Protein AF-A0A9R0VGX7-F1 (afdb_monomer_lite)

Structure (mmCIF, N/CA/C/O backbone):
data_AF-A0A9R0VGX7-F1
#
_entry.id   AF-A0A9R0VGX7-F1
#
loop_
_atom_site.group_PDB
_atom_site.id
_atom_site.type_symbol
_atom_site.label_atom_id
_atom_site.label_alt_id
_atom_site.label_comp_id
_atom_site.label_asym_id
_atom_site.label_entity_id
_atom_site.label_seq_id
_atom_site.pdbx_PDB_ins_code
_atom_site.Cartn_x
_atom_site.Cartn_y
_atom_site.Cartn_z
_atom_site.occupancy
_atom_site.B_iso_or_equiv
_atom_site.auth_seq_id
_atom_site.auth_comp_id
_atom_site.auth_asym_id
_atom_site.auth_atom_id
_atom_site.pdbx_PDB_model_num
ATOM 1 N N . MET A 1 1 ? -11.871 -7.679 -0.142 1.00 34.84 1 MET A N 1
ATOM 2 C CA . MET A 1 1 ? -10.779 -7.237 0.756 1.00 34.84 1 MET A CA 1
ATOM 3 C C . MET A 1 1 ? -10.382 -8.405 1.645 1.00 34.84 1 MET A C 1
ATOM 5 O O . MET A 1 1 ? -11.267 -9.068 2.160 1.00 34.84 1 MET A O 1
ATOM 9 N N . ALA A 1 2 ? -9.085 -8.670 1.810 1.00 33.00 2 ALA A N 1
ATOM 10 C CA . ALA A 1 2 ? -8.543 -9.899 2.413 1.00 33.00 2 ALA A CA 1
ATOM 11 C C . ALA A 1 2 ? -8.863 -10.133 3.911 1.00 33.00 2 ALA A C 1
ATOM 13 O O . ALA A 1 2 ? -8.568 -11.204 4.429 1.00 33.00 2 ALA A O 1
ATOM 14 N N . LEU A 1 3 ? -9.474 -9.164 4.602 1.00 37.41 3 LEU A N 1
ATOM 15 C CA . LEU A 1 3 ? -9.900 -9.286 6.004 1.00 37.41 3 LEU A CA 1
ATOM 16 C C . LEU A 1 3 ? -11.428 -9.263 6.184 1.00 37.41 3 LEU A C 1
ATOM 18 O O . LEU A 1 3 ? -11.887 -9.314 7.317 1.00 37.41 3 LEU A O 1
ATOM 22 N N . ASP A 1 4 ? -12.196 -9.129 5.094 1.00 50.34 4 ASP A N 1
ATOM 23 C CA . ASP A 1 4 ? -13.656 -8.895 5.112 1.00 50.34 4 ASP A CA 1
ATOM 24 C C . ASP A 1 4 ? -14.101 -7.756 6.057 1.00 50.34 4 ASP A C 1
ATOM 26 O O . ASP A 1 4 ? -15.231 -7.696 6.533 1.00 50.34 4 ASP A O 1
ATOM 30 N N . LEU A 1 5 ? -13.183 -6.824 6.339 1.00 51.84 5 LEU A N 1
ATOM 31 C CA . LEU A 1 5 ? -13.467 -5.622 7.109 1.00 51.84 5 LEU A CA 1
ATOM 32 C C . LEU A 1 5 ? -14.158 -4.597 6.201 1.00 51.84 5 LEU A C 1
ATOM 34 O O . LEU A 1 5 ? -13.732 -4.429 5.050 1.00 51.84 5 LEU A O 1
ATOM 38 N N . PRO A 1 6 ? -15.191 -3.892 6.692 1.00 59.00 6 PRO A N 1
ATOM 39 C CA . PRO A 1 6 ? -15.832 -2.827 5.935 1.00 59.00 6 PRO A CA 1
ATOM 40 C C . PRO A 1 6 ? -14.826 -1.717 5.606 1.00 59.00 6 PRO A C 1
ATOM 42 O O . PRO A 1 6 ? -13.879 -1.462 6.354 1.00 59.00 6 PRO A O 1
ATOM 45 N N . LEU A 1 7 ? -15.030 -1.037 4.473 1.00 67.12 7 LEU A N 1
ATOM 46 C CA . LEU A 1 7 ? -14.282 0.184 4.182 1.00 67.12 7 LEU A CA 1
ATOM 47 C C . LEU A 1 7 ? -14.598 1.220 5.263 1.00 67.12 7 LEU A C 1
ATOM 49 O O . LEU A 1 7 ? -15.762 1.486 5.550 1.00 67.12 7 LEU A O 1
ATOM 53 N N . VAL A 1 8 ? -13.552 1.803 5.839 1.00 81.94 8 VAL A N 1
ATOM 54 C CA . VAL A 1 8 ? -13.674 2.842 6.863 1.00 81.94 8 VAL A CA 1
ATOM 55 C C . VAL A 1 8 ? -13.735 4.228 6.230 1.00 81.94 8 VAL A C 1
ATOM 57 O O . VAL A 1 8 ? -12.999 4.530 5.283 1.00 81.94 8 VAL A O 1
ATOM 60 N N . ASN A 1 9 ? -14.603 5.080 6.770 1.00 87.62 9 ASN A N 1
ATOM 61 C CA . ASN A 1 9 ? -14.824 6.426 6.252 1.00 87.62 9 ASN A CA 1
ATOM 62 C C . ASN A 1 9 ? -13.695 7.391 6.652 1.00 87.62 9 ASN A C 1
ATOM 64 O O . ASN A 1 9 ? -13.134 7.263 7.746 1.00 87.62 9 ASN A O 1
ATOM 68 N N . PRO A 1 10 ? -13.348 8.373 5.799 1.00 87.75 10 PRO A N 1
ATOM 69 C CA . PRO A 1 10 ? -12.339 9.376 6.120 1.00 87.75 10 PRO A CA 1
ATOM 70 C C . PRO A 1 10 ? -12.823 10.322 7.227 1.00 87.75 10 PRO A C 1
ATOM 72 O O . PRO A 1 10 ? -13.925 10.854 7.158 1.00 87.75 10 PRO A O 1
ATOM 75 N N . TYR A 1 11 ? -11.972 10.602 8.216 1.00 91.12 11 TYR A N 1
ATOM 76 C CA . TYR A 1 11 ? -12.305 11.436 9.383 1.00 91.12 11 TYR A CA 1
ATOM 77 C C . TYR A 1 11 ? -12.800 12.854 9.035 1.00 91.12 11 TYR A C 1
ATOM 79 O O . TYR A 1 11 ? -13.578 13.465 9.773 1.00 91.12 11 TYR A O 1
ATOM 87 N N . LEU A 1 12 ? -12.331 13.412 7.917 1.00 88.56 12 LEU A N 1
ATOM 88 C CA . LEU A 1 12 ? -12.725 14.752 7.484 1.00 88.56 12 LEU A CA 1
ATOM 89 C C . LEU A 1 12 ? -14.125 14.803 6.856 1.00 88.56 12 LEU A C 1
ATOM 91 O O . LEU A 1 12 ? -14.663 15.901 6.709 1.00 88.56 12 LEU A O 1
ATOM 95 N N . ASP A 1 13 ? -14.737 13.660 6.541 1.00 88.94 13 ASP A N 1
ATOM 96 C CA . ASP A 1 13 ? -16.143 13.614 6.155 1.00 88.94 13 ASP A CA 1
ATOM 97 C C . ASP A 1 13 ? -17.028 13.778 7.397 1.00 88.94 13 ASP A C 1
ATOM 99 O O . ASP A 1 13 ? -17.243 12.854 8.177 1.00 88.94 13 ASP A O 1
ATOM 103 N N . LYS A 1 14 ? -17.552 14.991 7.583 1.00 85.25 14 LYS A N 1
ATOM 104 C CA . LYS A 1 14 ? -18.403 15.342 8.729 1.00 85.25 14 LYS A CA 1
ATOM 105 C C . LYS A 1 14 ? -19.789 14.700 8.690 1.00 85.25 14 LYS A C 1
ATOM 107 O O . LYS A 1 14 ? -20.505 14.789 9.682 1.00 85.25 14 LYS A O 1
ATOM 112 N N . SER A 1 15 ? -20.171 14.094 7.568 1.00 87.25 15 SER A N 1
ATOM 113 C CA . SER A 1 15 ? -21.461 13.424 7.389 1.00 87.25 15 SER A CA 1
ATOM 114 C C . SER A 1 15 ? -21.384 11.903 7.531 1.00 87.25 15 SER A C 1
ATOM 116 O O . SER A 1 15 ? -22.420 11.240 7.536 1.00 87.25 15 SER A O 1
ATOM 118 N N . ALA A 1 16 ? -20.174 11.352 7.651 1.00 87.50 16 ALA A N 1
ATOM 119 C CA . ALA A 1 16 ? -19.949 9.919 7.673 1.00 87.50 16 ALA A CA 1
ATOM 120 C C . ALA A 1 16 ? -20.311 9.262 9.012 1.00 87.50 16 ALA A C 1
ATOM 122 O O . ALA A 1 16 ? -20.174 9.847 10.087 1.00 87.50 16 ALA A O 1
ATOM 123 N N . ASP A 1 17 ? -20.702 7.990 8.930 1.00 85.12 17 ASP A N 1
ATOM 124 C CA . ASP A 1 17 ? -20.798 7.108 10.088 1.00 85.12 17 ASP A CA 1
ATOM 125 C C . ASP A 1 17 ? -19.425 6.488 10.400 1.00 85.12 17 ASP A C 1
ATOM 127 O O . ASP A 1 17 ? -18.776 5.910 9.524 1.00 85.12 17 ASP A O 1
ATOM 131 N N . PHE A 1 18 ? -18.994 6.597 11.657 1.00 88.25 18 PHE A N 1
ATOM 132 C CA . PHE A 1 18 ? -17.738 6.037 12.166 1.00 88.25 18 PHE A CA 1
ATOM 133 C C . PHE A 1 18 ? -17.948 4.811 13.068 1.00 88.25 18 PHE A C 1
ATOM 135 O O . PHE A 1 18 ? -16.998 4.337 13.690 1.00 88.25 18 PHE A O 1
ATOM 142 N N . SER A 1 19 ? -19.170 4.272 13.139 1.00 81.44 19 SER A N 1
ATOM 143 C CA . SER A 1 19 ? -19.504 3.096 13.953 1.00 81.44 19 SER A CA 1
ATOM 144 C C . SER A 1 19 ? -18.663 1.857 13.609 1.00 81.44 19 SER A C 1
ATOM 146 O O . SER A 1 19 ? -18.299 1.094 14.504 1.00 81.44 19 SER A O 1
ATOM 148 N N . GLY A 1 20 ? -18.309 1.684 12.330 1.00 80.56 20 GLY A N 1
ATOM 149 C CA . GLY A 1 20 ? -17.468 0.594 11.820 1.00 80.56 20 GLY A CA 1
ATOM 150 C C . GLY A 1 20 ? -15.965 0.896 11.774 1.00 80.56 20 GLY A C 1
ATOM 151 O O . GLY A 1 20 ? -15.200 0.067 11.286 1.00 80.56 20 GLY A O 1
ATOM 152 N N . GLY A 1 21 ? -15.538 2.069 12.252 1.00 86.94 21 GLY A N 1
ATOM 153 C CA . GLY A 1 21 ? -14.154 2.539 12.202 1.00 86.94 21 GLY A CA 1
ATOM 154 C C . GLY A 1 21 ? -13.978 3.833 11.404 1.00 86.94 21 GLY A C 1
ATOM 155 O O . GLY A 1 21 ? -14.886 4.317 10.729 1.00 86.94 21 GLY A O 1
ATOM 156 N N . VAL A 1 22 ? -12.779 4.406 11.495 1.00 89.69 22 VAL A N 1
ATOM 157 C CA . VAL A 1 22 ? -12.451 5.731 10.956 1.00 89.69 22 VAL A CA 1
ATOM 158 C C . VAL A 1 22 ? -11.043 5.740 10.362 1.00 89.69 22 VAL A C 1
ATOM 160 O O . VAL A 1 22 ? -10.119 5.130 10.899 1.00 89.69 22 VAL A O 1
ATOM 163 N N . ASN A 1 23 ? -10.882 6.432 9.236 1.00 87.75 23 ASN A N 1
ATOM 164 C CA . ASN A 1 23 ? -9.620 6.574 8.523 1.00 87.75 23 ASN A CA 1
ATOM 165 C C . ASN A 1 23 ? -9.067 7.999 8.664 1.00 87.75 23 ASN A C 1
ATOM 167 O O . ASN A 1 23 ? -9.644 8.952 8.142 1.00 87.75 23 ASN A O 1
ATOM 171 N N . PHE A 1 24 ? -7.923 8.134 9.333 1.00 90.19 24 PHE A N 1
ATOM 172 C CA . PHE A 1 24 ? -7.221 9.413 9.496 1.00 90.19 24 PHE A CA 1
ATOM 173 C C . PHE A 1 24 ? -6.136 9.650 8.437 1.00 90.19 24 PHE A C 1
ATOM 175 O O . PHE A 1 24 ? -5.545 10.727 8.410 1.00 90.19 24 PHE A O 1
ATOM 182 N N . ALA A 1 25 ? -5.868 8.666 7.571 1.00 82.44 25 ALA A N 1
ATOM 183 C CA . ALA A 1 25 ? -4.778 8.729 6.610 1.00 82.44 25 ALA A CA 1
ATOM 184 C C . ALA A 1 25 ? -5.010 9.812 5.550 1.00 82.44 25 ALA A C 1
ATOM 186 O O . ALA A 1 25 ? -6.090 9.925 4.966 1.00 82.44 25 ALA A O 1
ATOM 187 N N . VAL A 1 26 ? -3.949 10.557 5.245 1.00 81.25 26 VAL A N 1
ATOM 188 C CA . VAL A 1 26 ? -3.920 11.556 4.173 1.00 81.25 26 VAL A CA 1
ATOM 189 C C . VAL A 1 26 ? -2.881 11.131 3.139 1.00 81.25 26 VAL A C 1
ATOM 191 O O . VAL A 1 26 ? -1.726 10.858 3.471 1.00 81.25 26 VAL A O 1
ATOM 194 N N . ALA A 1 27 ? -3.278 11.079 1.867 1.00 75.88 27 ALA A N 1
ATOM 195 C CA . ALA A 1 27 ? -2.345 10.826 0.775 1.00 75.88 27 ALA A CA 1
ATOM 196 C C . ALA A 1 27 ? -1.246 11.904 0.743 1.00 75.88 27 ALA A C 1
ATOM 198 O O . ALA A 1 27 ? -1.523 13.094 0.877 1.00 75.88 27 ALA A O 1
ATOM 199 N N . GLY A 1 28 ? 0.010 11.485 0.576 1.00 73.19 28 GLY A N 1
ATOM 200 C CA . GLY A 1 28 ? 1.152 12.401 0.569 1.00 73.19 28 GLY A CA 1
ATOM 201 C C . GLY A 1 28 ? 1.585 12.913 1.950 1.00 73.19 28 GLY A C 1
ATOM 202 O O . GLY A 1 28 ? 2.460 13.778 2.008 1.00 73.19 28 GLY A O 1
ATOM 203 N N . ALA A 1 29 ? 1.006 12.417 3.048 1.00 83.94 29 ALA A N 1
ATOM 204 C CA . ALA A 1 29 ? 1.424 12.760 4.406 1.00 83.94 29 ALA A CA 1
ATOM 205 C C . ALA A 1 29 ? 2.856 12.315 4.723 1.00 83.94 29 ALA A C 1
ATOM 207 O O . ALA A 1 29 ? 3.285 11.248 4.285 1.00 83.94 29 ALA A O 1
ATOM 208 N N . THR A 1 30 ? 3.560 13.112 5.524 1.00 89.00 30 THR A N 1
ATOM 209 C CA . THR A 1 30 ? 4.910 12.826 6.036 1.00 89.00 30 THR A CA 1
ATOM 210 C C . THR A 1 30 ? 4.850 12.422 7.503 1.00 89.00 30 THR A C 1
ATOM 212 O O . THR A 1 30 ? 3.919 12.804 8.211 1.00 89.00 30 THR A O 1
ATOM 215 N N . ALA A 1 31 ? 5.827 11.654 7.976 1.00 90.81 31 ALA A N 1
ATOM 216 C CA . ALA A 1 31 ? 5.988 11.385 9.403 1.00 90.81 31 ALA A CA 1
ATOM 217 C C . ALA A 1 31 ? 6.586 12.599 10.129 1.00 90.81 31 ALA A C 1
ATOM 219 O O . ALA A 1 31 ? 6.108 12.983 11.194 1.00 90.81 31 ALA A O 1
ATOM 220 N N . LEU A 1 32 ? 7.596 13.218 9.520 1.00 90.81 32 LEU A N 1
ATOM 221 C CA . LEU A 1 32 ? 8.250 14.432 9.977 1.00 90.81 32 LEU A CA 1
ATOM 222 C C . LEU A 1 32 ? 7.368 15.652 9.721 1.00 90.81 32 LEU A C 1
ATOM 224 O O . LEU A 1 32 ? 6.627 15.737 8.733 1.00 90.81 32 LEU A O 1
ATOM 228 N N . ASP A 1 33 ? 7.499 16.639 10.602 1.00 89.69 33 ASP A N 1
ATOM 229 C CA . ASP A 1 33 ? 6.761 17.884 10.479 1.00 89.69 33 ASP A CA 1
ATOM 230 C C . ASP A 1 33 ? 7.190 18.682 9.248 1.00 89.69 33 ASP A C 1
ATOM 232 O O . ASP A 1 33 ? 8.373 18.831 8.918 1.00 89.69 33 ASP A O 1
ATOM 236 N N . ARG A 1 34 ? 6.195 19.315 8.626 1.00 88.19 34 ARG A N 1
ATOM 237 C CA . ARG A 1 34 ? 6.369 20.181 7.457 1.00 88.19 34 ARG A CA 1
ATOM 238 C C . ARG A 1 34 ? 7.449 21.247 7.671 1.00 88.19 34 ARG A C 1
ATOM 240 O O . ARG A 1 34 ? 8.219 21.536 6.758 1.00 88.19 34 ARG A O 1
ATOM 247 N N . THR A 1 35 ? 7.515 21.839 8.864 1.00 90.56 35 THR A N 1
ATOM 248 C CA . THR A 1 35 ? 8.509 22.872 9.201 1.00 90.56 35 THR A CA 1
ATOM 249 C C . THR A 1 35 ? 9.934 22.329 9.138 1.00 90.56 35 THR A C 1
ATOM 251 O O . THR A 1 35 ? 10.802 22.981 8.563 1.00 90.56 35 THR A O 1
ATOM 254 N N . TYR A 1 36 ? 10.164 21.125 9.668 1.00 91.88 36 TYR A N 1
ATOM 255 C CA . TYR A 1 36 ? 11.474 20.477 9.646 1.00 91.88 36 TYR A CA 1
ATOM 256 C C . TYR A 1 36 ? 11.920 20.174 8.209 1.00 91.88 36 TYR A C 1
ATOM 258 O O . TYR A 1 36 ? 13.048 20.485 7.824 1.00 91.88 36 TYR A O 1
ATOM 266 N N . LEU A 1 37 ? 11.022 19.635 7.380 1.00 90.25 37 LEU A N 1
ATOM 267 C CA . LEU A 1 37 ? 11.321 19.328 5.978 1.00 90.25 37 LEU A CA 1
ATOM 268 C C . LEU A 1 37 ? 11.625 20.597 5.161 1.00 90.25 37 LEU A C 1
ATOM 270 O O . LEU A 1 37 ? 12.605 20.631 4.416 1.00 90.25 37 LEU A O 1
ATOM 274 N N . LEU A 1 38 ? 10.872 21.684 5.368 1.00 91.50 38 LEU A N 1
ATOM 275 C CA . LEU A 1 38 ? 11.141 22.970 4.711 1.00 91.50 38 LEU A CA 1
ATOM 276 C C . LEU A 1 38 ? 12.476 23.592 5.136 1.00 91.50 38 LEU A C 1
ATOM 278 O O . LEU A 1 38 ? 13.190 24.123 4.287 1.00 91.50 38 LEU A O 1
ATOM 282 N N . GLN A 1 39 ? 12.837 23.511 6.421 1.00 94.25 39 GLN A N 1
ATOM 283 C CA . GLN A 1 39 ? 14.143 23.974 6.915 1.00 94.25 39 GLN A CA 1
ATOM 284 C C . GLN A 1 39 ? 15.308 23.215 6.269 1.00 94.25 39 GLN A C 1
ATOM 286 O O . GLN A 1 39 ? 16.375 23.783 6.058 1.00 94.25 39 GLN A O 1
ATOM 291 N N . ASN A 1 40 ? 15.080 21.957 5.893 1.00 92.38 40 ASN A N 1
ATOM 292 C CA . ASN A 1 40 ? 16.025 21.124 5.155 1.00 92.38 40 ASN A CA 1
ATOM 293 C C . ASN A 1 40 ? 15.917 21.280 3.625 1.00 92.38 40 ASN A C 1
ATOM 295 O O . ASN A 1 40 ? 16.521 20.513 2.873 1.00 92.38 40 ASN A O 1
ATOM 299 N N . ALA A 1 41 ? 15.172 22.283 3.145 1.00 93.31 41 ALA A N 1
ATOM 300 C CA . ALA A 1 41 ? 14.932 22.540 1.728 1.00 93.31 41 ALA A CA 1
ATOM 301 C C . ALA A 1 41 ? 14.379 21.309 0.983 1.00 93.31 41 ALA A C 1
ATOM 303 O O . ALA A 1 41 ? 14.833 20.975 -0.116 1.00 93.31 41 ALA A O 1
ATOM 304 N N . ILE A 1 42 ? 13.414 20.629 1.608 1.00 88.69 42 ILE A N 1
ATOM 305 C CA . ILE A 1 42 ? 12.572 19.601 0.994 1.00 88.69 42 ILE A CA 1
ATOM 306 C C . ILE A 1 42 ? 11.190 20.210 0.778 1.00 88.69 42 ILE A C 1
ATOM 308 O O . ILE A 1 42 ? 10.458 20.517 1.721 1.00 88.69 42 ILE A O 1
ATOM 312 N N . ILE A 1 43 ? 10.836 20.406 -0.488 1.00 86.00 43 ILE A N 1
ATOM 313 C CA . ILE A 1 43 ? 9.536 20.932 -0.903 1.00 86.00 43 ILE A CA 1
ATOM 314 C C . ILE A 1 43 ? 8.520 19.787 -0.953 1.00 86.00 43 ILE A C 1
ATOM 316 O O . ILE A 1 43 ? 8.817 18.709 -1.461 1.00 86.00 43 ILE A O 1
ATOM 320 N N . MET A 1 44 ? 7.315 20.029 -0.442 1.00 81.38 44 MET A N 1
ATOM 321 C CA . MET A 1 44 ? 6.189 19.088 -0.478 1.00 81.38 44 MET A CA 1
ATOM 322 C C . MET A 1 44 ? 4.968 19.787 -1.097 1.00 81.38 44 MET A C 1
ATOM 324 O O . MET A 1 44 ? 4.922 21.025 -1.093 1.00 81.38 44 MET A O 1
ATOM 328 N N . PRO A 1 45 ? 3.959 19.040 -1.583 1.00 74.19 45 PRO A N 1
ATOM 329 C CA . PRO A 1 45 ? 2.736 19.619 -2.123 1.00 74.19 45 PRO A CA 1
ATOM 330 C C . PRO A 1 45 ? 2.032 20.580 -1.145 1.00 74.19 45 PRO A C 1
ATOM 332 O O . PRO A 1 45 ? 2.053 20.361 0.076 1.00 74.19 45 PRO A O 1
ATOM 335 N N . PRO A 1 46 ? 1.368 21.634 -1.656 1.00 68.44 46 PRO A N 1
ATOM 336 C CA . PRO A 1 46 ? 0.497 22.479 -0.848 1.00 68.44 46 PRO A CA 1
ATOM 337 C C . PRO A 1 46 ? -0.563 21.636 -0.131 1.00 68.44 46 PRO A C 1
ATOM 339 O O . PRO A 1 46 ? -1.166 20.751 -0.730 1.00 68.44 46 PRO A O 1
ATOM 342 N N . GLY A 1 47 ? -0.789 21.903 1.156 1.00 69.19 47 GLY A N 1
ATOM 343 C CA . GLY A 1 47 ? -1.754 21.141 1.957 1.00 69.19 47 GLY A CA 1
ATOM 344 C C . GLY A 1 47 ? -1.248 19.793 2.485 1.00 69.19 47 GLY A C 1
ATOM 345 O O . GLY A 1 47 ? -2.042 19.050 3.062 1.00 69.19 47 GLY A O 1
ATOM 346 N N . ASN A 1 48 ? 0.050 19.478 2.345 1.00 80.88 48 ASN A N 1
ATOM 347 C CA . ASN A 1 48 ? 0.655 18.342 3.046 1.00 80.88 48 ASN A CA 1
ATOM 348 C C . ASN A 1 48 ? 0.294 18.383 4.542 1.00 80.88 48 ASN A C 1
ATOM 350 O O . ASN A 1 48 ? 0.490 19.395 5.219 1.00 80.88 48 ASN A O 1
ATOM 354 N N . THR A 1 49 ? -0.259 17.268 5.016 1.00 84.56 49 THR A N 1
ATOM 355 C CA . THR A 1 49 ? -0.744 17.099 6.383 1.00 84.56 49 THR A CA 1
ATOM 356 C C . THR A 1 49 ? 0.090 16.010 7.061 1.00 84.56 49 THR A C 1
ATOM 358 O O . THR A 1 49 ? -0.063 14.838 6.700 1.00 84.56 49 THR A O 1
ATOM 361 N N . PRO A 1 50 ? 0.994 16.362 7.992 1.00 89.44 50 PRO A N 1
ATOM 362 C CA . PRO A 1 50 ? 1.891 15.400 8.624 1.00 89.44 50 PRO A CA 1
ATOM 363 C C . PRO A 1 50 ? 1.145 14.437 9.556 1.00 89.44 50 PRO A C 1
ATOM 365 O O . PRO A 1 50 ? -0.004 14.667 9.947 1.00 89.44 50 PRO A O 1
ATOM 368 N N . LEU A 1 51 ? 1.821 13.355 9.939 1.00 89.38 51 LEU A N 1
ATOM 369 C CA . LEU A 1 51 ? 1.326 12.349 10.876 1.00 89.38 51 LEU A CA 1
ATOM 370 C C . LEU A 1 51 ? 0.902 12.980 12.208 1.00 89.38 51 LEU A C 1
ATOM 372 O O . LEU A 1 51 ? -0.125 12.591 12.756 1.00 89.38 51 LEU A O 1
ATOM 376 N N . SER A 1 52 ? 1.621 14.001 12.684 1.00 89.75 52 SER A N 1
ATOM 377 C CA . SER A 1 52 ? 1.266 14.766 13.888 1.00 89.75 52 SER A CA 1
ATOM 378 C C . SER A 1 52 ? -0.176 15.294 13.838 1.00 89.75 52 SER A C 1
ATOM 380 O O . SER A 1 52 ? -0.941 15.087 14.777 1.00 89.75 52 SER A O 1
ATOM 382 N N . SER A 1 53 ? -0.605 15.853 12.703 1.00 91.69 53 SER A N 1
ATOM 383 C CA . SER A 1 53 ? -1.984 16.327 12.515 1.00 91.69 53 SER A CA 1
ATOM 384 C C . SER A 1 53 ? -3.012 15.191 12.513 1.00 91.69 53 SER A C 1
ATOM 386 O O . SER A 1 53 ? -4.091 15.336 13.084 1.00 91.69 53 SER A O 1
ATOM 388 N N . GLN A 1 54 ? -2.683 14.041 11.915 1.00 90.06 54 GLN A N 1
ATOM 389 C CA . GLN A 1 54 ? -3.563 12.862 11.914 1.00 90.06 54 GLN A CA 1
ATOM 390 C C . GLN A 1 54 ? -3.737 12.289 13.326 1.00 90.06 54 GLN A C 1
ATOM 392 O O . GLN A 1 54 ? -4.823 11.842 13.692 1.00 90.06 54 GLN A O 1
ATOM 397 N N . LEU A 1 55 ? -2.685 12.345 14.143 1.00 90.62 55 LEU A N 1
ATOM 398 C CA . LEU A 1 55 ? -2.725 11.932 15.543 1.00 90.62 55 LEU A CA 1
ATOM 399 C C . LEU A 1 55 ? -3.521 12.909 16.403 1.00 90.62 55 LEU A C 1
ATOM 401 O O . LEU A 1 55 ? -4.230 12.477 17.309 1.00 90.62 55 LEU A O 1
ATOM 405 N N . ASP A 1 56 ? -3.453 14.206 16.119 1.00 91.94 56 ASP A N 1
ATOM 406 C CA . ASP A 1 56 ? -4.290 15.191 16.803 1.00 91.94 56 ASP A CA 1
ATOM 407 C C . ASP A 1 56 ? -5.772 15.009 16.458 1.00 91.94 56 ASP A C 1
ATOM 409 O O . ASP A 1 56 ? -6.633 15.076 17.341 1.00 91.94 56 ASP A O 1
ATOM 413 N N . TRP A 1 57 ? -6.086 14.683 15.201 1.00 93.25 57 TRP A N 1
ATOM 414 C CA . TRP A 1 57 ? -7.435 14.284 14.794 1.00 93.25 57 TRP A CA 1
ATOM 415 C C . TRP A 1 57 ? -7.907 13.017 15.492 1.00 93.25 57 TRP A C 1
ATOM 417 O O . TRP A 1 57 ? -9.036 12.976 15.975 1.00 93.25 57 TRP A O 1
ATOM 427 N N . PHE A 1 58 ? -7.039 12.013 15.597 1.00 90.19 58 PHE A N 1
ATOM 428 C CA . PHE A 1 58 ? -7.334 10.793 16.332 1.00 90.19 58 PHE A CA 1
ATOM 429 C C . PHE A 1 58 ? -7.630 11.080 17.809 1.00 90.19 58 PHE A C 1
ATOM 431 O O . PHE A 1 58 ? -8.678 10.680 18.308 1.00 90.19 58 PHE A O 1
ATOM 438 N N . LYS A 1 59 ? -6.777 11.850 18.498 1.00 88.81 59 LYS A N 1
ATOM 439 C CA . LYS A 1 59 ? -7.016 12.271 19.892 1.00 88.81 59 LYS A CA 1
ATOM 440 C C . LYS A 1 59 ? -8.329 13.041 20.043 1.00 88.81 59 LYS A C 1
ATOM 442 O O . LYS A 1 59 ? -9.079 12.784 20.981 1.00 88.81 59 LYS A O 1
ATOM 447 N N . SER A 1 60 ? -8.624 13.954 19.115 1.00 90.44 60 SER A N 1
ATOM 448 C CA . SER A 1 60 ? -9.890 14.702 19.110 1.00 90.44 60 SER A CA 1
ATOM 449 C C . SER A 1 60 ? -11.084 13.755 18.981 1.00 90.44 60 SER A C 1
ATOM 451 O O . SER A 1 60 ? -12.019 13.828 19.772 1.00 90.44 60 SER A O 1
ATOM 453 N N . HIS A 1 61 ? -11.009 12.796 18.056 1.00 89.12 61 HIS A N 1
ATOM 454 C CA . HIS A 1 61 ? -12.046 11.788 17.869 1.00 89.12 61 HIS A CA 1
ATOM 455 C C . HIS A 1 61 ? -12.258 10.927 19.119 1.00 89.12 61 HIS A C 1
ATOM 457 O O . HIS A 1 61 ? -13.399 10.634 19.473 1.00 89.12 61 HIS A O 1
ATOM 463 N N . LEU A 1 62 ? -11.186 10.534 19.814 1.00 86.94 62 LEU A N 1
ATOM 464 C CA . LEU A 1 62 ? -11.304 9.797 21.073 1.00 86.94 62 LEU A CA 1
ATOM 465 C C . LEU A 1 62 ? -12.011 10.628 22.150 1.00 86.94 62 LEU A C 1
ATOM 467 O O . LEU A 1 62 ? -12.949 10.141 22.782 1.00 86.94 62 LEU A O 1
ATOM 471 N N . ASN A 1 63 ? -11.630 11.894 22.318 1.00 86.75 63 ASN A N 1
ATOM 472 C CA . ASN A 1 63 ? -12.288 12.780 23.281 1.00 86.75 63 ASN A CA 1
ATOM 473 C C . ASN A 1 63 ? -13.799 12.892 23.024 1.00 86.75 63 ASN A C 1
ATOM 475 O O . ASN A 1 63 ? -14.585 12.817 23.970 1.00 86.75 63 ASN A O 1
ATOM 479 N N . ASP A 1 64 ? -14.202 12.995 21.757 1.00 85.06 64 ASP A N 1
ATOM 480 C CA . ASP A 1 64 ? -15.610 13.130 21.374 1.00 85.06 64 ASP A CA 1
ATOM 481 C C . ASP A 1 64 ? -16.398 11.820 21.521 1.00 85.06 64 ASP A C 1
ATOM 483 O O . ASP A 1 64 ? -17.571 11.832 21.897 1.00 85.06 64 ASP A O 1
ATOM 487 N N . THR A 1 65 ? -15.777 10.675 21.225 1.00 82.31 65 THR A N 1
ATOM 488 C CA . THR A 1 65 ? -16.501 9.400 21.080 1.00 82.31 65 THR A CA 1
ATOM 489 C C . THR A 1 65 ? -16.401 8.462 22.271 1.00 82.31 65 THR A C 1
ATOM 491 O O . THR A 1 65 ? -17.255 7.577 22.401 1.00 82.31 65 THR A O 1
ATOM 494 N N . CYS A 1 66 ? -15.374 8.573 23.115 1.00 77.00 66 CYS A N 1
ATOM 495 C CA . CYS A 1 66 ? -15.124 7.569 24.146 1.00 77.00 66 CYS A CA 1
ATOM 496 C C . CYS A 1 66 ? -15.083 8.082 25.585 1.00 77.00 66 CYS A C 1
ATOM 498 O O . CYS A 1 66 ? -15.396 7.281 26.460 1.00 77.00 66 CYS A O 1
ATOM 500 N N . GLN A 1 67 ? -14.811 9.366 25.853 1.00 70.94 67 GLN A N 1
ATOM 501 C CA . GLN A 1 67 ? -14.779 9.948 27.210 1.00 70.94 67 GLN A CA 1
ATOM 502 C C . GLN A 1 67 ? -14.180 8.993 28.279 1.00 70.94 67 GLN A C 1
ATOM 504 O O . GLN A 1 67 ? -12.970 8.799 28.304 1.00 70.94 67 GLN A O 1
ATOM 509 N N . GLN A 1 68 ? -14.996 8.375 29.151 1.00 70.50 68 GLN A N 1
ATOM 510 C CA . GLN A 1 68 ? -14.535 7.451 30.209 1.00 70.50 68 GLN A CA 1
ATOM 511 C C . GLN A 1 68 ? -14.323 5.989 29.748 1.00 70.50 68 GLN A C 1
ATOM 513 O O . GLN A 1 68 ? -13.602 5.244 30.404 1.00 70.50 68 GLN A O 1
ATOM 518 N N . ASP A 1 69 ? -14.889 5.578 28.609 1.00 78.38 69 ASP A N 1
ATOM 519 C CA . ASP A 1 69 ? -14.867 4.199 28.084 1.00 78.38 69 ASP A CA 1
ATOM 520 C C . ASP A 1 69 ? -13.755 3.947 27.042 1.00 78.38 69 ASP A C 1
ATOM 522 O O . ASP A 1 69 ? -13.727 2.901 26.383 1.00 78.38 69 ASP A O 1
ATOM 526 N N . CYS A 1 70 ? -12.819 4.888 26.867 1.00 77.81 70 CYS A N 1
ATOM 527 C CA . CYS A 1 70 ? -11.772 4.809 25.841 1.00 77.81 70 CYS A CA 1
ATOM 528 C C . CYS A 1 70 ? -10.948 3.526 25.919 1.00 77.81 70 CYS A C 1
ATOM 530 O O . CYS A 1 70 ? -10.805 2.848 24.908 1.00 77.81 70 CYS A O 1
ATOM 532 N N . ALA A 1 71 ? -10.479 3.134 27.105 1.00 77.19 71 ALA A N 1
ATOM 533 C CA . ALA A 1 71 ? -9.667 1.926 27.260 1.00 77.19 71 ALA A CA 1
ATOM 534 C C . ALA A 1 71 ? -10.390 0.664 26.752 1.00 77.19 71 ALA A C 1
ATOM 536 O O . ALA A 1 71 ? -9.796 -0.178 26.083 1.00 77.19 71 ALA A O 1
ATOM 537 N N . LYS A 1 72 ? -11.702 0.561 27.002 1.00 78.75 72 LYS A N 1
ATOM 538 C CA . LYS A 1 72 ? -12.521 -0.569 26.553 1.00 78.75 72 LYS A CA 1
ATOM 539 C C . LYS A 1 72 ? -12.740 -0.555 25.038 1.00 78.75 72 LYS A C 1
ATOM 541 O O . LYS A 1 72 ? -12.649 -1.605 24.409 1.00 78.75 72 LYS A O 1
ATOM 546 N N . LYS A 1 73 ? -13.016 0.617 24.451 1.00 76.69 73 LYS A N 1
ATOM 547 C CA . LYS A 1 73 ? -13.189 0.764 22.994 1.00 76.69 73 LYS A CA 1
ATOM 548 C C . LYS A 1 73 ? -11.885 0.507 22.236 1.00 76.69 73 LYS A C 1
ATOM 550 O O . LYS A 1 73 ? -11.892 -0.234 21.261 1.00 76.69 73 LYS A O 1
ATOM 555 N N . LEU A 1 74 ? -10.777 1.073 22.711 1.00 78.75 74 LEU A N 1
ATOM 556 C CA . LEU A 1 74 ? -9.447 0.883 22.131 1.00 78.75 74 LEU A CA 1
ATOM 557 C C . LEU A 1 74 ? -8.980 -0.573 22.261 1.00 78.75 74 LEU A C 1
ATOM 559 O O . LEU A 1 74 ? -8.387 -1.097 21.325 1.00 78.75 74 LEU A O 1
ATOM 563 N N . GLY A 1 75 ? -9.317 -1.250 23.366 1.00 75.06 75 GLY A N 1
ATOM 564 C CA . GLY A 1 75 ? -8.953 -2.648 23.612 1.00 75.06 75 GLY A CA 1
ATOM 565 C C . GLY A 1 75 ? -9.460 -3.640 22.556 1.00 75.06 75 GLY A C 1
ATOM 566 O O . GLY A 1 75 ? -8.796 -4.640 22.278 1.00 75.06 75 GLY A O 1
ATOM 567 N N . GLY A 1 76 ? -10.626 -3.362 21.961 1.00 78.50 76 GLY A N 1
ATOM 568 C CA . GLY A 1 76 ? -11.229 -4.173 20.898 1.00 78.50 76 GLY A CA 1
ATOM 569 C C . GLY A 1 76 ? -10.959 -3.671 19.476 1.00 78.50 76 GLY A C 1
ATOM 570 O O . GLY A 1 76 ? -11.416 -4.302 18.526 1.00 78.50 76 GLY A O 1
ATOM 571 N N . ALA A 1 77 ? -10.261 -2.545 19.319 1.00 83.06 77 ALA A N 1
ATOM 572 C CA . ALA A 1 77 ? -9.995 -1.935 18.022 1.00 83.06 77 ALA A CA 1
ATOM 573 C C . ALA A 1 77 ? -8.655 -2.405 17.440 1.00 83.06 77 ALA A C 1
ATOM 575 O O . ALA A 1 77 ? -7.693 -2.646 18.166 1.00 83.06 77 ALA A O 1
ATOM 576 N N . LEU A 1 78 ? -8.594 -2.486 16.110 1.00 83.81 78 LEU A N 1
ATOM 577 C CA . LEU A 1 78 ? -7.369 -2.741 15.358 1.00 83.81 78 LEU A CA 1
ATOM 578 C C . LEU A 1 78 ? -6.847 -1.432 14.763 1.00 83.81 78 LEU A C 1
ATOM 580 O O . LEU A 1 78 ? -7.572 -0.738 14.050 1.00 83.81 78 LEU A O 1
ATOM 584 N N . PHE A 1 79 ? -5.575 -1.131 15.000 1.00 84.44 79 PHE A N 1
ATOM 585 C CA . PHE A 1 79 ? -4.909 0.062 14.490 1.00 84.44 79 PHE A CA 1
ATOM 586 C C . PHE A 1 79 ? -3.972 -0.317 13.354 1.00 84.44 79 PHE A C 1
ATOM 588 O O . PHE A 1 79 ? -3.049 -1.098 13.549 1.00 84.44 79 PHE A O 1
ATOM 595 N N . LEU A 1 80 ? -4.179 0.255 12.170 1.00 84.75 80 LEU A N 1
ATOM 596 C CA . LEU A 1 80 ? -3.224 0.175 11.067 1.00 84.75 80 LEU A CA 1
ATOM 597 C C . LEU A 1 80 ? -2.507 1.520 10.957 1.00 84.75 80 LEU A C 1
ATOM 599 O O . LEU A 1 80 ? -3.121 2.511 10.566 1.00 84.75 80 LEU A O 1
ATOM 603 N N . VAL A 1 81 ? -1.221 1.555 11.310 1.00 85.06 81 VAL A N 1
ATOM 604 C CA . VAL A 1 81 ? -0.433 2.794 11.377 1.00 85.06 81 VAL A CA 1
ATOM 605 C C . VAL A 1 81 ? 0.717 2.715 10.383 1.00 85.06 81 VAL A C 1
ATOM 607 O O . VAL A 1 81 ? 1.761 2.136 10.669 1.00 85.06 81 VAL A O 1
ATOM 610 N N . GLY A 1 82 ? 0.513 3.282 9.194 1.00 77.31 82 GLY A N 1
ATOM 611 C CA . GLY A 1 82 ? 1.531 3.373 8.150 1.00 77.31 82 GLY A CA 1
ATOM 612 C C . GLY A 1 82 ? 0.971 3.288 6.727 1.00 77.31 82 GLY A C 1
ATOM 613 O O . GLY A 1 82 ? -0.234 3.157 6.518 1.00 77.31 82 GLY A O 1
ATOM 614 N N . GLU A 1 83 ? 1.816 3.352 5.701 1.00 74.88 83 GLU A N 1
ATOM 615 C CA . GLU A 1 83 ? 3.291 3.347 5.741 1.00 74.88 83 GLU A CA 1
ATOM 616 C C . GLU A 1 83 ? 3.867 4.653 6.314 1.00 74.88 83 GLU A C 1
ATOM 618 O O . GLU A 1 83 ? 3.566 5.746 5.834 1.00 74.88 83 GLU A O 1
ATOM 623 N N . ILE A 1 84 ? 4.671 4.546 7.374 1.00 79.50 84 ILE A N 1
ATOM 624 C CA . ILE A 1 84 ? 5.238 5.702 8.082 1.00 79.50 84 ILE A CA 1
ATOM 625 C C . ILE A 1 84 ? 6.521 6.129 7.368 1.00 79.50 84 ILE A C 1
ATOM 627 O O . ILE A 1 84 ? 7.382 5.304 7.090 1.00 79.50 84 ILE A O 1
ATOM 631 N N . GLY A 1 85 ? 6.687 7.418 7.079 1.00 84.12 85 GLY A N 1
ATOM 632 C CA . GLY A 1 85 ? 7.964 7.941 6.582 1.00 84.12 85 GLY A CA 1
ATOM 633 C C . GLY A 1 85 ? 8.177 7.867 5.071 1.00 84.12 85 GLY A C 1
ATOM 634 O O . GLY A 1 85 ? 9.112 8.481 4.572 1.00 84.12 85 GLY A O 1
ATOM 635 N N . GLY A 1 86 ? 7.332 7.136 4.333 1.00 86.31 86 GLY A N 1
ATOM 636 C CA . GLY A 1 86 ? 7.473 6.949 2.883 1.00 86.31 86 GLY A CA 1
ATOM 637 C C . GLY A 1 86 ? 7.641 8.264 2.121 1.00 86.31 86 GLY A C 1
ATOM 638 O O . GLY A 1 86 ? 8.576 8.445 1.344 1.00 86.31 86 GLY A O 1
ATOM 639 N N . ASN A 1 87 ? 6.756 9.227 2.376 1.00 83.19 87 ASN A N 1
ATOM 640 C CA . ASN A 1 87 ? 6.783 10.492 1.647 1.00 83.19 87 ASN A CA 1
ATOM 641 C C . ASN A 1 87 ? 7.934 11.414 2.067 1.00 83.19 87 ASN A C 1
ATOM 643 O O . ASN A 1 87 ? 8.376 12.221 1.254 1.00 83.19 87 ASN A O 1
ATOM 647 N N . ASP A 1 88 ? 8.452 11.274 3.286 1.00 87.38 88 ASP A N 1
ATOM 648 C CA . ASP A 1 88 ? 9.545 12.082 3.831 1.00 87.38 88 ASP A CA 1
ATOM 649 C C . ASP A 1 88 ? 10.786 11.997 2.940 1.00 87.38 88 ASP A C 1
ATOM 651 O O . ASP A 1 88 ? 11.341 13.020 2.531 1.00 87.38 88 ASP A O 1
ATOM 655 N N . TYR A 1 89 ? 11.168 10.776 2.555 1.00 87.94 89 TYR A N 1
ATOM 656 C CA . TYR A 1 89 ? 12.256 10.562 1.608 1.00 87.94 89 TYR A CA 1
ATOM 657 C C . TYR A 1 89 ? 11.814 10.576 0.147 1.00 87.94 89 TYR A C 1
ATOM 659 O O . TYR A 1 89 ? 12.613 11.002 -0.682 1.00 87.94 89 TYR A O 1
ATOM 667 N N . ASN A 1 90 ? 10.580 10.192 -0.210 1.00 86.38 90 ASN A N 1
ATOM 668 C CA . ASN A 1 90 ? 10.139 10.281 -1.611 1.00 86.38 90 ASN A CA 1
ATOM 669 C C . ASN A 1 90 ? 10.196 11.730 -2.119 1.00 86.38 90 ASN A C 1
ATOM 671 O O . ASN A 1 90 ? 10.722 11.982 -3.203 1.00 86.38 90 ASN A O 1
ATOM 675 N N . TYR A 1 91 ? 9.743 12.705 -1.320 1.00 86.38 91 TYR A N 1
ATOM 676 C CA . TYR A 1 91 ? 9.848 14.118 -1.690 1.00 86.38 91 TYR A CA 1
ATOM 677 C C . TYR A 1 91 ? 11.301 14.565 -1.857 1.00 86.38 91 TYR A C 1
ATOM 679 O O . TYR A 1 91 ? 11.611 15.283 -2.809 1.00 86.38 91 TYR A O 1
ATOM 687 N N . ALA A 1 92 ? 12.204 14.124 -0.979 1.00 88.88 92 ALA A N 1
ATOM 688 C CA . ALA A 1 92 ? 13.626 14.429 -1.096 1.00 88.88 92 ALA A CA 1
ATOM 689 C C . ALA A 1 92 ? 14.249 13.788 -2.353 1.00 88.88 92 ALA A C 1
ATOM 691 O O . ALA A 1 92 ? 14.977 14.452 -3.094 1.00 88.88 92 ALA A O 1
ATOM 692 N N . PHE A 1 93 ? 13.923 12.527 -2.644 1.00 87.88 93 PHE A N 1
ATOM 693 C CA . PHE A 1 93 ? 14.404 11.818 -3.828 1.00 87.88 93 PHE A CA 1
ATOM 694 C C . PHE A 1 93 ? 13.909 12.447 -5.128 1.00 87.88 93 PHE A C 1
ATOM 696 O O . PHE A 1 93 ? 14.710 12.650 -6.038 1.00 87.88 93 PHE A O 1
ATOM 703 N N . PHE A 1 94 ? 12.635 12.838 -5.221 1.00 84.38 94 PHE A N 1
ATOM 704 C CA . PHE A 1 94 ? 12.105 13.527 -6.408 1.00 84.38 94 PHE A CA 1
ATOM 705 C C . PHE A 1 94 ? 12.730 14.914 -6.622 1.00 84.38 94 PHE A C 1
ATOM 707 O O . PHE A 1 94 ? 12.731 15.435 -7.734 1.00 84.38 94 PHE A O 1
ATOM 714 N N . GLN A 1 95 ? 13.358 15.473 -5.586 1.00 87.12 95 GLN A N 1
ATOM 715 C CA . GLN A 1 95 ? 14.207 16.667 -5.655 1.00 87.12 95 GLN A CA 1
ATOM 716 C C . GLN A 1 95 ? 15.696 16.336 -5.859 1.00 87.12 95 GLN A C 1
ATOM 718 O O . GLN A 1 95 ? 16.561 17.181 -5.632 1.00 87.12 95 GLN A O 1
ATOM 723 N N . LYS A 1 96 ? 16.003 15.113 -6.311 1.00 88.56 96 LYS A N 1
ATOM 724 C CA . LYS A 1 96 ? 17.341 14.620 -6.679 1.00 88.56 96 LYS A CA 1
ATOM 725 C C . LYS A 1 96 ? 18.361 14.637 -5.535 1.00 88.56 96 LYS A C 1
ATOM 727 O O . LYS A 1 96 ? 19.563 14.758 -5.774 1.00 88.56 96 LYS A O 1
ATOM 732 N N . ARG A 1 97 ? 17.908 14.517 -4.283 1.00 91.81 97 ARG A N 1
ATOM 733 C CA . ARG A 1 97 ? 18.807 14.317 -3.135 1.00 91.81 97 ARG A CA 1
ATOM 734 C C . ARG A 1 97 ? 19.439 12.920 -3.197 1.00 91.81 97 ARG A C 1
ATOM 736 O O . ARG A 1 97 ? 18.792 11.972 -3.637 1.00 91.81 97 ARG A O 1
ATOM 743 N N . SER A 1 98 ? 20.696 12.794 -2.760 1.00 91.56 98 SER A N 1
ATOM 744 C CA . SER A 1 98 ? 21.407 11.508 -2.766 1.00 91.56 98 SER A CA 1
ATOM 745 C C . SER A 1 98 ? 20.892 10.562 -1.682 1.00 91.56 98 SER A C 1
ATOM 747 O O . SER A 1 98 ? 20.388 11.001 -0.648 1.00 91.56 98 SER A O 1
ATOM 749 N N . VAL A 1 99 ? 21.077 9.257 -1.890 1.00 89.75 99 VAL A N 1
ATOM 750 C CA . VAL A 1 99 ? 20.702 8.210 -0.927 1.00 89.75 99 VAL A CA 1
ATOM 751 C C . VAL A 1 99 ? 21.321 8.463 0.450 1.00 89.75 99 VAL A C 1
ATOM 753 O O . VAL A 1 99 ? 20.634 8.352 1.463 1.00 89.75 99 VAL A O 1
ATOM 756 N N . GLU A 1 100 ? 22.588 8.873 0.503 1.00 90.19 100 GLU A N 1
ATOM 757 C CA . GLU A 1 100 ? 23.307 9.158 1.748 1.00 90.19 100 GLU A CA 1
ATOM 758 C C . GLU A 1 100 ? 22.685 10.327 2.513 1.00 90.19 100 GLU A C 1
ATOM 760 O O . GLU A 1 100 ? 22.488 10.227 3.722 1.00 90.19 100 GLU A O 1
ATOM 765 N N . ALA A 1 101 ? 22.344 11.415 1.816 1.00 89.69 101 ALA A N 1
ATOM 766 C CA . ALA A 1 101 ? 21.729 12.584 2.437 1.00 89.69 101 ALA A CA 1
ATOM 767 C C . ALA A 1 101 ? 20.324 12.265 2.967 1.00 89.69 101 ALA A C 1
ATOM 769 O O . ALA A 1 101 ? 19.907 12.789 3.996 1.00 89.69 101 ALA A O 1
ATOM 770 N N . VAL A 1 102 ? 19.600 11.387 2.272 1.00 92.00 102 VAL A N 1
ATOM 771 C CA . VAL A 1 102 ? 18.197 11.097 2.566 1.00 92.00 102 VAL A CA 1
ATOM 772 C C . VAL A 1 102 ? 18.018 10.136 3.746 1.00 92.00 102 VAL A C 1
ATOM 774 O O . VAL A 1 102 ? 16.959 10.133 4.373 1.00 92.00 102 VAL A O 1
ATOM 777 N N . LYS A 1 103 ? 19.062 9.390 4.145 1.00 89.81 103 LYS A N 1
ATOM 778 C CA . LYS A 1 103 ? 19.019 8.522 5.341 1.00 89.81 103 LYS A CA 1
ATOM 779 C C . LYS A 1 103 ? 18.654 9.279 6.618 1.00 89.81 103 LYS A C 1
ATOM 781 O O . LYS A 1 103 ? 18.003 8.706 7.484 1.00 89.81 103 LYS A O 1
ATOM 786 N N . ALA A 1 104 ? 19.016 10.560 6.712 1.00 87.88 104 ALA A N 1
ATOM 787 C CA . ALA A 1 104 ? 18.694 11.411 7.857 1.00 87.88 104 ALA A CA 1
ATOM 788 C C . ALA A 1 104 ? 17.184 11.667 8.040 1.00 87.88 104 ALA A C 1
ATOM 790 O O . ALA A 1 104 ? 16.773 12.095 9.114 1.00 87.88 104 ALA A O 1
ATOM 791 N N . TYR A 1 105 ? 16.363 11.406 7.016 1.00 85.25 105 TYR A N 1
ATOM 792 C CA . TYR A 1 105 ? 14.914 11.635 7.043 1.00 85.25 105 TYR A CA 1
ATOM 793 C C . TYR A 1 105 ? 14.100 10.362 7.294 1.00 85.25 105 TYR A C 1
ATOM 795 O O . TYR A 1 105 ? 12.874 10.407 7.248 1.00 85.25 105 TYR A O 1
ATOM 803 N N . VAL A 1 106 ? 14.750 9.221 7.546 1.00 84.50 106 VAL A N 1
ATOM 804 C CA . VAL A 1 106 ? 14.055 8.000 7.971 1.00 84.50 106 VAL A CA 1
ATOM 805 C C . VAL A 1 106 ? 13.542 8.211 9.401 1.00 84.50 106 VAL A C 1
ATOM 807 O O . VAL A 1 106 ? 14.363 8.367 10.307 1.00 84.50 106 VAL A O 1
ATOM 810 N N . PRO A 1 107 ? 12.216 8.228 9.638 1.00 77.50 107 PRO A N 1
ATOM 811 C CA . PRO A 1 107 ? 11.690 8.391 10.986 1.00 77.50 107 PRO A CA 1
ATOM 812 C C . PRO A 1 107 ? 11.995 7.143 11.820 1.00 77.50 107 PRO A C 1
ATOM 814 O O . PRO A 1 107 ? 11.868 6.018 11.338 1.00 77.50 107 PRO A O 1
ATOM 817 N N . LEU A 1 108 ? 12.391 7.355 13.075 1.00 72.25 108 LEU A N 1
ATOM 818 C CA . LEU A 1 108 ? 12.779 6.287 14.004 1.00 72.25 108 LEU A CA 1
ATOM 819 C C . LEU A 1 108 ? 11.736 6.026 15.097 1.00 72.25 108 LEU A C 1
ATOM 821 O O . LEU A 1 108 ? 11.941 5.158 15.939 1.00 72.25 108 LEU A O 1
ATOM 825 N N . GLU A 1 109 ? 10.633 6.772 15.112 1.00 68.44 109 GLU A N 1
ATOM 826 C CA . GLU A 1 109 ? 9.654 6.712 16.194 1.00 68.44 109 GLU A CA 1
ATOM 827 C C . GLU A 1 109 ? 8.368 6.012 15.761 1.00 68.44 109 GLU A C 1
ATOM 829 O O . GLU A 1 109 ? 7.792 6.297 14.708 1.00 68.44 109 GLU A O 1
ATOM 834 N N . VAL A 1 110 ? 7.904 5.109 16.623 1.00 68.12 110 VAL A N 1
ATOM 835 C CA . VAL A 1 110 ? 6.586 4.483 16.536 1.00 68.12 110 VAL A CA 1
ATOM 836 C C . VAL A 1 110 ? 5.727 5.065 17.648 1.00 68.12 110 VAL A C 1
ATOM 838 O O . VAL A 1 110 ? 6.147 5.118 18.801 1.00 68.12 110 VAL A O 1
ATOM 841 N N . ILE A 1 111 ? 4.525 5.514 17.296 1.00 67.81 111 ILE A N 1
ATOM 842 C CA . ILE A 1 111 ? 3.655 6.246 18.213 1.00 67.81 111 ILE A CA 1
ATOM 843 C C . ILE A 1 111 ? 2.566 5.319 18.747 1.00 67.81 111 ILE A C 1
ATOM 845 O O . ILE A 1 111 ? 1.839 4.684 17.984 1.00 67.81 111 ILE A O 1
ATOM 849 N N . GLU A 1 112 ? 2.429 5.295 20.070 1.00 64.50 112 GLU A N 1
ATOM 850 C CA . GLU A 1 112 ? 1.413 4.538 20.789 1.00 64.50 112 GLU A CA 1
ATOM 851 C C . GLU A 1 112 ? 0.491 5.503 21.543 1.00 64.50 112 GLU A C 1
ATOM 853 O O . GLU A 1 112 ? 0.906 6.212 22.456 1.00 64.50 112 GLU A O 1
ATOM 858 N N . LEU A 1 113 ? -0.781 5.551 21.145 1.00 66.31 113 LEU A N 1
ATOM 859 C CA . LEU A 1 113 ? -1.809 6.391 21.773 1.00 66.31 113 LEU A CA 1
ATOM 860 C C . LEU A 1 113 ? -2.861 5.526 22.483 1.00 66.31 113 LEU A C 1
ATOM 862 O O . LEU A 1 113 ? -4.057 5.664 22.238 1.00 66.31 113 LEU A O 1
ATOM 866 N N . GLY A 1 114 ? -2.406 4.594 23.331 1.00 66.06 114 GLY A N 1
ATOM 867 C CA . GLY A 1 114 ? -3.277 3.672 24.077 1.00 66.06 114 GLY A CA 1
ATOM 868 C C . GLY A 1 114 ? -3.897 2.555 23.228 1.00 66.06 114 GLY A C 1
ATOM 869 O O . GLY A 1 114 ? -4.871 1.927 23.639 1.00 66.06 114 GLY A O 1
ATOM 870 N N . ALA A 1 115 ? -3.355 2.329 22.031 1.00 74.06 115 ALA A N 1
ATOM 871 C CA . ALA A 1 115 ? -3.751 1.255 21.136 1.00 74.06 115 ALA A CA 1
ATOM 872 C C . ALA A 1 115 ? -3.134 -0.076 21.589 1.00 74.06 115 ALA A C 1
ATOM 874 O O . ALA A 1 115 ? -1.922 -0.174 21.748 1.00 74.06 115 ALA A O 1
ATOM 875 N N . THR A 1 116 ? -3.955 -1.114 21.751 1.00 76.38 116 THR A N 1
ATOM 876 C CA . THR A 1 116 ? -3.493 -2.427 22.235 1.00 76.38 116 THR A CA 1
ATOM 877 C C . THR A 1 116 ? -3.241 -3.437 21.118 1.00 76.38 116 THR A C 1
ATOM 879 O O . THR A 1 116 ? -2.577 -4.442 21.351 1.00 76.38 116 THR A O 1
ATOM 882 N N . GLN A 1 117 ? -3.753 -3.199 19.906 1.00 83.00 117 GLN A N 1
ATOM 883 C CA . GLN A 1 117 ? -3.567 -4.067 18.738 1.00 83.00 117 GLN A CA 1
ATOM 884 C C . GLN A 1 117 ? -3.159 -3.222 17.529 1.00 83.00 117 GLN A C 1
ATOM 886 O O . GLN A 1 117 ? -3.992 -2.544 16.929 1.00 83.00 117 GLN A O 1
ATOM 891 N N . ILE A 1 118 ? -1.876 -3.239 17.175 1.00 82.50 118 ILE A N 1
ATOM 892 C CA . ILE A 1 118 ? -1.292 -2.347 16.170 1.00 82.50 118 ILE A CA 1
ATOM 893 C C . ILE A 1 118 ? -0.632 -3.169 15.063 1.00 82.50 118 ILE A C 1
ATOM 895 O O . ILE A 1 118 ? 0.198 -4.033 15.328 1.00 82.50 118 ILE A O 1
ATOM 899 N N . ILE A 1 119 ? -0.955 -2.866 13.810 1.00 83.56 119 ILE A N 1
ATOM 900 C CA . ILE A 1 119 ? -0.242 -3.331 12.622 1.00 83.56 119 ILE A CA 1
ATOM 901 C C . ILE A 1 119 ? 0.540 -2.154 12.053 1.00 83.56 119 ILE A C 1
ATOM 903 O O . ILE A 1 119 ? -0.029 -1.101 11.759 1.00 83.56 119 ILE A O 1
ATOM 907 N N . ILE A 1 120 ? 1.838 -2.358 11.859 1.00 83.12 120 ILE A N 1
ATOM 908 C CA . ILE A 1 120 ? 2.738 -1.372 11.268 1.00 83.12 120 ILE A CA 1
ATOM 909 C C . ILE A 1 120 ? 3.323 -1.980 9.995 1.00 83.12 120 ILE A C 1
ATOM 911 O O . ILE A 1 120 ? 4.141 -2.902 10.079 1.00 83.12 120 ILE A O 1
ATOM 915 N N . PRO A 1 121 ? 2.891 -1.523 8.810 1.00 81.94 121 PRO A N 1
ATOM 916 C CA . PRO A 1 121 ? 3.485 -1.958 7.564 1.00 81.94 121 PRO A CA 1
ATOM 917 C C . PRO A 1 121 ? 4.868 -1.340 7.377 1.00 81.94 121 PRO A C 1
ATOM 919 O O . PRO A 1 121 ? 5.062 -0.144 7.599 1.00 81.94 121 PRO A O 1
ATOM 922 N N . GLY A 1 122 ? 5.817 -2.170 6.946 1.00 82.31 122 GLY A N 1
ATOM 923 C CA . GLY A 1 122 ? 7.055 -1.690 6.347 1.00 82.31 122 GLY A CA 1
ATOM 924 C C . GLY A 1 122 ? 6.801 -1.026 4.999 1.00 82.31 122 GLY A C 1
ATOM 925 O O . GLY A 1 122 ? 5.711 -1.128 4.443 1.00 82.31 122 GLY A O 1
ATOM 926 N N . ASN A 1 123 ? 7.824 -0.375 4.462 1.00 83.56 123 ASN A N 1
ATOM 927 C CA . ASN A 1 123 ? 7.782 0.187 3.125 1.00 83.56 123 ASN A CA 1
ATOM 928 C C . ASN A 1 123 ? 8.033 -0.885 2.049 1.00 83.56 123 ASN A C 1
ATOM 930 O O . ASN A 1 123 ? 8.808 -1.825 2.254 1.00 83.56 123 ASN A O 1
ATOM 934 N N . PHE A 1 124 ? 7.411 -0.715 0.885 1.00 84.69 124 PHE A N 1
ATOM 935 C CA . PHE A 1 124 ? 7.638 -1.508 -0.329 1.00 84.69 124 PHE A CA 1
ATOM 936 C C . PHE A 1 124 ? 9.084 -1.398 -0.868 1.00 84.69 124 PHE A C 1
ATOM 938 O O . PHE A 1 124 ? 9.804 -0.453 -0.530 1.00 84.69 124 PHE A O 1
ATOM 945 N N . PRO A 1 125 ? 9.534 -2.317 -1.753 1.00 87.50 125 PRO A N 1
ATOM 946 C CA . PRO A 1 125 ? 10.799 -2.158 -2.468 1.00 87.50 125 PRO A CA 1
ATOM 947 C C . PRO A 1 125 ? 10.661 -1.024 -3.494 1.00 87.50 125 PRO A C 1
ATOM 949 O O . PRO A 1 125 ? 10.292 -1.239 -4.648 1.00 87.50 125 PRO A O 1
ATOM 952 N N . ILE A 1 126 ? 10.912 0.216 -3.063 1.00 88.31 126 ILE A N 1
ATOM 953 C CA . ILE A 1 126 ? 10.664 1.421 -3.873 1.00 88.31 126 ILE A CA 1
ATOM 954 C C . ILE A 1 126 ? 11.466 1.457 -5.178 1.00 88.31 126 ILE A C 1
ATOM 956 O O . ILE A 1 126 ? 11.017 2.071 -6.139 1.00 88.31 126 ILE A O 1
ATOM 960 N N . GLY A 1 127 ? 12.603 0.761 -5.256 1.00 91.75 127 GLY A N 1
ATOM 961 C CA . GLY A 1 127 ? 13.379 0.614 -6.487 1.00 91.75 127 GLY A CA 1
ATOM 962 C C . GLY A 1 127 ? 12.666 -0.202 -7.568 1.00 91.75 127 GLY A C 1
ATOM 963 O O . GLY A 1 127 ? 13.062 -0.139 -8.726 1.00 91.75 127 GLY A O 1
ATOM 964 N N . CYS A 1 128 ? 11.605 -0.933 -7.217 1.00 89.44 128 CYS A N 1
ATOM 965 C CA . CYS A 1 128 ? 10.706 -1.594 -8.163 1.00 89.44 128 CYS A CA 1
ATOM 966 C C . CYS A 1 128 ? 9.523 -0.708 -8.597 1.00 89.44 128 CYS A C 1
ATOM 968 O O . CYS A 1 128 ? 8.708 -1.126 -9.419 1.00 89.44 128 CYS A O 1
ATOM 970 N N . SER A 1 129 ? 9.374 0.499 -8.039 1.00 86.00 129 SER A N 1
ATOM 971 C CA . SER A 1 129 ? 8.289 1.403 -8.424 1.00 86.00 129 SER A CA 1
ATOM 972 C C . SER A 1 129 ? 8.519 1.952 -9.839 1.00 86.00 129 SER A C 1
ATOM 974 O O . SER A 1 129 ? 9.603 2.481 -10.102 1.00 86.00 129 SER A O 1
ATOM 976 N N . PRO A 1 130 ? 7.499 1.959 -10.722 1.00 84.56 130 PRO A N 1
ATOM 977 C CA . PRO A 1 130 ? 7.568 2.602 -12.034 1.00 84.56 130 PRO A CA 1
ATOM 978 C C . PRO A 1 130 ? 8.041 4.057 -11.978 1.00 84.56 130 PRO A C 1
ATOM 980 O O . PRO A 1 130 ? 8.770 4.497 -12.860 1.00 84.56 130 PRO A O 1
ATOM 983 N N . SER A 1 131 ? 7.676 4.795 -10.922 1.00 83.25 131 SER A N 1
ATOM 984 C CA . SER A 1 131 ? 8.116 6.183 -10.743 1.00 83.25 131 SER A CA 1
ATOM 985 C C . SER A 1 131 ? 9.614 6.301 -10.486 1.00 83.25 131 SER A C 1
ATOM 987 O O . SER A 1 131 ? 10.268 7.181 -11.036 1.00 83.25 131 SER A O 1
ATOM 989 N N . TYR A 1 132 ? 10.175 5.395 -9.689 1.00 87.44 132 TYR A N 1
ATOM 990 C CA . TYR A 1 132 ? 11.604 5.372 -9.401 1.00 87.44 132 TYR A CA 1
ATOM 991 C C . TYR A 1 132 ? 12.400 4.910 -10.614 1.00 87.44 132 TYR A C 1
ATOM 993 O O . TYR A 1 132 ? 13.396 5.533 -10.971 1.00 87.44 132 TYR A O 1
ATOM 1001 N N . LEU A 1 133 ? 11.920 3.865 -11.286 1.00 90.12 133 LEU A N 1
ATOM 1002 C CA . LEU A 1 133 ? 12.537 3.351 -12.499 1.00 90.12 133 LEU A CA 1
ATOM 1003 C C . LEU A 1 133 ? 12.546 4.404 -13.614 1.00 90.12 133 LEU A C 1
ATOM 1005 O O . LEU A 1 133 ? 13.584 4.622 -14.228 1.00 90.12 133 LEU A O 1
ATOM 1009 N N . ALA A 1 134 ? 11.446 5.128 -13.829 1.00 86.62 134 ALA A N 1
ATOM 1010 C CA . ALA A 1 134 ? 11.391 6.185 -14.837 1.00 86.62 134 ALA A CA 1
ATOM 1011 C C . ALA A 1 134 ? 12.309 7.382 -14.521 1.00 86.62 134 ALA A C 1
ATOM 1013 O O . ALA A 1 134 ? 12.873 7.978 -15.435 1.00 86.62 134 ALA A O 1
ATOM 1014 N N . LEU A 1 135 ? 12.460 7.751 -13.243 1.00 85.19 135 LEU A N 1
ATOM 1015 C CA . LEU A 1 135 ? 13.189 8.962 -12.844 1.00 85.19 135 LEU A CA 1
ATOM 1016 C C . LEU A 1 135 ? 14.681 8.748 -12.587 1.00 85.19 135 LEU A C 1
ATOM 1018 O O . LEU A 1 135 ? 15.465 9.684 -12.754 1.00 85.19 135 LEU A O 1
ATOM 1022 N N . PHE A 1 136 ? 15.067 7.555 -12.138 1.00 89.00 136 PHE A N 1
ATOM 1023 C CA . PHE A 1 136 ? 16.410 7.299 -11.616 1.00 89.00 136 PHE A CA 1
ATOM 1024 C C . PHE A 1 136 ? 17.179 6.219 -12.384 1.00 89.00 136 PHE A C 1
ATOM 1026 O O . PHE A 1 136 ? 18.364 6.024 -12.110 1.00 89.00 136 PHE A O 1
ATOM 1033 N N . SER A 1 137 ? 16.571 5.567 -13.382 1.00 89.25 137 SER A N 1
ATOM 1034 C CA . SER A 1 137 ? 17.317 4.695 -14.296 1.00 89.25 137 SER A CA 1
ATOM 1035 C C . SER A 1 137 ? 18.201 5.536 -15.217 1.00 89.25 137 SER A C 1
ATOM 1037 O O . SER A 1 137 ? 17.723 6.244 -16.103 1.00 89.25 137 SER A O 1
ATOM 1039 N N . ALA A 1 138 ? 19.516 5.465 -15.012 1.00 83.44 138 ALA A N 1
ATOM 1040 C CA . ALA A 1 138 ? 20.498 6.113 -15.875 1.00 83.44 138 ALA A CA 1
ATOM 1041 C C . ALA A 1 138 ? 20.999 5.148 -16.961 1.00 83.44 138 ALA A C 1
ATOM 1043 O O . ALA A 1 138 ? 21.282 3.978 -16.690 1.00 83.44 138 ALA A O 1
ATOM 1044 N N . ALA A 1 139 ? 21.169 5.645 -18.189 1.00 79.88 139 ALA A N 1
ATOM 1045 C CA . ALA A 1 139 ? 21.707 4.854 -19.293 1.00 79.88 139 ALA A CA 1
ATOM 1046 C C . ALA A 1 139 ? 23.103 4.293 -18.951 1.00 79.88 139 ALA A C 1
ATOM 1048 O O . ALA A 1 139 ? 23.997 5.035 -18.547 1.00 79.88 139 ALA A O 1
ATOM 1049 N N . GLY A 1 140 ? 23.286 2.979 -19.117 1.00 79.88 140 GLY A N 1
ATOM 1050 C CA . GLY A 1 140 ? 24.541 2.286 -18.794 1.00 79.88 140 GLY A CA 1
ATOM 1051 C C . GLY A 1 140 ? 24.768 2.018 -17.300 1.00 79.88 140 GLY A C 1
ATOM 1052 O O . GLY A 1 140 ? 25.825 1.503 -16.938 1.00 79.88 140 GLY A O 1
ATOM 1053 N N . SER A 1 141 ? 23.801 2.342 -16.435 1.00 86.50 141 SER A N 1
ATOM 1054 C CA . SER A 1 141 ? 23.854 1.998 -15.014 1.00 86.50 141 SER A CA 1
ATOM 1055 C C . SER A 1 141 ? 23.794 0.485 -14.801 1.00 86.50 141 SER A C 1
ATOM 1057 O O . SER A 1 141 ? 23.045 -0.227 -15.467 1.00 86.50 141 SER A O 1
ATOM 1059 N N . THR A 1 142 ? 24.557 -0.003 -13.825 1.00 91.56 142 THR A N 1
ATOM 1060 C CA . THR A 1 142 ? 24.504 -1.391 -13.341 1.00 91.56 142 THR A CA 1
ATOM 1061 C C . THR A 1 142 ? 23.721 -1.511 -12.033 1.00 91.56 142 THR A C 1
ATOM 1063 O O . THR A 1 142 ? 23.792 -2.541 -11.361 1.00 91.56 142 THR A O 1
ATOM 1066 N N . ASP A 1 143 ? 22.968 -0.475 -11.649 1.00 94.62 143 ASP A N 1
ATOM 1067 C CA . ASP A 1 143 ? 22.193 -0.418 -10.403 1.00 94.62 143 ASP A CA 1
ATOM 1068 C C . ASP A 1 143 ? 20.901 -1.249 -10.446 1.00 94.62 143 ASP A C 1
ATOM 1070 O O . ASP A 1 143 ? 20.013 -1.051 -9.634 1.00 94.62 143 ASP A O 1
ATOM 1074 N N . HIS A 1 144 ? 20.755 -2.186 -11.380 1.00 95.81 144 HIS A N 1
ATOM 1075 C CA . HIS A 1 144 ? 19.571 -3.039 -11.463 1.00 95.81 144 HIS A CA 1
ATOM 1076 C C . HIS A 1 144 ? 19.872 -4.422 -10.869 1.00 95.81 144 HIS A C 1
ATOM 1078 O O . HIS A 1 144 ? 21.014 -4.904 -10.920 1.00 95.81 144 HIS A O 1
ATOM 1084 N N . ASP A 1 145 ? 18.868 -5.036 -10.249 1.00 94.75 145 ASP A N 1
ATOM 1085 C CA . ASP A 1 145 ? 18.883 -6.448 -9.869 1.00 94.75 145 ASP A CA 1
ATOM 1086 C C . ASP A 1 145 ? 18.314 -7.339 -10.989 1.00 94.75 145 ASP A C 1
ATOM 1088 O O . ASP A 1 145 ? 17.965 -6.870 -12.072 1.00 94.75 145 ASP A O 1
ATOM 1092 N N . GLU A 1 146 ? 18.228 -8.644 -10.733 1.00 93.12 146 GLU A N 1
ATOM 1093 C CA . GLU A 1 146 ? 17.717 -9.636 -11.691 1.00 93.12 146 GLU A CA 1
ATOM 1094 C C . GLU A 1 146 ? 16.237 -9.433 -12.054 1.00 93.12 146 GLU A C 1
ATOM 1096 O O . GLU A 1 146 ? 15.795 -9.907 -13.098 1.00 93.12 146 GLU A O 1
ATOM 1101 N N . ARG A 1 147 ? 15.473 -8.711 -11.220 1.00 90.00 147 ARG A N 1
ATOM 1102 C CA . ARG A 1 147 ? 14.070 -8.358 -11.481 1.00 90.00 147 ARG A CA 1
ATOM 1103 C C . ARG A 1 147 ? 13.948 -7.064 -12.281 1.00 90.00 147 ARG A C 1
ATOM 1105 O O . ARG A 1 147 ? 12.848 -6.727 -12.698 1.00 90.00 147 ARG A O 1
ATOM 1112 N N . GLY A 1 148 ? 15.051 -6.341 -12.488 1.00 92.56 148 GLY A N 1
ATOM 1113 C CA . GLY A 1 148 ? 15.074 -5.023 -13.116 1.00 92.56 148 GLY A CA 1
ATOM 1114 C C . GLY A 1 148 ? 14.796 -3.869 -12.150 1.00 92.56 148 GLY A C 1
ATOM 1115 O O . GLY A 1 148 ? 14.603 -2.748 -12.610 1.00 92.56 148 GLY A O 1
ATOM 1116 N N . CYS A 1 149 ? 14.777 -4.113 -10.835 1.00 94.06 149 CYS A N 1
ATOM 1117 C CA . CYS A 1 149 ? 14.574 -3.071 -9.831 1.00 94.06 149 CYS A CA 1
ATOM 1118 C C . CYS A 1 149 ? 15.886 -2.363 -9.467 1.00 94.06 149 CYS A C 1
ATOM 1120 O O . CYS A 1 149 ? 16.954 -2.975 -9.482 1.00 94.06 149 CYS A O 1
ATOM 1122 N N . LEU A 1 150 ? 15.806 -1.096 -9.047 1.00 95.00 150 LEU A N 1
ATOM 1123 C CA . LEU A 1 150 ? 16.972 -0.325 -8.605 1.00 95.00 150 LEU A CA 1
ATOM 1124 C C . LEU A 1 150 ? 17.495 -0.808 -7.239 1.00 95.00 150 LEU A C 1
ATOM 1126 O O . LEU A 1 150 ? 16.820 -0.656 -6.214 1.00 95.00 150 LEU A O 1
ATOM 1130 N N . LYS A 1 151 ? 18.719 -1.348 -7.202 1.00 96.44 151 LYS A N 1
ATOM 1131 C CA . LYS A 1 151 ? 19.356 -1.914 -6.000 1.00 96.44 151 LYS A CA 1
ATOM 1132 C C . LYS A 1 151 ? 19.583 -0.863 -4.929 1.00 96.44 151 LYS A C 1
ATOM 1134 O O . LYS A 1 151 ? 19.271 -1.123 -3.770 1.00 96.44 151 LYS A O 1
ATOM 1139 N N . SER A 1 152 ? 20.103 0.309 -5.292 1.00 95.12 152 SER A N 1
ATOM 1140 C CA . SER A 1 152 ? 20.392 1.383 -4.334 1.00 95.12 152 SER A CA 1
ATOM 1141 C C . SER A 1 152 ? 19.142 1.832 -3.560 1.00 95.12 152 SER A C 1
ATOM 1143 O O . SER A 1 152 ? 19.174 1.963 -2.334 1.00 95.12 152 SER A O 1
ATOM 1145 N N . TYR A 1 153 ? 18.010 1.976 -4.251 1.00 93.94 153 TYR A N 1
ATOM 1146 C CA . TYR A 1 153 ? 16.735 2.385 -3.660 1.00 93.94 153 TYR A CA 1
ATOM 1147 C C . TYR A 1 153 ? 16.038 1.249 -2.899 1.00 93.94 153 TYR A C 1
ATOM 1149 O O . TYR A 1 153 ? 15.466 1.487 -1.834 1.00 93.94 153 TYR A O 1
ATOM 1157 N N . ASN A 1 154 ? 16.139 0.004 -3.374 1.00 95.50 154 ASN A N 1
ATOM 1158 C CA . ASN A 1 154 ? 15.674 -1.165 -2.621 1.00 95.50 154 ASN A CA 1
ATOM 1159 C C . ASN A 1 154 ? 16.472 -1.365 -1.324 1.00 95.50 154 ASN A C 1
ATOM 1161 O O . ASN A 1 154 ? 15.880 -1.614 -0.276 1.00 95.50 154 ASN A O 1
ATOM 1165 N N . ALA A 1 155 ? 17.792 -1.165 -1.356 1.00 96.50 155 ALA A N 1
ATOM 1166 C CA . ALA A 1 155 ? 18.636 -1.191 -0.163 1.00 96.50 155 ALA A CA 1
ATOM 1167 C C . ALA A 1 155 ? 18.262 -0.078 0.831 1.00 96.50 155 ALA A C 1
ATOM 1169 O O . ALA A 1 155 ? 18.277 -0.300 2.040 1.00 96.50 155 ALA A O 1
ATOM 1170 N N . PHE A 1 156 ? 17.875 1.105 0.341 1.00 96.31 156 PHE A N 1
ATOM 1171 C CA . PHE A 1 156 ? 17.369 2.179 1.194 1.00 96.31 156 PHE A CA 1
ATOM 1172 C C . PHE A 1 156 ? 16.035 1.815 1.870 1.00 96.31 156 PHE A C 1
ATOM 1174 O O . PHE A 1 156 ? 15.893 2.012 3.077 1.00 96.31 156 PHE A O 1
ATOM 1181 N N . ALA A 1 157 ? 15.069 1.254 1.134 1.00 93.50 157 ALA A N 1
ATOM 1182 C CA . ALA A 1 157 ? 13.814 0.783 1.730 1.00 93.50 157 ALA A CA 1
ATOM 1183 C C . ALA A 1 157 ? 14.040 -0.355 2.739 1.00 93.50 157 ALA A C 1
ATOM 1185 O O . ALA A 1 157 ? 13.421 -0.360 3.802 1.00 93.50 157 ALA A O 1
ATOM 1186 N N . ALA A 1 158 ? 14.965 -1.276 2.453 1.00 95.31 158 ALA A N 1
ATOM 1187 C CA . ALA A 1 158 ? 15.361 -2.319 3.396 1.00 95.31 158 ALA A CA 1
ATOM 1188 C C . ALA A 1 158 ? 15.961 -1.725 4.683 1.00 95.31 158 ALA A C 1
ATOM 1190 O O . ALA A 1 158 ? 15.568 -2.129 5.774 1.00 95.31 158 ALA A O 1
ATOM 1191 N N . TYR A 1 159 ? 16.828 -0.712 4.565 1.00 95.88 159 TYR A N 1
ATOM 1192 C CA . TYR A 1 159 ? 17.357 0.031 5.713 1.00 95.88 159 TYR A CA 1
ATOM 1193 C C . TYR A 1 159 ? 16.238 0.685 6.537 1.00 95.88 159 TYR A C 1
ATOM 1195 O O . TYR A 1 159 ? 16.190 0.512 7.749 1.00 95.88 159 TYR A O 1
ATOM 1203 N N . HIS A 1 160 ? 15.290 1.379 5.898 1.00 93.88 160 HIS A N 1
ATOM 1204 C CA . HIS A 1 160 ? 14.123 1.932 6.595 1.00 93.88 160 HIS A CA 1
ATOM 1205 C C . HIS A 1 160 ? 13.355 0.847 7.370 1.00 93.88 160 HIS A C 1
ATOM 1207 O O . HIS A 1 160 ? 13.011 1.039 8.535 1.00 93.88 160 HIS A O 1
ATOM 1213 N N . ASN A 1 161 ? 13.112 -0.305 6.743 1.00 91.38 161 ASN A N 1
ATOM 1214 C CA . ASN A 1 161 ? 12.386 -1.418 7.353 1.00 91.38 161 ASN A CA 1
ATOM 1215 C C . ASN A 1 161 ? 13.133 -2.060 8.527 1.00 91.38 161 ASN A C 1
ATOM 1217 O O . ASN A 1 161 ? 12.492 -2.521 9.471 1.00 91.38 161 ASN A O 1
ATOM 1221 N N . GLU A 1 162 ? 14.464 -2.090 8.489 1.00 94.75 162 GLU A N 1
ATOM 1222 C CA . GLU A 1 162 ? 15.299 -2.519 9.614 1.00 94.75 162 GLU A CA 1
ATOM 1223 C C . GLU A 1 162 ? 15.162 -1.550 10.796 1.00 94.75 162 GLU A C 1
ATOM 1225 O O . GLU A 1 162 ? 14.872 -1.979 11.915 1.00 94.75 162 GLU A O 1
ATOM 1230 N N . GLN A 1 163 ? 15.261 -0.241 10.538 1.00 93.25 163 GLN A N 1
ATOM 1231 C CA . GLN A 1 163 ? 15.084 0.791 11.565 1.00 93.25 163 GLN A CA 1
ATOM 1232 C C . GLN A 1 163 ? 13.680 0.746 12.185 1.00 93.25 163 GLN A C 1
ATOM 1234 O O . GLN A 1 163 ? 13.534 0.828 13.404 1.00 93.25 163 GLN A O 1
ATOM 1239 N N . LEU A 1 164 ? 12.647 0.557 11.362 1.00 91.25 164 LEU A N 1
ATOM 1240 C CA . LEU A 1 164 ? 11.265 0.446 11.821 1.00 91.25 164 LEU A CA 1
ATOM 1241 C C . LEU A 1 164 ? 11.051 -0.801 12.689 1.00 91.25 164 LEU A C 1
ATOM 1243 O O . LEU A 1 164 ? 10.413 -0.723 13.736 1.00 91.25 164 LEU A O 1
ATOM 1247 N N . GLN A 1 165 ? 11.611 -1.949 12.301 1.00 92.31 165 GLN A N 1
ATOM 1248 C CA . GLN A 1 165 ? 11.547 -3.165 13.115 1.00 92.31 165 GLN A CA 1
ATOM 1249 C C . GLN A 1 165 ? 12.295 -3.018 14.443 1.00 92.31 165 GLN A C 1
ATOM 1251 O O . GLN A 1 165 ? 11.807 -3.516 15.460 1.00 92.31 165 GLN A O 1
ATOM 1256 N N . ALA A 1 166 ? 13.433 -2.317 14.458 1.00 92.06 166 ALA A N 1
ATOM 1257 C CA . ALA A 1 166 ? 14.144 -1.994 15.692 1.00 92.06 166 ALA A CA 1
ATOM 1258 C C . ALA A 1 166 ? 13.271 -1.139 16.627 1.00 92.06 166 ALA A C 1
ATOM 1260 O O . ALA A 1 166 ? 13.081 -1.509 17.785 1.00 92.06 166 ALA A O 1
ATOM 1261 N N . ALA A 1 167 ? 12.641 -0.082 16.101 1.00 89.38 167 ALA A N 1
ATOM 1262 C CA . ALA A 1 167 ? 11.731 0.777 16.860 1.00 89.38 167 ALA A CA 1
ATOM 1263 C C . ALA A 1 167 ? 10.499 0.017 17.392 1.00 89.38 167 ALA A C 1
ATOM 1265 O O . ALA A 1 167 ? 10.112 0.183 18.547 1.00 89.38 167 ALA A O 1
ATOM 1266 N N . ILE A 1 168 ? 9.916 -0.886 16.593 1.00 88.25 168 ILE A N 1
ATOM 1267 C CA . ILE A 1 168 ? 8.847 -1.798 17.042 1.00 88.25 168 ILE A CA 1
ATOM 1268 C C . ILE A 1 168 ? 9.350 -2.722 18.159 1.00 88.25 168 ILE A C 1
ATOM 1270 O O . ILE A 1 168 ? 8.627 -2.996 19.119 1.00 88.25 168 ILE A O 1
ATOM 1274 N N . GLY A 1 169 ? 10.578 -3.228 18.033 1.00 89.75 169 GLY A N 1
ATOM 1275 C CA . GLY A 1 169 ? 11.225 -4.052 19.045 1.00 89.75 169 GLY A CA 1
ATOM 1276 C C . GLY A 1 169 ? 11.370 -3.320 20.376 1.00 89.75 169 GLY A C 1
ATOM 1277 O O . GLY A 1 169 ? 11.073 -3.900 21.417 1.00 89.75 169 GLY A O 1
ATOM 1278 N N . ASP A 1 170 ? 11.769 -2.051 20.347 1.00 88.75 170 ASP A N 1
ATOM 1279 C CA . ASP A 1 170 ? 11.872 -1.217 21.545 1.00 88.75 170 ASP A CA 1
ATOM 1280 C C . ASP A 1 170 ? 10.498 -0.886 22.136 1.00 88.75 170 ASP A C 1
ATOM 1282 O O . ASP A 1 170 ? 10.310 -1.023 23.345 1.00 88.75 170 ASP A O 1
ATOM 1286 N N . LEU A 1 171 ? 9.501 -0.591 21.298 1.00 85.19 171 LEU A N 1
ATOM 1287 C CA . LEU A 1 171 ? 8.128 -0.349 21.743 1.00 85.19 171 LEU A CA 1
ATOM 1288 C C . LEU A 1 171 ? 7.534 -1.555 22.495 1.00 85.19 171 LEU A C 1
ATOM 1290 O O . LEU A 1 171 ? 6.936 -1.397 23.559 1.00 85.19 171 LEU A O 1
ATOM 1294 N N . ARG A 1 172 ? 7.751 -2.774 21.981 1.00 87.06 172 ARG A N 1
ATOM 1295 C CA . ARG A 1 172 ? 7.301 -4.026 22.619 1.00 87.06 172 ARG A CA 1
ATOM 1296 C C . ARG A 1 172 ? 7.999 -4.310 23.954 1.00 87.06 172 ARG A C 1
ATOM 1298 O O . ARG A 1 172 ? 7.426 -4.990 24.797 1.00 87.06 172 ARG A O 1
ATOM 1305 N N . LYS A 1 173 ? 9.237 -3.836 24.157 1.00 87.75 173 LYS A N 1
ATOM 1306 C CA . LYS A 1 173 ? 9.954 -4.010 25.438 1.00 87.75 173 LYS A CA 1
ATOM 1307 C C . LYS A 1 173 ? 9.369 -3.131 26.538 1.00 87.75 173 LYS A C 1
ATOM 1309 O O . LYS A 1 173 ? 9.373 -3.537 27.695 1.00 87.75 173 LYS A O 1
ATOM 1314 N N . VAL A 1 174 ? 8.924 -1.928 26.180 1.00 85.06 174 VAL A N 1
ATOM 1315 C CA . VAL A 1 174 ? 8.383 -0.950 27.134 1.00 85.06 174 VAL A CA 1
ATOM 1316 C C . VAL A 1 174 ? 6.917 -1.247 27.461 1.00 85.06 174 VAL A C 1
ATOM 1318 O O . VAL A 1 174 ? 6.483 -0.977 28.577 1.00 85.06 174 VAL A O 1
ATOM 1321 N N . ASN A 1 175 ? 6.185 -1.884 26.542 1.00 79.69 175 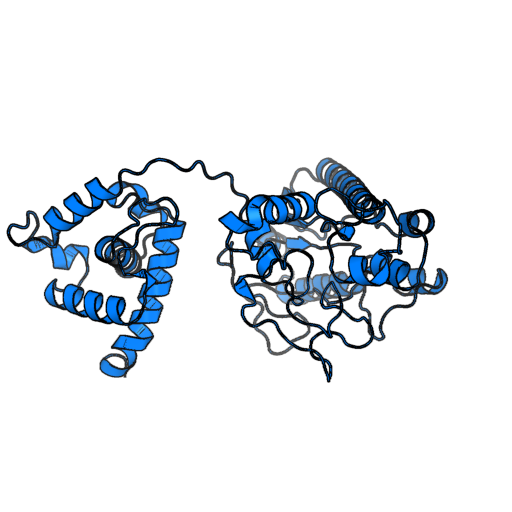ASN A N 1
ATOM 1322 C CA . ASN A 1 175 ? 4.760 -2.159 26.690 1.00 79.69 175 ASN A CA 1
ATOM 1323 C C . ASN A 1 175 ? 4.462 -3.652 26.494 1.00 79.69 175 ASN A C 1
ATOM 1325 O O . ASN A 1 175 ? 4.311 -4.134 25.372 1.00 79.69 175 ASN A O 1
ATOM 1329 N N . ALA A 1 176 ? 4.368 -4.396 27.598 1.00 75.62 176 ALA A N 1
ATOM 1330 C CA . ALA A 1 176 ? 4.079 -5.834 27.564 1.00 75.62 176 ALA A CA 1
ATOM 1331 C C . ALA A 1 176 ? 2.611 -6.155 27.216 1.00 75.62 176 ALA A C 1
ATOM 1333 O O . ALA A 1 176 ? 2.316 -7.259 26.759 1.00 75.62 176 ALA A O 1
ATOM 1334 N N . ASP A 1 177 ? 1.707 -5.190 27.410 1.00 78.19 177 ASP A N 1
ATOM 1335 C CA . ASP A 1 177 ? 0.257 -5.371 27.268 1.00 78.19 177 ASP A CA 1
ATOM 1336 C C . ASP A 1 177 ? -0.267 -5.074 25.850 1.00 78.19 177 ASP A C 1
ATOM 1338 O O . ASP A 1 177 ? -1.464 -5.214 25.587 1.00 78.19 177 ASP A O 1
ATOM 1342 N N . ILE A 1 178 ? 0.612 -4.681 24.919 1.00 79.31 178 ILE A N 1
ATOM 1343 C CA . ILE A 1 178 ? 0.243 -4.379 23.532 1.00 79.31 178 ILE A CA 1
ATOM 1344 C C . ILE A 1 178 ? 0.699 -5.470 22.561 1.00 79.31 178 ILE A C 1
ATOM 1346 O O . ILE A 1 178 ? 1.809 -6.000 22.622 1.00 79.31 178 ILE A O 1
ATOM 1350 N N . SER A 1 179 ? -0.157 -5.772 21.591 1.00 84.06 179 SER A N 1
ATOM 1351 C CA . SER A 1 179 ? 0.165 -6.596 20.435 1.00 84.06 179 SER A CA 1
ATOM 1352 C C . SER A 1 179 ? 0.511 -5.692 19.260 1.00 84.06 179 SER A C 1
ATOM 1354 O O . SER A 1 179 ? -0.366 -5.141 18.600 1.00 84.06 179 SER A O 1
ATOM 1356 N N . VAL A 1 180 ? 1.804 -5.528 18.992 1.00 83.31 180 VAL A N 1
ATOM 1357 C CA . VAL A 1 180 ? 2.288 -4.827 17.794 1.00 83.31 180 VAL A CA 1
ATOM 1358 C C . VAL A 1 180 ? 2.774 -5.861 16.795 1.00 83.31 180 VAL A C 1
ATOM 1360 O O . VAL A 1 180 ? 3.603 -6.698 17.150 1.00 83.31 180 VAL A O 1
ATOM 1363 N N . VAL A 1 181 ? 2.318 -5.805 15.547 1.00 83.88 181 VAL A N 1
ATOM 1364 C CA . VAL A 1 181 ? 2.696 -6.703 14.448 1.00 83.88 181 VAL A CA 1
ATOM 1365 C C . VAL A 1 181 ? 3.325 -5.887 13.322 1.00 83.88 181 VAL A C 1
ATOM 1367 O O . VAL A 1 181 ? 2.750 -4.910 12.851 1.00 83.88 181 VAL A O 1
ATOM 1370 N N . TYR A 1 182 ? 4.506 -6.307 12.874 1.00 82.19 182 TYR A N 1
ATOM 1371 C CA . TYR A 1 182 ? 5.135 -5.769 11.670 1.00 82.19 182 TYR A CA 1
ATOM 1372 C C . TYR A 1 182 ? 4.573 -6.492 10.443 1.00 82.19 182 TYR A C 1
ATOM 1374 O O . TYR A 1 182 ? 4.548 -7.725 10.427 1.00 82.19 182 TYR A O 1
ATOM 1382 N N . ALA A 1 183 ? 4.129 -5.749 9.429 1.00 80.88 183 ALA A N 1
ATOM 1383 C CA . ALA A 1 183 ? 3.706 -6.319 8.153 1.00 80.88 183 ALA A CA 1
ATOM 1384 C C . ALA A 1 183 ? 4.797 -6.109 7.092 1.00 80.88 183 ALA A C 1
ATOM 1386 O O . ALA A 1 183 ? 5.068 -4.980 6.681 1.00 80.88 183 ALA A O 1
ATOM 1387 N N . ASP A 1 184 ? 5.408 -7.210 6.643 1.00 79.81 184 ASP A N 1
ATOM 1388 C CA . ASP A 1 184 ? 6.499 -7.216 5.661 1.00 79.81 184 ASP A CA 1
ATOM 1389 C C . ASP A 1 184 ? 5.985 -6.990 4.231 1.00 79.81 184 ASP A C 1
ATOM 1391 O O . ASP A 1 184 ? 5.851 -7.904 3.414 1.00 79.81 184 ASP A O 1
ATOM 1395 N N . TYR A 1 185 ? 5.668 -5.732 3.934 1.00 79.81 185 TYR A N 1
ATOM 1396 C CA . TYR A 1 185 ? 5.259 -5.294 2.602 1.00 79.81 185 TYR A CA 1
ATOM 1397 C C . TYR A 1 185 ? 6.368 -5.486 1.570 1.00 79.81 185 TYR A C 1
ATOM 1399 O O . TYR A 1 185 ? 6.086 -5.779 0.405 1.00 79.81 185 TYR A O 1
ATOM 1407 N N . TYR A 1 186 ? 7.621 -5.363 2.008 1.00 83.88 186 TYR A N 1
ATOM 1408 C CA . TYR A 1 186 ? 8.784 -5.498 1.153 1.00 83.88 186 TYR A CA 1
ATOM 1409 C C . TYR A 1 186 ? 8.895 -6.916 0.589 1.00 83.88 186 TYR A C 1
ATOM 1411 O O . TYR A 1 186 ? 8.841 -7.116 -0.627 1.00 83.88 186 TYR A O 1
ATOM 1419 N N . GLY A 1 187 ? 8.990 -7.907 1.478 1.00 80.75 187 GLY A N 1
ATOM 1420 C CA . GLY A 1 187 ? 9.099 -9.314 1.112 1.00 80.75 187 GLY A CA 1
ATOM 1421 C C . GLY A 1 187 ? 7.868 -9.812 0.363 1.00 80.75 187 GLY A C 1
ATOM 1422 O O . GLY A 1 187 ? 8.000 -10.531 -0.628 1.00 80.75 187 GLY A O 1
ATOM 1423 N N . ALA A 1 188 ? 6.670 -9.377 0.763 1.00 76.56 188 ALA A N 1
ATOM 1424 C CA . ALA A 1 188 ? 5.441 -9.767 0.082 1.00 76.56 188 ALA A CA 1
ATOM 1425 C C . ALA A 1 188 ? 5.367 -9.253 -1.366 1.00 76.56 188 ALA A C 1
ATOM 1427 O O . ALA A 1 188 ? 4.915 -9.984 -2.249 1.00 76.56 188 ALA A O 1
ATOM 1428 N N . PHE A 1 189 ? 5.828 -8.027 -1.635 1.00 78.00 189 PHE A N 1
ATOM 1429 C CA . PHE A 1 189 ? 5.866 -7.504 -2.999 1.00 78.00 189 PHE A CA 1
ATOM 1430 C C . PHE A 1 189 ? 6.925 -8.207 -3.851 1.00 78.00 189 PHE A C 1
ATOM 1432 O O . PHE A 1 189 ? 6.638 -8.571 -4.988 1.00 78.00 189 PHE A O 1
ATOM 1439 N N . LEU A 1 190 ? 8.116 -8.479 -3.306 1.00 82.56 190 LEU A N 1
ATOM 1440 C CA . LEU A 1 190 ? 9.125 -9.263 -4.027 1.00 82.56 190 LEU A CA 1
ATOM 1441 C C . LEU A 1 190 ? 8.627 -10.675 -4.352 1.00 82.56 190 LEU A C 1
ATOM 1443 O O . LEU A 1 190 ? 8.796 -11.141 -5.475 1.00 82.56 190 LEU A O 1
ATOM 1447 N N . HIS A 1 191 ? 7.936 -11.323 -3.412 1.00 78.69 191 HIS A N 1
ATOM 1448 C CA . HIS A 1 191 ? 7.315 -12.619 -3.662 1.00 78.69 191 HIS A CA 1
ATOM 1449 C C . HIS A 1 191 ? 6.281 -12.554 -4.792 1.00 78.69 191 HIS A C 1
ATOM 1451 O O . HIS A 1 191 ? 6.222 -13.470 -5.612 1.00 78.69 191 HIS A O 1
ATOM 1457 N N . LEU A 1 192 ? 5.483 -11.482 -4.855 1.00 79.56 192 LEU A N 1
ATOM 1458 C CA . LEU A 1 192 ? 4.535 -11.262 -5.946 1.00 79.56 192 LEU A CA 1
ATOM 1459 C C . LEU A 1 192 ? 5.255 -11.177 -7.292 1.00 79.56 192 LEU A C 1
ATOM 1461 O O . LEU A 1 192 ? 4.820 -11.837 -8.232 1.00 79.56 192 LEU A O 1
ATOM 1465 N N . LEU A 1 193 ? 6.346 -10.410 -7.379 1.00 80.06 193 LEU A N 1
ATOM 1466 C CA . LEU A 1 193 ? 7.141 -10.309 -8.606 1.00 80.06 193 LEU A CA 1
ATOM 1467 C C . LEU A 1 193 ? 7.685 -11.680 -9.034 1.00 80.06 193 LEU A C 1
ATOM 1469 O O . LEU A 1 193 ? 7.571 -12.040 -10.201 1.00 80.06 193 LEU A O 1
ATOM 1473 N N . ASP A 1 194 ? 8.185 -12.470 -8.083 1.00 83.69 194 ASP A N 1
ATOM 1474 C CA . ASP A 1 194 ? 8.761 -13.798 -8.343 1.00 83.69 194 ASP A CA 1
ATOM 1475 C C . ASP A 1 194 ? 7.730 -14.849 -8.777 1.00 83.69 194 ASP A C 1
ATOM 1477 O O . ASP A 1 194 ? 8.079 -15.844 -9.410 1.00 83.69 194 ASP A O 1
ATOM 1481 N N . HIS A 1 195 ? 6.458 -14.656 -8.422 1.00 78.69 195 HIS A N 1
ATOM 1482 C CA . HIS A 1 195 ? 5.382 -15.626 -8.657 1.00 78.69 195 HIS A CA 1
ATOM 1483 C C . HIS A 1 195 ? 4.252 -15.051 -9.517 1.00 78.69 195 HIS A C 1
ATOM 1485 O O . HIS A 1 195 ? 3.141 -15.590 -9.539 1.00 78.69 195 HIS A O 1
ATOM 1491 N N . ALA A 1 196 ? 4.534 -13.968 -10.240 1.00 75.81 196 ALA A N 1
ATOM 1492 C CA . ALA A 1 196 ? 3.569 -13.175 -10.986 1.00 75.81 196 ALA A CA 1
ATOM 1493 C C . ALA A 1 196 ? 2.637 -14.013 -11.868 1.00 75.81 196 ALA A C 1
ATOM 1495 O O . ALA A 1 196 ? 1.415 -13.917 -11.731 1.00 75.81 196 ALA A O 1
ATOM 1496 N N . ALA A 1 197 ? 3.199 -14.885 -12.711 1.00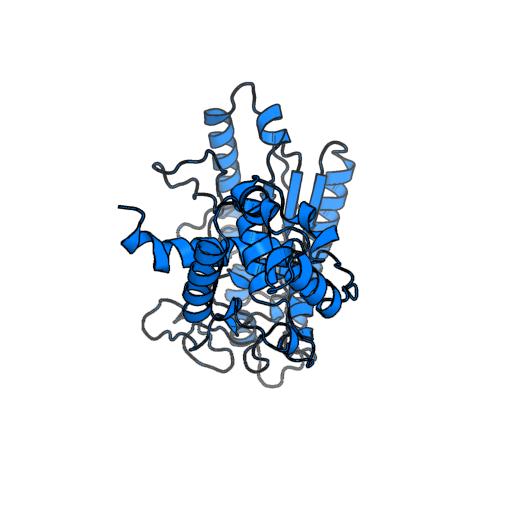 79.75 197 ALA A N 1
ATOM 1497 C CA . ALA A 1 197 ? 2.426 -15.714 -13.632 1.00 79.75 197 ALA A CA 1
ATOM 1498 C C . ALA A 1 197 ? 1.406 -16.611 -12.910 1.00 79.75 197 ALA A C 1
ATOM 1500 O O . ALA A 1 197 ? 0.250 -16.713 -13.322 1.00 79.75 197 ALA A O 1
ATOM 1501 N N . VAL A 1 198 ? 1.811 -17.237 -11.799 1.00 73.81 198 VAL A N 1
ATOM 1502 C CA . VAL A 1 198 ? 0.951 -18.141 -11.013 1.00 73.81 198 VAL A CA 1
ATOM 1503 C C . VAL A 1 198 ? -0.141 -17.366 -10.276 1.00 73.81 198 VAL A C 1
ATOM 1505 O O . VAL A 1 198 ? -1.247 -17.873 -10.089 1.00 73.81 198 VAL A O 1
ATOM 1508 N N . LEU A 1 199 ? 0.154 -16.126 -9.890 1.00 65.69 199 LEU A N 1
ATOM 1509 C CA . LEU A 1 199 ? -0.785 -15.209 -9.248 1.00 65.69 199 LEU A CA 1
ATOM 1510 C C . LEU A 1 199 ? -1.718 -14.505 -10.254 1.00 65.69 199 LEU A C 1
ATOM 1512 O O . LEU A 1 199 ? -2.623 -13.775 -9.851 1.00 65.69 199 LEU A O 1
ATOM 1516 N N . GLY A 1 200 ? -1.542 -14.751 -11.557 1.00 73.19 200 GLY A N 1
ATOM 1517 C CA . GLY A 1 200 ? -2.362 -14.177 -12.624 1.00 73.19 200 GLY A CA 1
ATOM 1518 C C . GLY A 1 200 ? -1.949 -12.765 -13.048 1.00 73.19 200 GLY A C 1
ATOM 1519 O O . GLY A 1 200 ? -2.707 -12.105 -13.764 1.00 73.19 200 GLY A O 1
ATOM 1520 N N . PHE A 1 201 ? -0.769 -12.299 -12.635 1.00 73.75 201 PHE A N 1
ATOM 1521 C CA . PHE A 1 201 ? -0.183 -11.052 -13.117 1.00 73.75 201 PHE A CA 1
ATOM 1522 C C . PHE A 1 201 ? 0.521 -11.262 -14.461 1.00 73.75 201 PHE A C 1
ATOM 1524 O O . PHE A 1 201 ? 1.048 -12.334 -14.757 1.00 73.75 201 PHE A O 1
ATOM 1531 N N . ASP A 1 202 ? 0.504 -10.230 -15.296 1.00 81.00 202 ASP A N 1
ATOM 1532 C CA . ASP A 1 202 ? 1.228 -10.204 -16.558 1.00 81.00 202 ASP A CA 1
ATOM 1533 C C . ASP A 1 202 ? 2.705 -9.867 -16.323 1.00 81.00 202 ASP A C 1
ATOM 1535 O O . ASP A 1 202 ? 3.038 -8.744 -15.936 1.00 81.00 202 ASP A O 1
ATOM 1539 N N . GLU A 1 203 ? 3.588 -10.833 -16.586 1.00 86.12 203 GLU A N 1
ATOM 1540 C CA . GLU A 1 203 ? 5.036 -10.712 -16.365 1.00 86.12 203 GLU A CA 1
ATOM 1541 C C . GLU A 1 203 ? 5.658 -9.546 -17.149 1.00 86.12 203 GLU A C 1
ATOM 1543 O O . GLU A 1 203 ? 6.565 -8.876 -16.658 1.00 86.12 203 GLU A O 1
ATOM 1548 N N . GLY A 1 204 ? 5.118 -9.225 -18.331 1.00 87.12 204 GLY A N 1
ATOM 1549 C CA . GLY A 1 204 ? 5.581 -8.101 -19.154 1.00 87.12 204 GLY A CA 1
ATOM 1550 C C . GLY A 1 204 ? 5.229 -6.709 -18.610 1.00 87.12 204 GLY A C 1
ATOM 1551 O O . GLY A 1 204 ? 5.694 -5.697 -19.153 1.00 87.12 204 GLY A O 1
ATOM 1552 N N . SER A 1 205 ? 4.417 -6.643 -17.552 1.00 84.12 205 SER A N 1
ATOM 1553 C CA . SER A 1 205 ? 3.884 -5.405 -16.972 1.00 84.12 205 SER A CA 1
ATOM 1554 C C . SER A 1 205 ? 4.279 -5.172 -15.510 1.00 84.12 205 SER A C 1
ATOM 1556 O O . SER A 1 205 ? 3.882 -4.166 -14.927 1.00 84.12 205 SER A O 1
ATOM 1558 N N . LEU A 1 206 ? 5.073 -6.063 -14.904 1.00 83.62 206 LEU A N 1
ATOM 1559 C CA . LEU A 1 206 ? 5.324 -6.055 -13.454 1.00 83.62 206 LEU A CA 1
ATOM 1560 C C . LEU A 1 206 ? 5.973 -4.776 -12.930 1.00 83.62 206 LEU A C 1
ATOM 1562 O O . LEU A 1 206 ? 5.711 -4.379 -11.798 1.00 83.62 206 LEU A O 1
ATOM 1566 N N . LEU A 1 207 ? 6.773 -4.120 -13.766 1.00 88.81 207 LEU A N 1
ATOM 1567 C CA . LEU A 1 207 ? 7.442 -2.858 -13.455 1.00 88.81 207 LEU A CA 1
ATOM 1568 C C . LEU A 1 207 ? 6.854 -1.674 -14.238 1.00 88.81 207 LEU A C 1
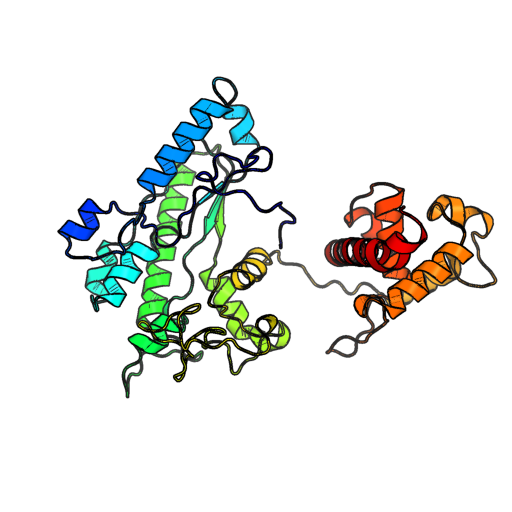ATOM 1570 O O . LEU A 1 207 ? 7.533 -0.672 -14.458 1.00 88.81 207 LEU A O 1
ATOM 1574 N N . LYS A 1 208 ? 5.602 -1.790 -14.697 1.00 87.06 208 LYS A N 1
ATOM 1575 C CA . LYS A 1 208 ? 4.896 -0.749 -15.452 1.00 87.06 208 LYS A CA 1
ATOM 1576 C C . LYS A 1 208 ? 3.631 -0.337 -14.720 1.00 87.06 208 LYS A C 1
ATOM 1578 O O . LYS A 1 208 ? 2.873 -1.177 -14.238 1.00 87.06 208 LYS A O 1
ATOM 1583 N N . ALA A 1 209 ? 3.375 0.964 -14.658 1.00 81.00 209 ALA A N 1
ATOM 1584 C CA . ALA A 1 209 ? 2.116 1.446 -14.115 1.00 81.00 209 ALA A CA 1
ATOM 1585 C C . ALA A 1 209 ? 0.969 1.102 -15.079 1.00 81.00 209 ALA A C 1
ATOM 1587 O O . ALA A 1 209 ? 1.070 1.333 -16.282 1.00 81.00 209 ALA A O 1
ATOM 1588 N N . CYS A 1 210 ? -0.160 0.603 -14.569 1.00 77.56 210 CYS A N 1
ATOM 1589 C CA . CYS A 1 210 ? -1.349 0.435 -15.417 1.00 77.56 210 CYS A CA 1
ATOM 1590 C C . CYS A 1 210 ? -1.885 1.784 -15.932 1.00 77.56 210 CYS A C 1
ATOM 1592 O O . CYS A 1 210 ? -2.433 1.850 -17.025 1.00 77.56 210 CYS A O 1
ATOM 1594 N N . CYS A 1 211 ? -1.743 2.863 -15.158 1.00 76.88 211 CYS A N 1
ATOM 1595 C CA . CYS A 1 211 ? -2.227 4.188 -15.533 1.00 76.88 211 CYS A CA 1
ATOM 1596 C C . CYS A 1 211 ? -1.082 5.198 -15.547 1.00 76.88 211 CYS A C 1
ATOM 1598 O O . CYS A 1 211 ? -0.407 5.356 -14.529 1.00 76.88 211 CYS A O 1
ATOM 1600 N N . GLY A 1 212 ? -0.905 5.891 -16.669 1.00 79.56 212 GLY A N 1
ATOM 1601 C CA . GLY A 1 212 ? 0.165 6.866 -16.863 1.00 79.56 212 GLY A CA 1
ATOM 1602 C C . GLY A 1 212 ? 0.263 7.348 -18.308 1.00 79.56 212 GLY A C 1
ATOM 1603 O O . GLY A 1 212 ? -0.667 7.157 -19.094 1.00 79.56 212 GLY A O 1
ATOM 1604 N N . ALA A 1 213 ? 1.368 8.007 -18.650 1.00 78.44 213 ALA A N 1
ATOM 1605 C CA . ALA A 1 213 ? 1.506 8.772 -19.892 1.00 78.44 213 ALA A CA 1
ATOM 1606 C C . ALA A 1 213 ? 2.605 8.252 -20.843 1.00 78.44 213 ALA A C 1
ATOM 1608 O O . ALA A 1 213 ? 3.167 9.014 -21.625 1.00 78.44 213 ALA A O 1
ATOM 1609 N N . GLY A 1 214 ? 2.891 6.944 -20.824 1.00 81.31 214 GLY A N 1
ATOM 1610 C CA . GLY A 1 214 ? 3.855 6.311 -21.731 1.00 81.31 214 GLY A CA 1
ATOM 1611 C C . GLY A 1 214 ? 5.280 6.195 -21.174 1.00 81.31 214 GLY A C 1
ATOM 1612 O O . GLY A 1 214 ? 5.509 6.282 -19.970 1.00 81.31 214 GLY A O 1
ATOM 1613 N N . GLY A 1 215 ? 6.244 5.909 -22.054 1.00 85.75 215 GLY A N 1
ATOM 1614 C CA . GLY A 1 215 ? 7.606 5.513 -21.666 1.00 85.75 215 GLY A CA 1
ATOM 1615 C C . GLY A 1 215 ? 7.716 4.036 -21.261 1.00 85.75 215 GLY A C 1
ATOM 1616 O O . GLY A 1 215 ? 6.723 3.308 -21.229 1.00 85.75 215 GLY A O 1
ATOM 1617 N N . GLU A 1 216 ? 8.934 3.577 -20.955 1.00 89.06 21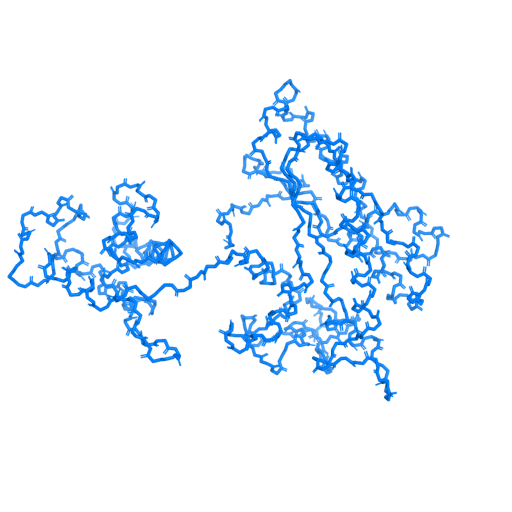6 GLU A N 1
ATOM 1618 C CA . GLU A 1 216 ? 9.224 2.161 -20.657 1.00 89.06 216 GLU A CA 1
ATOM 1619 C C . GLU A 1 216 ? 8.403 1.619 -19.475 1.00 89.06 216 GLU A C 1
ATOM 1621 O O . GLU A 1 216 ? 7.872 0.508 -19.539 1.00 89.06 216 GLU A O 1
ATOM 1626 N N . HIS A 1 217 ? 8.221 2.445 -18.442 1.00 86.62 217 HIS A N 1
ATOM 1627 C CA . HIS A 1 217 ? 7.493 2.108 -17.215 1.00 86.62 217 HIS A CA 1
ATOM 1628 C C . HIS A 1 217 ? 6.053 2.653 -17.177 1.00 86.62 217 HIS A C 1
ATOM 1630 O O . HIS A 1 217 ? 5.380 2.546 -16.150 1.00 86.62 217 HIS A O 1
ATOM 1636 N N . ASN A 1 218 ? 5.563 3.211 -18.292 1.00 84.50 218 ASN A N 1
ATOM 1637 C CA . ASN A 1 218 ? 4.266 3.889 -18.399 1.00 84.50 218 ASN A CA 1
ATOM 1638 C C . ASN A 1 218 ? 4.047 4.963 -17.311 1.00 84.50 218 ASN A C 1
ATOM 1640 O O . ASN A 1 218 ? 2.999 5.005 -16.669 1.00 84.50 218 ASN A O 1
ATOM 1644 N N . PHE A 1 219 ? 5.054 5.799 -17.055 1.00 81.56 219 PHE A N 1
ATOM 1645 C CA . PHE A 1 219 ? 5.036 6.796 -15.986 1.00 81.56 219 PHE A CA 1
ATOM 1646 C C . PHE A 1 219 ? 5.703 8.101 -16.423 1.00 81.56 219 PHE A C 1
ATOM 1648 O O . PHE A 1 219 ? 6.780 8.082 -17.015 1.00 81.56 219 PHE A O 1
ATOM 1655 N N . ASP A 1 220 ? 5.079 9.220 -16.052 1.00 75.69 220 ASP A N 1
ATOM 1656 C CA . ASP A 1 220 ? 5.585 10.579 -16.231 1.00 75.69 220 ASP A CA 1
ATOM 1657 C C . ASP A 1 220 ? 5.175 11.423 -15.005 1.00 75.69 220 ASP A C 1
ATOM 1659 O O . ASP A 1 220 ? 4.019 11.366 -14.574 1.00 75.69 220 ASP A O 1
ATOM 1663 N N . MET A 1 221 ? 6.115 12.177 -14.422 1.00 72.56 221 MET A N 1
ATOM 1664 C CA . MET A 1 221 ? 5.843 13.041 -13.261 1.00 72.56 221 MET A CA 1
ATOM 1665 C C . MET A 1 221 ? 4.958 14.236 -13.609 1.00 72.56 221 MET A C 1
ATOM 1667 O O . MET A 1 221 ? 4.194 14.684 -12.756 1.00 72.56 221 MET A O 1
ATOM 1671 N N . ASP A 1 222 ? 5.045 14.739 -14.839 1.00 73.19 222 ASP A N 1
ATOM 1672 C CA . ASP A 1 222 ? 4.287 15.907 -15.283 1.00 73.19 222 ASP A CA 1
ATOM 1673 C C . ASP A 1 222 ? 2.890 15.512 -15.796 1.00 73.19 222 ASP A C 1
ATOM 1675 O O . ASP A 1 222 ? 1.987 16.346 -15.881 1.00 73.19 222 ASP A O 1
ATOM 1679 N N . MET A 1 223 ? 2.678 14.221 -16.087 1.00 70.06 223 MET A N 1
ATOM 1680 C CA . MET A 1 223 ? 1.419 13.656 -16.590 1.00 70.06 223 MET A CA 1
ATOM 1681 C C . MET A 1 223 ? 1.003 12.409 -15.796 1.00 70.06 223 MET A C 1
ATOM 1683 O O . MET A 1 223 ? 0.952 11.284 -16.300 1.00 70.06 223 MET A O 1
ATOM 1687 N N . MET A 1 224 ? 0.680 12.623 -14.520 1.00 67.19 224 MET A N 1
ATOM 1688 C CA . MET A 1 224 ? 0.240 11.560 -13.614 1.00 67.19 224 MET A CA 1
ATOM 1689 C C . MET A 1 224 ? -1.135 10.982 -13.995 1.00 67.19 224 MET A C 1
ATOM 1691 O O . MET A 1 224 ? -1.935 11.597 -14.704 1.00 67.19 224 MET A O 1
ATOM 1695 N N . CYS A 1 225 ? -1.444 9.793 -13.467 1.00 64.25 225 CYS A N 1
ATOM 1696 C CA . CYS A 1 225 ? -2.748 9.154 -13.641 1.00 64.25 225 CYS A CA 1
ATOM 1697 C C . CYS A 1 225 ? -3.911 10.090 -13.256 1.00 64.25 225 CYS A C 1
ATOM 1699 O O . CYS A 1 225 ? -3.895 10.704 -12.191 1.00 64.25 225 CYS A O 1
ATOM 1701 N N . GLY A 1 226 ? -4.932 10.174 -14.115 1.00 66.38 226 GLY A N 1
ATOM 1702 C CA . GLY A 1 226 ? -6.058 11.106 -13.964 1.00 66.38 226 GLY A CA 1
ATOM 1703 C C . GLY A 1 226 ? -5.823 12.489 -14.588 1.00 66.38 226 GLY A C 1
ATOM 1704 O O . GLY A 1 226 ?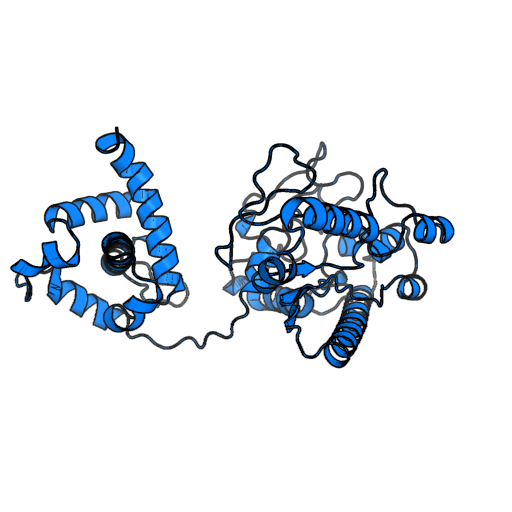 -6.770 13.263 -14.701 1.00 66.38 226 GLY A O 1
ATOM 1705 N N . GLY A 1 227 ? -4.598 12.789 -15.032 1.00 61.75 227 GLY A N 1
ATOM 1706 C CA . GLY A 1 227 ? -4.273 13.975 -15.822 1.00 61.75 227 GLY A CA 1
ATOM 1707 C C . GLY A 1 227 ? -4.696 13.860 -17.292 1.00 61.75 227 GLY A C 1
ATOM 1708 O O . GLY A 1 227 ? -4.895 12.767 -17.826 1.00 61.75 227 GLY A O 1
ATOM 1709 N N . ILE A 1 228 ? -4.818 15.007 -17.969 1.00 69.56 228 ILE A N 1
ATOM 1710 C CA . ILE A 1 228 ? -5.092 15.063 -19.414 1.00 69.56 228 ILE A CA 1
ATOM 1711 C C . ILE A 1 228 ? -3.919 14.416 -20.161 1.00 69.56 228 ILE A C 1
ATOM 1713 O O . ILE A 1 228 ? -2.775 14.810 -19.967 1.00 69.56 228 ILE A O 1
ATOM 1717 N N . GLY A 1 229 ? -4.210 13.436 -21.020 1.00 72.69 229 GLY A N 1
ATOM 1718 C CA . GLY A 1 229 ? -3.195 12.696 -21.781 1.00 72.69 229 GLY A CA 1
ATOM 1719 C C . GLY A 1 229 ? -2.715 11.402 -21.116 1.00 72.69 229 GLY A C 1
ATOM 1720 O O . GLY A 1 229 ? -2.077 10.592 -21.785 1.00 72.69 229 GLY A O 1
ATOM 1721 N N . ALA A 1 230 ? -3.073 11.147 -19.852 1.00 76.69 230 ALA A N 1
ATOM 1722 C CA . ALA A 1 230 ? -2.839 9.850 -19.229 1.00 76.69 230 ALA A CA 1
ATOM 1723 C C . ALA A 1 230 ? -3.798 8.788 -19.795 1.00 76.69 230 ALA A C 1
ATOM 1725 O O . ALA A 1 230 ? -4.979 9.042 -20.042 1.00 76.69 230 ALA A O 1
ATOM 1726 N N . SER A 1 231 ? -3.288 7.574 -19.967 1.00 77.75 231 SER A N 1
ATOM 1727 C CA . SER A 1 231 ? -4.028 6.402 -20.429 1.00 77.75 231 SER A CA 1
ATOM 1728 C C . SER A 1 231 ? -4.070 5.327 -19.346 1.00 77.75 231 SER A C 1
ATOM 1730 O O . SER A 1 231 ? -3.276 5.341 -18.405 1.00 77.75 231 SER A O 1
ATOM 1732 N N . THR A 1 232 ? -5.016 4.399 -19.472 1.00 81.00 232 THR A N 1
ATOM 1733 C CA . THR A 1 232 ? -5.146 3.238 -18.586 1.00 81.00 232 THR A CA 1
ATOM 1734 C C . THR A 1 232 ? -4.970 1.955 -19.383 1.00 81.00 232 THR A C 1
ATOM 1736 O O . THR A 1 232 ? -5.347 1.873 -20.552 1.00 81.00 232 THR A O 1
ATOM 1739 N N . CYS A 1 233 ? -4.372 0.952 -18.751 1.00 76.19 233 CYS A N 1
ATOM 1740 C CA . CYS A 1 233 ? -4.201 -0.367 -19.324 1.00 76.19 233 CYS A CA 1
ATOM 1741 C C . CYS A 1 233 ? -5.560 -1.067 -19.495 1.00 76.19 233 CYS A C 1
ATOM 1743 O O . CYS A 1 233 ? -6.505 -0.813 -18.748 1.00 76.19 233 CYS A O 1
ATOM 1745 N N . ALA A 1 234 ? -5.651 -1.983 -20.463 1.00 82.06 234 ALA A N 1
ATOM 1746 C CA . ALA A 1 234 ? -6.902 -2.678 -20.775 1.00 82.06 234 ALA A CA 1
ATOM 1747 C C . ALA A 1 234 ? -7.377 -3.621 -19.654 1.00 82.06 234 ALA A C 1
ATOM 1749 O O . ALA A 1 234 ? -8.578 -3.807 -19.477 1.00 82.06 234 ALA A O 1
ATOM 1750 N N . ASP A 1 235 ? -6.443 -4.205 -18.896 1.00 76.31 235 ASP A N 1
ATOM 1751 C CA . ASP A 1 235 ? -6.741 -5.121 -17.794 1.00 76.31 235 ASP A CA 1
ATOM 1752 C C . ASP A 1 235 ? -5.961 -4.726 -16.523 1.00 76.31 235 ASP A C 1
ATOM 1754 O O . ASP A 1 235 ? -4.839 -5.202 -16.288 1.00 76.31 235 ASP A O 1
ATOM 1758 N N . PRO A 1 236 ? -6.547 -3.854 -15.678 1.00 67.75 236 PRO A N 1
ATOM 1759 C CA . PRO A 1 236 ? -5.944 -3.445 -14.412 1.00 67.75 236 PRO A CA 1
ATOM 1760 C C . PRO A 1 236 ? -5.754 -4.595 -13.423 1.00 67.75 236 PRO A C 1
ATOM 1762 O O . PRO A 1 236 ? -4.912 -4.496 -12.534 1.00 67.75 236 PRO A O 1
ATOM 1765 N N . ALA A 1 237 ? -6.515 -5.687 -13.552 1.00 66.00 237 ALA A N 1
ATOM 1766 C CA . ALA A 1 237 ? -6.379 -6.836 -12.670 1.00 66.00 237 ALA A CA 1
ATOM 1767 C C . ALA A 1 237 ? -5.056 -7.578 -12.923 1.00 66.00 237 ALA A C 1
ATOM 1769 O O . ALA A 1 237 ? -4.452 -8.089 -11.982 1.00 66.00 237 ALA A O 1
ATOM 1770 N N . ARG A 1 238 ? -4.556 -7.597 -14.156 1.00 70.94 238 ARG A N 1
ATOM 1771 C CA . ARG A 1 238 ? -3.302 -8.291 -14.480 1.00 70.94 238 ARG A CA 1
ATOM 1772 C C . ARG A 1 238 ? -2.039 -7.474 -14.204 1.00 70.94 238 ARG A C 1
ATOM 1774 O O . ARG A 1 238 ? -0.948 -8.008 -14.358 1.00 70.94 238 ARG A O 1
ATOM 1781 N N . HIS A 1 239 ? -2.161 -6.228 -13.751 1.00 64.88 239 HIS A N 1
ATOM 1782 C CA . HIS A 1 239 ? -1.013 -5.394 -13.392 1.00 64.88 239 HIS A CA 1
ATOM 1783 C C . HIS A 1 239 ? -0.707 -5.484 -11.894 1.00 64.88 239 HIS A C 1
ATOM 1785 O O . HIS A 1 239 ? -1.580 -5.264 -11.052 1.00 64.88 239 HIS A O 1
ATOM 1791 N N . ALA A 1 240 ? 0.554 -5.766 -11.562 1.00 57.28 240 ALA A N 1
ATOM 1792 C CA . ALA A 1 240 ? 1.043 -5.758 -10.182 1.00 57.28 240 ALA A CA 1
ATOM 1793 C C . ALA A 1 240 ? 1.065 -4.336 -9.594 1.00 57.28 240 ALA A C 1
ATOM 1795 O O . ALA A 1 240 ? 0.750 -4.128 -8.419 1.00 57.28 240 ALA A O 1
ATOM 1796 N N . VAL A 1 241 ? 1.387 -3.347 -10.436 1.00 54.91 241 VAL A N 1
ATOM 1797 C CA . VAL A 1 241 ? 1.460 -1.935 -10.063 1.00 54.91 241 VAL A CA 1
ATOM 1798 C C . VAL A 1 241 ? 0.278 -1.174 -10.652 1.00 54.91 241 VAL A C 1
ATOM 1800 O O . VAL A 1 241 ? 0.279 -0.687 -11.785 1.00 54.91 241 VAL A O 1
ATOM 1803 N N . ILE A 1 242 ? -0.770 -1.053 -9.848 1.00 44.31 242 ILE A N 1
ATOM 1804 C CA . ILE A 1 242 ? -1.880 -0.152 -10.137 1.00 44.31 242 ILE A CA 1
ATOM 1805 C C . ILE A 1 242 ? -1.478 1.206 -9.562 1.00 44.31 242 ILE A C 1
ATOM 1807 O O . ILE A 1 242 ? -1.196 1.299 -8.369 1.00 44.31 242 ILE A O 1
ATOM 1811 N N . ALA A 1 243 ? -1.503 2.271 -10.371 1.00 33.78 243 ALA A N 1
ATOM 1812 C CA . ALA A 1 243 ? -1.264 3.654 -9.922 1.00 33.78 243 ALA A CA 1
ATOM 1813 C C . ALA A 1 243 ? -2.242 4.129 -8.814 1.00 33.78 243 ALA A C 1
ATOM 1815 O O . ALA A 1 243 ? -2.155 5.253 -8.342 1.00 33.78 243 ALA A O 1
ATOM 1816 N N . ASN A 1 244 ? -3.158 3.255 -8.383 1.00 29.12 244 ASN A N 1
ATOM 1817 C CA . ASN A 1 244 ? -3.970 3.353 -7.185 1.00 29.12 244 ASN A CA 1
ATOM 1818 C C . ASN A 1 244 ? -3.838 2.046 -6.381 1.00 29.12 244 ASN A C 1
ATOM 1820 O O . ASN A 1 244 ? -4.235 0.974 -6.838 1.00 29.12 244 ASN A O 1
ATOM 1824 N N . VAL A 1 245 ? -3.280 2.154 -5.174 1.00 32.34 245 VAL A N 1
ATOM 1825 C CA . VAL A 1 245 ? -2.887 1.079 -4.243 1.00 32.34 245 VAL A CA 1
ATOM 1826 C C . VAL A 1 245 ? -4.092 0.270 -3.720 1.00 32.34 245 VAL A C 1
ATOM 1828 O O . VAL A 1 245 ? -4.431 0.339 -2.539 1.00 32.34 245 VAL A O 1
ATOM 1831 N N . LYS A 1 246 ? -4.778 -0.496 -4.578 1.00 32.03 246 LYS A N 1
ATOM 1832 C CA . LYS A 1 246 ? -5.850 -1.419 -4.153 1.00 32.03 246 LYS A CA 1
ATOM 1833 C C . LYS A 1 246 ? -5.407 -2.883 -4.091 1.00 32.03 246 LYS A C 1
ATOM 1835 O O . LYS A 1 246 ? -5.707 -3.534 -3.100 1.00 32.03 246 LYS A O 1
ATOM 1840 N N . ARG A 1 247 ? -4.637 -3.398 -5.061 1.00 31.86 247 ARG A N 1
ATOM 1841 C CA . ARG A 1 247 ? -4.345 -4.849 -5.145 1.00 31.86 247 ARG A CA 1
ATOM 1842 C C . ARG A 1 247 ? -3.060 -5.327 -4.468 1.00 31.86 247 ARG A C 1
ATOM 1844 O O . ARG A 1 247 ? -3.044 -6.441 -3.955 1.00 31.86 247 ARG A O 1
ATOM 1851 N N . ALA A 1 248 ? -2.021 -4.490 -4.381 1.00 31.00 248 ALA A N 1
ATOM 1852 C CA . ALA A 1 248 ? -0.792 -4.855 -3.663 1.00 31.00 248 ALA A CA 1
ATOM 1853 C C . ALA A 1 248 ? -1.087 -5.175 -2.183 1.00 31.00 248 ALA A C 1
ATOM 1855 O O . ALA A 1 248 ? -0.639 -6.194 -1.664 1.00 31.00 248 ALA A O 1
ATOM 1856 N N . LYS A 1 249 ? -1.966 -4.387 -1.541 1.00 30.81 249 LYS A N 1
ATOM 1857 C CA . LYS A 1 249 ? -2.447 -4.644 -0.173 1.00 30.81 249 LYS A CA 1
ATOM 1858 C C . LYS A 1 249 ? -3.201 -5.978 -0.057 1.00 30.81 249 LYS A C 1
ATOM 1860 O O . LYS A 1 249 ? -3.006 -6.698 0.913 1.00 30.81 249 LYS A O 1
ATOM 1865 N N . GLU A 1 250 ? -4.007 -6.357 -1.050 1.00 31.48 250 GLU A N 1
ATOM 1866 C CA . GLU A 1 250 ? -4.768 -7.619 -1.030 1.00 31.48 250 GLU A CA 1
ATOM 1867 C C . GLU A 1 250 ? -3.881 -8.873 -1.055 1.00 31.48 250 GLU A C 1
ATOM 1869 O O . GLU A 1 250 ? -4.290 -9.894 -0.512 1.00 31.48 250 GLU A O 1
ATOM 1874 N N . HIS A 1 251 ? -2.682 -8.806 -1.647 1.00 31.95 251 HIS A N 1
ATOM 1875 C CA . HIS A 1 251 ? -1.718 -9.916 -1.652 1.00 31.95 251 HIS A CA 1
ATOM 1876 C C . HIS A 1 251 ? -0.793 -9.915 -0.430 1.00 31.95 251 HIS A C 1
ATOM 1878 O O . HIS A 1 251 ? -0.512 -10.981 0.114 1.00 31.95 251 HIS A O 1
ATOM 1884 N N . VAL A 1 252 ? -0.374 -8.742 0.054 1.00 31.28 252 VAL A N 1
ATOM 1885 C CA . VAL A 1 252 ? 0.492 -8.642 1.239 1.00 31.28 252 VAL A CA 1
ATOM 1886 C C . VAL A 1 252 ? -0.214 -9.106 2.518 1.00 31.28 252 VAL A C 1
ATOM 1888 O O . VAL A 1 252 ? 0.388 -9.782 3.349 1.00 31.28 252 VAL A O 1
ATOM 1891 N N . PHE A 1 253 ? -1.518 -8.852 2.642 1.00 28.55 253 PHE A N 1
ATOM 1892 C CA . PHE A 1 253 ? -2.326 -9.379 3.748 1.00 28.55 253 PHE A CA 1
ATOM 1893 C C . PHE A 1 253 ? -2.773 -10.842 3.556 1.00 28.55 253 PHE A C 1
ATOM 1895 O O . PHE A 1 253 ? -3.444 -11.38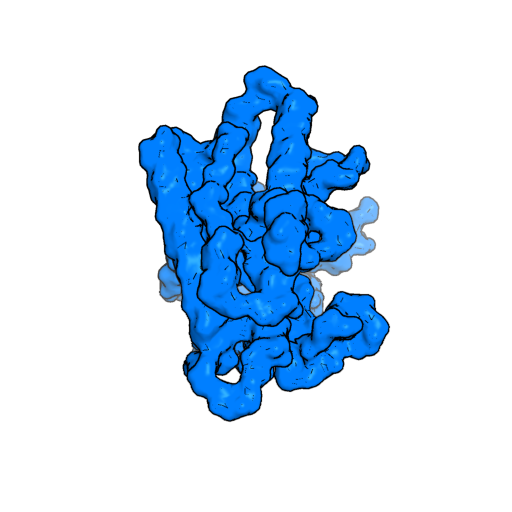7 4.429 1.00 28.55 253 PHE A O 1
ATOM 1902 N N . ASN A 1 254 ? -2.385 -11.498 2.451 1.00 31.52 254 ASN A N 1
ATOM 1903 C CA . ASN A 1 254 ? -2.729 -12.893 2.144 1.00 31.52 254 ASN A CA 1
ATOM 1904 C C . ASN A 1 254 ? -1.646 -13.907 2.571 1.00 31.52 254 ASN A C 1
ATOM 1906 O O . ASN A 1 254 ? -1.796 -15.108 2.345 1.00 31.52 254 ASN A O 1
ATOM 1910 N N . PHE A 1 255 ? -0.576 -13.464 3.242 1.00 26.78 255 PHE A N 1
ATOM 1911 C CA . PHE A 1 255 ? 0.379 -14.357 3.904 1.00 26.78 255 PHE A CA 1
ATOM 1912 C C . PHE A 1 255 ? -0.161 -14.852 5.252 1.00 26.78 255 PHE A C 1
ATOM 1914 O O . PHE A 1 255 ? 0.344 -14.542 6.327 1.00 26.78 255 PHE A O 1
ATOM 1921 N N . LYS A 1 256 ? -1.170 -15.721 5.191 1.00 28.69 256 LYS A N 1
ATOM 1922 C CA . LYS A 1 256 ? -1.215 -16.857 6.111 1.00 28.69 256 LYS A CA 1
ATOM 1923 C C . LYS A 1 256 ? -0.651 -18.037 5.349 1.00 28.69 256 LYS A C 1
ATOM 1925 O O . LYS A 1 256 ? -1.193 -18.423 4.318 1.00 28.69 256 LYS A O 1
ATOM 1930 N N . GLY A 1 257 ? 0.436 -18.617 5.853 1.00 28.80 257 GLY A N 1
ATOM 1931 C CA . GLY A 1 257 ? 0.906 -19.911 5.377 1.00 28.80 257 GLY A CA 1
ATOM 1932 C C . GLY A 1 257 ? -0.238 -20.924 5.440 1.00 28.80 257 GLY A C 1
ATOM 1933 O O . GLY A 1 257 ? -0.543 -21.462 6.502 1.00 28.80 257 GLY A O 1
ATOM 1934 N N . HIS A 1 258 ? -0.883 -21.185 4.305 1.00 31.11 258 HIS A N 1
ATOM 1935 C CA . HIS A 1 258 ? -1.860 -22.249 4.167 1.00 31.11 258 HIS A CA 1
ATOM 1936 C C . HIS A 1 258 ? -1.217 -23.399 3.408 1.00 31.11 258 HIS A C 1
ATOM 1938 O O . HIS A 1 258 ? -0.985 -23.351 2.202 1.00 31.11 258 HIS A O 1
ATOM 1944 N N . ARG A 1 259 ? -0.949 -24.477 4.143 1.00 30.64 259 ARG A N 1
ATOM 1945 C CA . ARG A 1 259 ? -0.575 -25.766 3.573 1.00 30.64 259 ARG A CA 1
ATOM 1946 C C . ARG A 1 259 ? -1.711 -26.234 2.654 1.00 30.64 259 ARG A C 1
ATOM 1948 O O . ARG A 1 259 ? -2.814 -26.502 3.133 1.00 30.64 259 ARG A O 1
ATOM 1955 N N . VAL A 1 260 ? -1.462 -26.342 1.347 1.00 36.91 260 VAL A N 1
ATOM 1956 C CA . VAL A 1 260 ? -2.427 -26.903 0.386 1.00 36.91 260 VAL A CA 1
ATOM 1957 C C . VAL A 1 260 ? -2.582 -28.397 0.676 1.00 36.91 260 VAL A C 1
ATOM 1959 O O . VAL A 1 260 ? -1.769 -29.221 0.269 1.00 36.91 260 VAL A O 1
ATOM 1962 N N . LEU A 1 261 ? -3.617 -28.751 1.437 1.00 37.81 261 LEU A N 1
ATOM 1963 C CA . LEU A 1 261 ? -3.988 -30.141 1.699 1.00 37.81 261 LEU A CA 1
ATOM 1964 C C . LEU A 1 261 ? -4.723 -30.716 0.479 1.00 37.81 261 LEU A C 1
ATOM 1966 O O . LEU A 1 261 ? -5.581 -30.053 -0.101 1.00 37.81 261 LEU A O 1
ATOM 1970 N N . ASN A 1 262 ? -4.418 -31.956 0.095 1.00 42.62 262 ASN A N 1
ATOM 1971 C CA . ASN A 1 262 ? -5.181 -32.680 -0.922 1.00 42.62 262 ASN A CA 1
ATOM 1972 C C . ASN A 1 262 ? -6.547 -33.086 -0.335 1.00 42.62 262 ASN A C 1
ATOM 1974 O O . ASN A 1 262 ? -6.610 -33.944 0.541 1.00 42.62 262 ASN A O 1
ATOM 1978 N N . ARG A 1 263 ? -7.632 -32.436 -0.777 1.00 52.09 263 ARG A N 1
ATOM 1979 C CA . ARG A 1 263 ? -8.964 -32.533 -0.147 1.00 52.09 263 ARG A CA 1
ATOM 1980 C C . ARG A 1 263 ? -9.941 -33.526 -0.798 1.00 52.09 263 ARG A C 1
ATOM 1982 O O . ARG A 1 263 ? -11.117 -33.468 -0.491 1.00 52.09 263 ARG A O 1
ATOM 1989 N N . ASN A 1 264 ? -9.484 -34.423 -1.678 1.00 59.41 264 ASN A N 1
ATOM 1990 C CA . ASN A 1 264 ? -10.302 -35.470 -2.327 1.00 59.41 264 ASN A CA 1
ATOM 1991 C C . ASN A 1 264 ? -11.666 -34.995 -2.897 1.00 59.41 264 ASN A C 1
ATOM 1993 O O . ASN A 1 264 ? -12.701 -35.629 -2.719 1.00 59.41 264 ASN A O 1
ATOM 1997 N N . ARG A 1 265 ? -11.647 -33.864 -3.614 1.00 66.69 265 ARG A N 1
ATOM 1998 C CA . ARG A 1 265 ? -12.826 -33.087 -4.062 1.00 66.69 265 ARG A CA 1
ATOM 1999 C C . ARG A 1 265 ? -13.863 -33.876 -4.876 1.00 66.69 265 ARG A C 1
ATOM 2001 O O . ARG A 1 265 ? -15.033 -33.508 -4.891 1.00 66.69 265 ARG A O 1
ATOM 2008 N N . VAL A 1 266 ? -13.420 -34.921 -5.577 1.00 58.59 266 VAL A N 1
ATOM 2009 C CA . VAL A 1 266 ? -14.265 -35.773 -6.430 1.00 58.59 266 VAL A CA 1
ATOM 2010 C C . VAL A 1 266 ? -15.117 -36.721 -5.589 1.00 58.59 266 VAL A C 1
ATOM 2012 O O . VAL A 1 266 ? -16.283 -36.917 -5.906 1.00 58.59 266 VAL A O 1
ATOM 2015 N N . HIS A 1 267 ? -14.566 -37.268 -4.502 1.00 64.56 267 HIS A N 1
ATOM 2016 C CA . HIS A 1 267 ? -15.297 -38.169 -3.614 1.00 64.56 267 HIS A CA 1
ATOM 2017 C C . HIS A 1 267 ? -16.483 -37.454 -2.955 1.00 64.56 267 HIS A C 1
ATOM 2019 O O . HIS A 1 267 ? -17.608 -37.923 -3.055 1.00 64.56 267 HIS A O 1
ATOM 2025 N N . ASP A 1 268 ? -16.257 -36.263 -2.400 1.00 66.75 268 ASP A N 1
ATOM 2026 C CA . ASP A 1 268 ? -17.309 -35.521 -1.691 1.00 66.75 268 ASP A CA 1
ATOM 2027 C C . ASP A 1 268 ? -18.345 -34.908 -2.644 1.00 66.75 268 ASP A C 1
ATOM 2029 O O . ASP A 1 268 ? -19.478 -34.636 -2.252 1.00 66.75 268 ASP A O 1
ATOM 2033 N N . HIS A 1 269 ? -17.983 -34.699 -3.915 1.00 71.25 269 HIS A N 1
ATOM 2034 C CA . HIS A 1 269 ? -18.972 -34.385 -4.941 1.00 71.25 269 HIS A CA 1
ATOM 2035 C C . HIS A 1 269 ? -19.942 -35.554 -5.121 1.00 71.25 269 HIS A C 1
ATOM 2037 O O . HIS A 1 269 ? -21.145 -35.322 -5.109 1.00 71.25 269 HIS A O 1
ATOM 2043 N N . LEU A 1 270 ? -19.432 -36.782 -5.256 1.00 65.25 270 LEU A N 1
ATOM 2044 C CA . LEU A 1 270 ? -20.263 -37.975 -5.420 1.00 65.25 270 LEU A CA 1
ATOM 2045 C C . LEU A 1 270 ? -21.158 -38.192 -4.194 1.00 65.25 270 LEU A C 1
ATOM 2047 O O . LEU A 1 270 ? -22.363 -38.328 -4.360 1.00 65.25 270 LEU A O 1
ATOM 2051 N N . THR A 1 271 ? -20.608 -38.073 -2.980 1.00 72.38 271 THR A N 1
ATOM 2052 C CA . THR A 1 271 ? -21.383 -38.165 -1.730 1.00 72.38 271 THR A CA 1
ATOM 2053 C C . THR A 1 271 ? -22.505 -37.126 -1.663 1.00 72.38 271 THR A C 1
ATOM 2055 O O . THR A 1 271 ? -23.649 -37.469 -1.387 1.00 72.38 271 THR A O 1
ATOM 2058 N N . LEU A 1 272 ? -22.217 -35.853 -1.976 1.00 76.12 272 LEU A N 1
ATOM 2059 C CA . LEU A 1 272 ? -23.240 -34.801 -2.000 1.00 76.12 272 LEU A CA 1
ATOM 2060 C C . LEU A 1 272 ? -24.357 -35.111 -3.008 1.00 76.12 272 LEU A C 1
ATOM 2062 O O . LEU A 1 272 ? -25.528 -34.831 -2.741 1.00 76.12 272 LEU A O 1
ATOM 2066 N N . MET A 1 273 ? -23.990 -35.638 -4.179 1.00 74.19 273 MET A N 1
ATOM 2067 C CA . MET A 1 273 ? -24.961 -35.989 -5.208 1.00 74.19 273 MET A CA 1
ATOM 2068 C C . MET A 1 273 ? -25.841 -37.156 -4.760 1.00 74.19 273 MET A C 1
ATOM 2070 O O . MET A 1 273 ? -27.058 -37.052 -4.905 1.00 74.19 273 MET A O 1
ATOM 2074 N N . ASP A 1 274 ? -25.262 -38.203 -4.174 1.00 71.31 274 ASP A N 1
ATOM 2075 C CA . ASP A 1 274 ? -25.992 -39.381 -3.688 1.00 71.31 274 ASP A CA 1
ATOM 2076 C C . ASP A 1 274 ? -26.927 -39.055 -2.512 1.00 71.31 274 ASP A C 1
ATOM 2078 O O . ASP A 1 274 ? -28.045 -39.569 -2.440 1.00 71.31 274 ASP A O 1
ATOM 2082 N N . ASP A 1 275 ? -26.519 -38.143 -1.627 1.00 72.75 275 ASP A N 1
ATOM 2083 C CA . ASP A 1 275 ? -27.323 -37.773 -0.463 1.00 72.75 275 ASP A CA 1
ATOM 2084 C C . ASP A 1 275 ? -28.567 -36.942 -0.835 1.00 72.75 275 ASP A C 1
ATOM 2086 O O . ASP A 1 275 ? -29.608 -37.080 -0.189 1.00 72.75 275 ASP A O 1
ATOM 2090 N N . TYR A 1 276 ? -28.494 -36.081 -1.864 1.00 69.38 276 TYR A N 1
ATOM 2091 C CA . TYR A 1 276 ? -29.538 -35.067 -2.109 1.00 69.38 276 TYR A CA 1
ATOM 2092 C C . TYR A 1 276 ? -29.998 -34.876 -3.560 1.00 69.38 276 TYR A C 1
ATOM 2094 O O . TYR A 1 276 ? -31.099 -34.358 -3.779 1.00 69.38 276 TYR A O 1
ATOM 2102 N N . PHE A 1 277 ? -29.193 -35.237 -4.562 1.00 73.81 277 PHE A N 1
ATOM 2103 C CA . PHE A 1 277 ? -29.414 -34.789 -5.943 1.00 73.81 277 PHE A CA 1
ATOM 2104 C C . PHE A 1 277 ? -29.653 -35.908 -6.969 1.00 73.81 277 PHE A C 1
ATOM 2106 O O . PHE A 1 277 ? -30.252 -35.618 -8.009 1.00 73.81 277 PHE A O 1
ATOM 2113 N N . THR A 1 278 ? -29.311 -37.167 -6.688 1.00 69.88 278 THR A N 1
ATOM 2114 C CA . THR A 1 278 ? -29.634 -38.324 -7.548 1.00 69.88 278 THR A CA 1
ATOM 2115 C C . THR A 1 278 ? -31.110 -38.753 -7.430 1.00 69.88 278 THR A C 1
ATOM 2117 O O . THR A 1 278 ? -31.902 -38.130 -6.717 1.00 69.88 278 THR A O 1
ATOM 2120 N N . LEU A 1 279 ? -31.526 -39.745 -8.231 1.00 52.50 279 LEU A N 1
ATOM 2121 C CA . LEU A 1 279 ? -32.908 -40.257 -8.276 1.00 52.50 279 LEU A CA 1
ATOM 2122 C C . LEU A 1 279 ? -33.224 -41.243 -7.137 1.00 52.50 279 LEU A C 1
ATOM 2124 O O . LEU A 1 279 ? -34.387 -41.356 -6.762 1.00 52.50 279 LEU A O 1
ATOM 2128 N N . ASP A 1 280 ? -32.205 -41.910 -6.588 1.00 54.03 280 ASP A N 1
ATOM 2129 C CA . ASP A 1 280 ? -32.306 -42.954 -5.555 1.00 54.03 280 ASP A CA 1
ATOM 2130 C C . ASP A 1 280 ? -31.715 -42.424 -4.231 1.00 54.03 280 ASP A C 1
ATOM 2132 O O . ASP A 1 280 ? -30.702 -42.888 -3.715 1.00 54.03 280 ASP A O 1
ATOM 2136 N N . VAL A 1 281 ? -32.286 -41.312 -3.763 1.00 58.00 281 VAL A N 1
ATOM 2137 C CA . VAL A 1 281 ? -31.732 -40.464 -2.696 1.00 58.00 281 VAL A CA 1
ATOM 2138 C C . VAL A 1 281 ? -31.919 -41.081 -1.306 1.00 58.00 281 VAL A C 1
ATOM 2140 O O . VAL A 1 281 ? -33.041 -41.377 -0.900 1.00 58.00 281 VAL A O 1
ATOM 2143 N N . LEU A 1 282 ? -30.840 -41.181 -0.520 1.00 53.50 282 LEU A N 1
ATOM 2144 C CA . LEU A 1 282 ? -30.875 -41.690 0.865 1.00 53.50 282 LEU A CA 1
ATOM 2145 C C . LEU A 1 282 ? -31.700 -40.804 1.824 1.00 53.50 282 LEU A C 1
ATOM 2147 O O . LEU A 1 282 ? -32.188 -41.284 2.846 1.00 53.50 282 LEU A O 1
ATOM 2151 N N . PHE A 1 283 ? -31.876 -39.517 1.495 1.00 54.97 283 PHE A N 1
ATOM 2152 C CA . PHE A 1 283 ? -32.495 -38.497 2.353 1.00 54.97 283 PHE A CA 1
ATOM 2153 C C . PHE A 1 283 ? -33.663 -37.749 1.682 1.00 54.97 283 PHE A C 1
ATOM 2155 O O . PHE A 1 283 ? -33.779 -36.526 1.816 1.00 54.97 283 PHE A O 1
ATOM 2162 N N . VAL A 1 284 ? -34.549 -38.462 0.973 1.00 51.62 284 VAL A N 1
ATOM 2163 C CA . VAL A 1 284 ? -35.688 -37.873 0.225 1.00 51.62 284 VAL A CA 1
ATOM 2164 C C . VAL A 1 284 ? -36.503 -36.874 1.061 1.00 51.62 284 VAL A C 1
ATOM 2166 O O . VAL A 1 284 ? -36.818 -35.781 0.587 1.00 51.62 284 VAL A O 1
ATOM 2169 N N . ASP A 1 285 ? -36.758 -37.198 2.331 1.00 55.25 285 ASP A N 1
ATOM 2170 C CA . ASP A 1 285 ? -37.587 -36.385 3.233 1.00 55.25 285 ASP A CA 1
ATOM 2171 C C . ASP A 1 285 ? -36.821 -35.261 3.959 1.00 55.25 285 ASP A C 1
ATOM 2173 O O . ASP A 1 285 ? -37.424 -34.370 4.563 1.00 55.25 285 ASP A O 1
ATOM 2177 N N . ASN A 1 286 ? -35.487 -35.232 3.857 1.00 64.81 286 ASN A N 1
ATOM 2178 C CA . ASN A 1 286 ? -34.635 -34.297 4.601 1.00 64.81 286 ASN A CA 1
ATOM 2179 C C . ASN A 1 286 ? -34.034 -33.181 3.735 1.00 64.81 286 ASN A C 1
ATOM 2181 O O . ASN A 1 286 ? -33.322 -32.322 4.265 1.00 64.81 286 ASN A O 1
ATOM 2185 N N . PHE A 1 287 ? -34.349 -33.113 2.434 1.00 69.06 287 PHE A N 1
ATOM 2186 C CA . PHE A 1 287 ? -33.870 -32.020 1.577 1.00 69.06 287 PHE A CA 1
ATOM 2187 C C . PHE A 1 287 ? -34.386 -30.662 2.072 1.00 69.06 287 PHE A C 1
ATOM 2189 O O . PHE A 1 287 ? -33.607 -29.734 2.282 1.00 69.06 287 PHE A O 1
ATOM 2196 N N . TYR A 1 288 ? -35.691 -30.548 2.341 1.00 69.50 288 TYR A N 1
ATOM 2197 C CA . TYR A 1 288 ? -36.273 -29.298 2.836 1.00 69.50 288 TYR A CA 1
ATOM 2198 C C . TYR A 1 288 ? -35.714 -28.919 4.212 1.00 69.50 288 TYR A C 1
ATOM 2200 O O . TYR A 1 288 ? -35.398 -27.758 4.460 1.00 69.50 288 TYR A O 1
ATOM 2208 N N . GLN A 1 289 ? -35.524 -29.902 5.096 1.00 68.00 289 GLN A N 1
ATOM 2209 C CA . GLN A 1 289 ? -34.913 -29.664 6.403 1.00 68.00 289 GLN A CA 1
ATOM 2210 C C . GLN A 1 289 ? -33.466 -29.197 6.303 1.00 68.00 289 GLN A C 1
ATOM 2212 O O . GLN A 1 289 ? -33.045 -28.482 7.198 1.00 68.00 289 GLN A O 1
ATOM 2217 N N . SER A 1 290 ? -32.754 -29.581 5.237 1.00 66.25 290 SER A N 1
ATOM 2218 C CA . SER A 1 290 ? -31.335 -29.295 5.017 1.00 66.25 290 SER A CA 1
ATOM 2219 C C . SER A 1 290 ? -31.072 -28.025 4.206 1.00 66.25 290 SER A C 1
ATOM 2221 O O . SER A 1 290 ? -30.064 -27.367 4.440 1.00 66.25 290 SER A O 1
ATOM 2223 N N . PHE A 1 291 ? -31.959 -27.646 3.287 1.00 70.06 291 PHE A N 1
ATOM 2224 C CA . PHE A 1 291 ? -31.774 -26.500 2.382 1.00 70.06 291 PHE A CA 1
ATOM 2225 C C . PHE A 1 291 ? -32.834 -25.407 2.555 1.00 70.06 291 PHE A C 1
ATOM 2227 O O . PHE A 1 291 ? -32.751 -24.370 1.903 1.00 70.06 291 PHE A O 1
ATOM 2234 N N . ARG A 1 292 ? -33.837 -25.633 3.418 1.00 74.69 292 ARG A N 1
ATOM 2235 C CA . ARG A 1 292 ? -34.991 -24.742 3.652 1.00 74.69 292 ARG A CA 1
ATOM 2236 C C . ARG A 1 292 ? -35.779 -24.395 2.381 1.00 74.69 292 ARG A C 1
ATOM 2238 O O . ARG A 1 292 ? -36.498 -23.404 2.336 1.00 74.69 292 ARG A O 1
ATOM 2245 N N . MET A 1 293 ? -35.665 -25.232 1.351 1.00 76.94 293 MET A N 1
ATOM 2246 C CA . MET A 1 293 ? -36.382 -25.117 0.082 1.00 76.94 293 MET A CA 1
ATOM 2247 C C . MET A 1 293 ? -36.584 -26.493 -0.550 1.00 76.94 293 MET A C 1
ATOM 2249 O O . MET A 1 293 ? -35.906 -27.454 -0.192 1.00 76.94 293 MET A O 1
ATOM 2253 N N . HIS A 1 294 ? -37.510 -26.599 -1.501 1.00 79.75 294 HIS A N 1
ATOM 2254 C CA . HIS A 1 294 ? -37.704 -27.834 -2.261 1.00 79.75 294 HIS A CA 1
ATOM 2255 C C . HIS A 1 294 ? -36.598 -28.032 -3.307 1.00 79.75 294 HIS A C 1
ATOM 2257 O O . HIS A 1 294 ? -36.111 -27.065 -3.894 1.00 79.75 294 HIS A O 1
ATOM 2263 N N . LYS A 1 295 ? -36.249 -29.294 -3.591 1.00 79.38 295 LYS A N 1
ATOM 2264 C CA . LYS A 1 295 ? -35.198 -29.664 -4.556 1.00 79.38 295 LYS A CA 1
ATOM 2265 C C . LYS A 1 295 ? -35.409 -29.038 -5.936 1.00 79.38 295 LYS A C 1
ATOM 2267 O O . LYS A 1 295 ? -34.487 -28.474 -6.501 1.00 79.38 295 LYS A O 1
ATOM 2272 N N . ASN A 1 296 ? -36.639 -29.033 -6.441 1.00 77.00 296 ASN A N 1
ATOM 2273 C CA . ASN A 1 296 ? -36.965 -28.402 -7.723 1.00 77.00 296 ASN A CA 1
ATOM 2274 C C . ASN A 1 296 ? -36.740 -26.875 -7.735 1.00 77.00 296 ASN A C 1
ATOM 2276 O O . ASN A 1 296 ? -36.457 -26.307 -8.787 1.00 77.00 296 ASN A O 1
ATOM 2280 N N . VAL A 1 297 ? -36.877 -26.198 -6.590 1.00 77.31 297 VAL A N 1
ATOM 2281 C CA . VAL A 1 297 ? -36.553 -24.772 -6.445 1.00 77.31 297 VAL A CA 1
ATOM 2282 C C . VAL A 1 297 ? -35.041 -24.594 -6.445 1.00 77.31 297 VAL A C 1
ATOM 2284 O O . VAL A 1 297 ? -34.551 -23.736 -7.173 1.00 77.31 297 VAL A O 1
ATOM 2287 N N . PHE A 1 298 ? -34.317 -25.440 -5.706 1.00 82.94 298 PHE A N 1
ATOM 2288 C CA . PHE A 1 298 ? -32.856 -25.456 -5.710 1.00 82.94 298 PHE A CA 1
ATOM 2289 C C . PHE A 1 298 ? -32.300 -25.688 -7.117 1.00 82.94 298 PHE A C 1
ATOM 2291 O O . PHE A 1 298 ? -31.426 -24.951 -7.552 1.00 82.94 298 PHE A O 1
ATOM 2298 N N . ASP A 1 299 ? -32.811 -26.678 -7.849 1.00 78.19 299 ASP A N 1
ATOM 2299 C CA . ASP A 1 299 ? -32.303 -27.009 -9.179 1.00 78.19 299 ASP A CA 1
ATOM 2300 C C . ASP A 1 299 ? -32.531 -25.851 -10.154 1.00 78.19 299 ASP A C 1
ATOM 2302 O O . ASP A 1 299 ? -31.614 -25.484 -10.883 1.00 78.19 299 ASP A O 1
ATOM 2306 N N . ARG A 1 300 ? -33.706 -25.209 -10.140 1.00 79.31 300 ARG A N 1
ATOM 2307 C CA . ARG A 1 300 ? -33.944 -24.014 -10.971 1.00 79.31 300 ARG A CA 1
ATOM 2308 C C . ARG A 1 300 ? -33.007 -22.864 -10.605 1.00 79.31 300 ARG A C 1
ATOM 2310 O O . ARG A 1 300 ? -32.383 -22.289 -11.486 1.00 79.31 300 ARG A O 1
ATOM 2317 N N . LEU A 1 301 ? -32.877 -22.584 -9.310 1.00 78.94 301 LEU A N 1
ATOM 2318 C CA . LEU A 1 301 ? -31.975 -21.574 -8.757 1.00 78.94 301 LEU A CA 1
ATOM 2319 C C . LEU A 1 301 ? -30.524 -21.817 -9.186 1.00 78.94 301 LEU A C 1
ATOM 2321 O O . LEU A 1 301 ? -29.839 -20.898 -9.621 1.00 78.94 301 LEU A O 1
ATOM 2325 N N . TYR A 1 302 ? -30.071 -23.065 -9.107 1.00 85.62 302 TYR A N 1
ATOM 2326 C CA . TYR A 1 302 ? -28.739 -23.473 -9.521 1.00 85.62 302 TYR A CA 1
ATOM 2327 C C . TYR A 1 302 ? -28.495 -23.239 -11.016 1.00 85.62 302 TYR A C 1
ATOM 2329 O O . TYR A 1 302 ? -27.475 -22.650 -11.366 1.00 85.62 302 TYR A O 1
ATOM 2337 N N . HIS A 1 303 ? -29.415 -23.658 -11.891 1.00 82.88 303 HIS A N 1
ATOM 2338 C CA . HIS A 1 303 ? -29.258 -23.474 -13.338 1.00 82.88 303 HIS A CA 1
ATOM 2339 C C . HIS A 1 303 ? -29.276 -21.991 -13.729 1.00 82.88 303 HIS A C 1
ATOM 2341 O O . HIS A 1 303 ? -28.435 -21.557 -14.517 1.00 82.88 303 HIS A O 1
ATOM 2347 N N . ASP A 1 304 ? -30.173 -21.206 -13.128 1.00 78.88 304 ASP A N 1
ATOM 2348 C CA . ASP A 1 304 ? -30.253 -19.760 -13.338 1.00 78.88 304 ASP A CA 1
ATOM 2349 C C . ASP A 1 304 ? -28.933 -19.078 -12.923 1.00 78.88 304 ASP A C 1
ATOM 2351 O O . ASP A 1 304 ? -28.349 -18.326 -13.704 1.00 78.88 304 ASP A O 1
ATOM 2355 N N . ILE A 1 305 ? -28.387 -19.413 -11.748 1.00 78.69 305 ILE A N 1
ATOM 2356 C CA . ILE A 1 305 ? -27.101 -18.881 -11.265 1.00 78.69 305 ILE A CA 1
ATOM 2357 C C . ILE A 1 305 ? -25.930 -19.345 -12.131 1.00 78.69 305 ILE A C 1
ATOM 2359 O O . ILE A 1 305 ? -25.062 -18.543 -12.460 1.00 78.69 305 ILE A O 1
ATOM 2363 N N . GLN A 1 306 ? -25.885 -20.622 -12.514 1.00 83.56 306 GLN A N 1
ATOM 2364 C CA . GLN A 1 306 ? -24.807 -21.159 -13.343 1.00 83.56 306 GLN A CA 1
ATOM 2365 C C . GLN A 1 306 ? -24.769 -20.503 -14.728 1.00 83.56 306 GLN A C 1
ATOM 2367 O O . GLN A 1 306 ? -23.688 -20.339 -15.285 1.00 83.56 306 GLN A O 1
ATOM 2372 N N . SER A 1 307 ? -25.929 -20.123 -15.270 1.00 80.44 307 SER A N 1
ATOM 2373 C CA . SER A 1 307 ? -26.016 -19.401 -16.543 1.00 80.44 307 SER A CA 1
ATOM 2374 C C . SER A 1 307 ? -25.557 -17.941 -16.452 1.00 80.44 307 SER A C 1
ATOM 2376 O O . SER A 1 307 ? -25.159 -17.366 -17.461 1.00 80.44 307 SER A O 1
ATOM 2378 N N . PHE A 1 308 ? -25.607 -17.353 -15.253 1.00 80.88 308 PHE A N 1
ATOM 2379 C CA . PHE A 1 308 ? -25.255 -15.957 -14.999 1.00 80.88 308 PHE A CA 1
ATOM 2380 C C . PHE A 1 308 ? -23.800 -15.783 -14.547 1.00 80.88 308 PHE A C 1
ATOM 2382 O O . PHE A 1 308 ? -23.121 -14.860 -14.988 1.00 80.88 308 PHE A O 1
ATOM 2389 N N . GLU A 1 309 ? -23.314 -16.664 -13.670 1.00 78.38 309 GLU A N 1
ATOM 2390 C CA . GLU A 1 309 ? -22.011 -16.546 -13.020 1.00 78.38 309 GLU A CA 1
ATOM 2391 C C . GLU A 1 309 ? -21.140 -17.780 -13.293 1.00 78.38 309 GLU A C 1
ATOM 2393 O O . GLU A 1 309 ? -21.299 -18.867 -12.721 1.00 78.38 309 GLU A O 1
ATOM 2398 N N . ASP A 1 310 ? -20.122 -17.549 -14.118 1.00 84.25 310 ASP A N 1
ATOM 2399 C CA . ASP A 1 310 ? -19.119 -18.514 -14.567 1.00 84.25 310 ASP A CA 1
ATOM 2400 C C . ASP A 1 310 ? -18.415 -19.276 -13.434 1.00 84.25 310 ASP A C 1
ATOM 2402 O O . ASP A 1 310 ? -17.913 -20.387 -13.639 1.00 84.25 310 ASP A O 1
ATOM 2406 N N . TYR A 1 311 ? -18.359 -18.692 -12.234 1.00 81.56 311 TYR A N 1
ATOM 2407 C CA . TYR A 1 311 ? -17.790 -19.320 -11.045 1.00 81.56 311 TYR A CA 1
ATOM 2408 C C . TYR A 1 311 ? -18.494 -20.632 -10.657 1.00 81.56 311 TYR A C 1
ATOM 2410 O O . TYR A 1 311 ? -17.849 -21.523 -10.095 1.00 81.56 311 TYR A O 1
ATOM 2418 N N . PHE A 1 312 ? -19.785 -20.799 -10.965 1.00 79.81 312 PHE A N 1
ATOM 2419 C CA . PHE A 1 312 ? -20.554 -22.012 -10.644 1.00 79.81 312 PHE A CA 1
ATOM 2420 C C . PHE A 1 312 ? -20.463 -23.104 -11.722 1.00 79.81 312 PHE A C 1
ATOM 2422 O O . PHE A 1 312 ? -20.979 -24.214 -11.543 1.00 79.81 312 PHE A O 1
ATOM 2429 N N . ILE A 1 313 ? -19.759 -22.840 -12.822 1.00 79.25 313 ILE A N 1
ATOM 2430 C CA . ILE A 1 313 ? -19.435 -23.845 -13.834 1.00 79.25 313 ILE A CA 1
ATOM 2431 C C . ILE A 1 313 ? -18.250 -24.681 -13.337 1.00 79.25 313 ILE A C 1
ATOM 2433 O O . ILE A 1 313 ? -17.252 -24.156 -12.832 1.00 79.25 313 ILE A O 1
ATOM 2437 N N . LEU A 1 314 ? -18.349 -26.008 -13.460 1.00 73.38 314 LEU A N 1
ATOM 2438 C CA . LEU A 1 314 ? -17.240 -26.891 -13.117 1.00 73.38 314 LEU A CA 1
ATOM 2439 C C . LEU A 1 314 ? -16.120 -26.718 -14.150 1.00 73.38 314 LEU A C 1
ATOM 2441 O O . LEU A 1 314 ? -16.278 -27.070 -15.316 1.00 73.38 314 LEU A O 1
ATOM 2445 N N . LYS A 1 315 ? -14.979 -26.193 -13.706 1.00 69.81 315 LYS A N 1
ATOM 2446 C CA . LYS A 1 315 ? -13.797 -25.956 -14.541 1.00 69.81 315 LYS A CA 1
ATOM 2447 C C . LYS A 1 315 ? -12.600 -26.731 -13.984 1.00 69.81 315 LYS A C 1
ATOM 2449 O O . LYS A 1 315 ? -12.520 -27.006 -12.782 1.00 69.81 315 LYS A O 1
ATOM 2454 N N . LYS A 1 316 ? -11.674 -27.099 -14.870 1.00 57.91 316 LYS A N 1
ATOM 2455 C CA . LYS A 1 316 ? -10.339 -27.555 -14.469 1.00 57.91 316 LYS A CA 1
ATOM 2456 C C . LYS A 1 316 ? -9.477 -26.326 -14.202 1.00 57.91 316 LYS A C 1
ATOM 2458 O O . LYS A 1 316 ? -9.567 -25.352 -14.945 1.00 57.91 316 LYS A O 1
ATOM 2463 N N . ASP A 1 317 ? -8.684 -26.362 -13.139 1.00 53.47 317 ASP A N 1
ATOM 2464 C CA . ASP A 1 317 ? -7.681 -25.329 -12.902 1.00 53.47 317 ASP A CA 1
ATOM 2465 C C . ASP A 1 317 ? -6.542 -25.426 -13.932 1.00 53.47 317 ASP A C 1
ATOM 2467 O O . ASP A 1 317 ? -6.440 -26.399 -14.684 1.00 53.47 317 ASP A O 1
ATOM 2471 N N . GLY A 1 318 ? -5.678 -24.408 -13.980 1.00 42.00 318 GLY A N 1
ATOM 2472 C CA . GLY A 1 318 ? -4.540 -24.361 -14.908 1.00 42.00 318 GLY A CA 1
ATOM 2473 C C . GLY A 1 318 ? -3.531 -25.507 -14.738 1.00 42.00 318 GLY A C 1
ATOM 2474 O O . GLY A 1 318 ? -2.684 -25.699 -15.601 1.00 42.00 318 GLY A O 1
ATOM 2475 N N . MET A 1 319 ? -3.640 -26.302 -13.665 1.00 43.38 319 MET A N 1
ATOM 2476 C CA . MET A 1 319 ? -2.851 -27.516 -13.418 1.00 43.38 319 MET A CA 1
ATOM 2477 C C . MET A 1 319 ? -3.617 -28.802 -13.786 1.00 43.38 319 MET A C 1
ATOM 2479 O O . MET A 1 319 ? -3.182 -29.905 -13.453 1.00 43.38 319 MET A O 1
ATOM 2483 N N . GLY A 1 320 ? -4.777 -28.683 -14.440 1.00 44.81 320 GLY A N 1
ATOM 2484 C CA . GLY A 1 320 ? -5.612 -29.798 -14.883 1.00 44.81 320 GLY A CA 1
ATOM 2485 C C . GLY A 1 320 ? -6.444 -30.459 -13.781 1.00 44.81 320 GLY A C 1
ATOM 2486 O O . GLY A 1 320 ? -7.102 -31.469 -14.050 1.00 44.81 320 GLY A O 1
ATOM 2487 N N . ARG A 1 321 ? -6.455 -29.922 -12.553 1.00 57.03 321 ARG A N 1
ATOM 2488 C CA . ARG A 1 321 ? -7.213 -30.493 -11.431 1.00 57.03 321 ARG A CA 1
ATOM 2489 C C . ARG A 1 321 ? -8.651 -29.995 -11.470 1.00 57.03 321 ARG A C 1
ATOM 2491 O O . ARG A 1 321 ? -8.928 -28.834 -11.754 1.00 57.03 321 ARG A O 1
ATOM 2498 N N . ILE A 1 322 ? -9.588 -30.884 -11.162 1.00 63.88 322 ILE A N 1
ATOM 2499 C CA . ILE A 1 322 ? -11.017 -30.563 -11.154 1.00 63.88 322 ILE A CA 1
ATOM 2500 C C . ILE A 1 322 ? -11.321 -29.676 -9.929 1.00 63.88 322 ILE A C 1
ATOM 2502 O O . ILE A 1 322 ? -10.951 -30.005 -8.794 1.00 63.88 322 ILE A O 1
ATOM 2506 N N . GLY A 1 323 ? -11.933 -28.512 -10.169 1.00 68.94 323 GLY A N 1
ATOM 2507 C CA . GLY A 1 323 ? -12.401 -27.606 -9.118 1.00 68.94 323 GLY A CA 1
ATOM 2508 C C . GLY A 1 323 ? -13.634 -28.142 -8.382 1.00 68.94 323 GLY A C 1
ATOM 2509 O O . GLY A 1 323 ? -14.154 -29.202 -8.712 1.00 68.94 323 GLY A O 1
ATOM 2510 N N . PHE A 1 324 ? -14.129 -27.409 -7.383 1.00 77.19 324 PHE A N 1
ATOM 2511 C CA . PHE A 1 324 ? -15.424 -27.733 -6.772 1.00 77.19 324 PHE A CA 1
ATOM 2512 C C . PHE A 1 324 ? -16.560 -27.474 -7.765 1.00 77.19 324 PHE A C 1
ATOM 2514 O O . PHE A 1 324 ? -16.557 -26.450 -8.465 1.00 77.19 324 PHE A O 1
ATOM 2521 N N . CYS A 1 325 ? -17.523 -28.392 -7.821 1.00 77.62 325 CYS A N 1
ATOM 2522 C CA . CYS A 1 325 ? -18.655 -28.272 -8.726 1.00 77.62 325 CYS A CA 1
ATOM 2523 C C . CYS A 1 325 ? -19.648 -27.205 -8.249 1.00 77.62 325 CYS A C 1
ATOM 2525 O O . CYS A 1 325 ? -19.638 -26.772 -7.093 1.00 77.62 325 CYS A O 1
ATOM 2527 N N . GLY A 1 326 ? -20.521 -26.776 -9.160 1.00 80.62 326 GLY A N 1
ATOM 2528 C CA . GLY A 1 326 ? -21.544 -25.780 -8.862 1.00 80.62 326 GLY A CA 1
ATOM 2529 C C . GLY A 1 326 ? -22.483 -26.205 -7.729 1.00 80.62 326 GLY A C 1
ATOM 2530 O O . GLY A 1 326 ? -22.713 -25.418 -6.818 1.00 80.62 326 GLY A O 1
ATOM 2531 N N . TYR A 1 327 ? -22.911 -27.472 -7.704 1.00 79.12 327 TYR A N 1
ATOM 2532 C CA . TYR A 1 327 ? -23.731 -28.027 -6.620 1.00 79.12 327 TYR A CA 1
ATOM 2533 C C . TYR A 1 327 ? -23.055 -27.927 -5.244 1.00 79.12 327 TYR A C 1
ATOM 2535 O O . TYR A 1 327 ? -23.709 -27.541 -4.275 1.00 79.12 327 TYR A O 1
ATOM 2543 N N . GLN A 1 328 ? -21.747 -28.197 -5.146 1.00 82.81 328 GLN A N 1
ATOM 2544 C CA . GLN A 1 328 ? -20.985 -28.043 -3.897 1.00 82.81 328 GLN A CA 1
ATOM 2545 C C . GLN A 1 328 ? -20.957 -26.577 -3.444 1.00 82.81 328 GLN A C 1
ATOM 2547 O O . GLN A 1 328 ? -21.248 -26.279 -2.287 1.00 82.81 328 GLN A O 1
ATOM 2552 N N . LYS A 1 329 ? -20.683 -25.653 -4.371 1.00 86.44 329 LYS A N 1
ATOM 2553 C CA . LYS A 1 329 ? -20.618 -24.208 -4.099 1.00 86.44 329 LYS A CA 1
ATOM 2554 C C . LYS A 1 329 ? -21.969 -23.630 -3.672 1.00 86.44 329 LYS A C 1
ATOM 2556 O O . LYS A 1 329 ? -22.040 -22.940 -2.659 1.00 86.44 329 LYS A O 1
ATOM 2561 N N . CYS A 1 330 ? -23.044 -23.949 -4.392 1.00 81.38 330 CYS A N 1
ATOM 2562 C CA . CYS A 1 330 ? -24.401 -23.520 -4.049 1.00 81.38 330 CYS A CA 1
ATOM 2563 C C . CYS A 1 330 ? -24.876 -24.131 -2.727 1.00 81.38 330 CYS A C 1
ATOM 2565 O O . CYS A 1 330 ? -25.525 -23.449 -1.941 1.00 81.38 330 CYS A O 1
ATOM 2567 N N . THR A 1 331 ? -24.520 -25.389 -2.445 1.00 81.62 331 THR A N 1
ATOM 2568 C CA . THR A 1 331 ? -24.853 -26.041 -1.170 1.00 81.62 331 THR A CA 1
ATOM 2569 C C . THR A 1 331 ? -24.169 -25.355 0.007 1.00 81.62 331 THR A C 1
ATOM 2571 O O . THR A 1 331 ? -24.833 -25.072 1.003 1.00 81.62 331 THR A O 1
ATOM 2574 N N . ALA A 1 332 ? -22.871 -25.051 -0.108 1.00 80.38 332 ALA A N 1
ATOM 2575 C CA . ALA A 1 332 ? -22.141 -24.316 0.922 1.00 80.38 332 ALA A CA 1
ATOM 2576 C C . ALA A 1 332 ? -22.786 -22.946 1.183 1.00 80.38 332 ALA A C 1
ATOM 2578 O O . ALA A 1 332 ? -23.141 -22.641 2.319 1.00 80.38 332 ALA A O 1
ATOM 2579 N N . ALA A 1 333 ? -23.029 -22.172 0.121 1.00 77.12 333 ALA A N 1
ATOM 2580 C CA . ALA A 1 333 ? -23.655 -20.856 0.201 1.00 77.12 333 ALA A CA 1
ATOM 2581 C C . ALA A 1 333 ? -25.042 -20.896 0.863 1.00 77.12 333 ALA A C 1
ATOM 2583 O O . ALA A 1 333 ? -25.297 -20.178 1.826 1.00 77.12 333 ALA A O 1
ATOM 2584 N N . LEU A 1 334 ? -25.935 -21.764 0.383 1.00 74.50 334 LEU A N 1
ATOM 2585 C CA . LEU A 1 334 ? -27.306 -21.837 0.885 1.00 74.50 334 LEU A CA 1
ATOM 2586 C C . LEU A 1 334 ? -27.379 -22.297 2.328 1.00 74.50 334 LEU A C 1
ATOM 2588 O O . LEU A 1 334 ? -28.192 -21.777 3.081 1.00 74.50 334 LEU A O 1
ATOM 2592 N N . ARG A 1 335 ? -26.537 -23.246 2.737 1.00 73.81 335 ARG A N 1
ATOM 2593 C CA . ARG A 1 335 ? -26.522 -23.688 4.131 1.00 73.81 335 ARG A CA 1
ATOM 2594 C C . ARG A 1 335 ? -25.925 -22.624 5.050 1.00 73.81 335 ARG A C 1
ATOM 2596 O O . ARG A 1 335 ? -26.464 -22.407 6.132 1.00 73.81 335 ARG A O 1
ATOM 2603 N N . MET A 1 336 ? -24.895 -21.901 4.607 1.00 70.69 336 MET A N 1
ATOM 2604 C CA . MET A 1 336 ? -24.384 -20.743 5.347 1.00 70.69 336 MET A CA 1
ATOM 2605 C C . MET A 1 336 ? -25.469 -19.682 5.560 1.00 70.69 336 MET A C 1
ATOM 2607 O O . MET A 1 336 ? -25.651 -19.222 6.684 1.00 70.69 336 MET A O 1
ATOM 2611 N N . LEU A 1 337 ? -26.248 -19.371 4.522 1.00 67.12 337 LEU A N 1
ATOM 2612 C CA . LEU A 1 337 ? -27.346 -18.403 4.596 1.00 67.12 337 LEU A CA 1
ATOM 2613 C C . LEU A 1 337 ? -28.544 -18.915 5.414 1.00 67.12 337 LEU A C 1
ATOM 2615 O O . LEU A 1 337 ? -29.124 -18.166 6.193 1.00 67.12 337 LEU A O 1
ATOM 2619 N N . ALA A 1 338 ? -28.917 -20.188 5.266 1.00 59.12 338 ALA A N 1
ATOM 2620 C CA . ALA A 1 338 ? -30.103 -20.762 5.901 1.00 59.12 338 ALA A CA 1
ATOM 2621 C C . ALA A 1 338 ? -29.938 -21.020 7.407 1.00 59.12 338 ALA A C 1
ATOM 2623 O O . ALA A 1 338 ? -30.929 -20.998 8.137 1.00 59.12 338 ALA A O 1
ATOM 2624 N N . TYR A 1 339 ? -28.712 -21.288 7.870 1.00 58.31 339 TYR A N 1
ATOM 2625 C CA . TYR A 1 339 ? -28.428 -21.600 9.278 1.00 58.31 339 TYR A CA 1
ATOM 2626 C C . TYR A 1 339 ? -27.570 -20.552 9.985 1.00 58.31 339 TYR A C 1
ATOM 2628 O O . TYR A 1 339 ? -27.302 -20.711 11.173 1.00 58.31 339 TYR A O 1
ATOM 2636 N N . GLY A 1 340 ? -27.114 -19.509 9.283 1.00 54.47 340 GLY A N 1
ATOM 2637 C CA . GLY A 1 340 ? -26.224 -18.495 9.855 1.00 54.47 340 GLY A CA 1
ATOM 2638 C C . GLY A 1 340 ? -24.886 -19.068 10.337 1.00 54.47 340 GLY A C 1
ATOM 2639 O O . GLY A 1 340 ? -24.297 -18.560 11.285 1.00 54.47 340 GLY A O 1
ATOM 2640 N N . THR A 1 341 ? -24.427 -20.168 9.733 1.00 52.00 341 THR A N 1
ATOM 2641 C CA . THR A 1 341 ? -23.183 -20.853 10.117 1.00 52.00 341 THR A CA 1
ATOM 2642 C C . THR A 1 341 ? -21.970 -20.203 9.467 1.00 52.00 341 THR A C 1
ATOM 2644 O O . THR A 1 341 ? -22.035 -19.761 8.320 1.00 52.00 341 THR A O 1
ATOM 2647 N N . THR A 1 342 ? -20.835 -20.249 10.153 1.00 51.22 342 THR A N 1
ATOM 2648 C CA . THR A 1 342 ? -19.548 -19.760 9.658 1.00 51.22 342 THR A CA 1
ATOM 2649 C C . THR A 1 342 ? -18.976 -20.658 8.547 1.00 51.22 342 THR A C 1
ATOM 2651 O O . THR A 1 342 ? -19.243 -21.859 8.474 1.00 51.22 342 THR A O 1
ATOM 2654 N N . ALA A 1 343 ? -18.163 -20.085 7.653 1.00 50.72 343 ALA A N 1
ATOM 2655 C CA . ALA A 1 343 ? -17.598 -20.781 6.486 1.00 50.72 343 ALA A CA 1
ATOM 2656 C C . ALA A 1 343 ? -16.712 -21.996 6.848 1.00 50.72 343 ALA A C 1
ATOM 2658 O O . ALA A 1 343 ? -16.566 -22.932 6.057 1.00 50.72 343 ALA A O 1
ATOM 2659 N N . ASN A 1 344 ? -16.156 -22.004 8.060 1.00 47.00 344 ASN A N 1
ATOM 2660 C CA . ASN A 1 344 ? -15.350 -23.083 8.631 1.00 47.00 344 ASN A CA 1
ATOM 2661 C C . ASN A 1 344 ? -16.171 -24.321 9.064 1.00 47.00 344 ASN A C 1
ATOM 2663 O O . ASN A 1 344 ? -15.607 -25.414 9.120 1.00 47.00 344 ASN A O 1
ATOM 2667 N N . SER A 1 345 ? -17.488 -24.206 9.283 1.00 49.50 345 SER A N 1
ATOM 2668 C CA . SER A 1 345 ? -18.354 -25.321 9.707 1.00 49.50 345 SER A CA 1
ATOM 2669 C C . SER A 1 345 ? -18.574 -26.384 8.618 1.00 49.50 345 SER A C 1
ATOM 2671 O O . SER A 1 345 ? -18.979 -27.502 8.919 1.00 49.50 345 SER A O 1
ATOM 2673 N N . TRP A 1 346 ? -18.277 -26.071 7.350 1.00 54.78 346 TRP A N 1
ATOM 2674 C CA . TRP A 1 346 ? -18.518 -26.954 6.192 1.00 54.78 346 TRP A CA 1
ATOM 2675 C C . TRP A 1 346 ? -17.256 -27.645 5.662 1.00 54.78 346 TRP A C 1
ATOM 2677 O O . TRP A 1 346 ? -17.301 -28.391 4.678 1.00 54.78 346 TRP A O 1
ATOM 2687 N N . ASN A 1 347 ? -16.129 -27.426 6.343 1.00 48.91 347 ASN A N 1
ATOM 2688 C CA . ASN A 1 347 ? -14.837 -28.018 6.020 1.00 48.91 347 ASN A CA 1
ATOM 2689 C C . ASN A 1 347 ? -14.812 -29.549 6.218 1.00 48.91 347 ASN A C 1
ATOM 2691 O O . ASN A 1 347 ? -13.967 -30.209 5.624 1.00 48.91 347 ASN A O 1
ATOM 2695 N N . GLU A 1 348 ? -15.721 -30.126 7.012 1.00 48.38 348 GLU A N 1
ATOM 2696 C CA . GLU A 1 348 ? -15.767 -31.579 7.255 1.00 48.38 348 GLU A CA 1
ATOM 2697 C C . GLU A 1 348 ? -16.608 -32.344 6.221 1.00 48.38 348 GLU A C 1
ATOM 2699 O O . GLU A 1 348 ? -16.195 -33.425 5.803 1.00 48.38 348 GLU A O 1
ATOM 2704 N N . TYR A 1 349 ? -17.727 -31.771 5.754 1.00 60.62 349 TYR A N 1
ATOM 2705 C CA . TYR A 1 349 ? -18.668 -32.446 4.843 1.00 60.62 349 TYR A CA 1
ATOM 2706 C C . TYR A 1 349 ? -18.394 -32.170 3.353 1.00 60.62 349 TYR A C 1
ATOM 2708 O O . TYR A 1 349 ? -18.389 -33.093 2.550 1.00 60.62 349 TYR A O 1
ATOM 2716 N N . LEU A 1 350 ? -18.119 -30.916 2.967 1.00 62.00 350 LEU A N 1
ATOM 2717 C CA . LEU A 1 350 ? -17.810 -30.557 1.567 1.00 62.00 350 LEU A CA 1
ATOM 2718 C C . LEU A 1 350 ? -16.305 -30.433 1.301 1.00 62.00 350 LEU A C 1
ATOM 2720 O O . LEU A 1 350 ? -15.889 -30.232 0.158 1.00 62.00 350 LEU A O 1
ATOM 2724 N N . ARG A 1 351 ? -15.494 -30.448 2.372 1.00 67.56 351 ARG A N 1
ATOM 2725 C CA . ARG A 1 351 ? -14.041 -30.200 2.366 1.00 67.56 351 ARG A CA 1
ATOM 2726 C C . ARG A 1 351 ? -13.623 -28.973 1.557 1.00 67.56 351 ARG A C 1
ATOM 2728 O O . ARG A 1 351 ? -12.482 -28.854 1.104 1.00 67.56 351 ARG A O 1
ATOM 2735 N N . MET A 1 352 ? -14.517 -28.001 1.440 1.00 68.50 352 MET A N 1
ATOM 2736 C CA . MET A 1 352 ? -14.247 -26.697 0.852 1.00 68.50 352 MET A CA 1
ATOM 2737 C C . MET A 1 352 ? -13.448 -25.845 1.840 1.00 68.50 352 MET A C 1
ATOM 2739 O O . MET A 1 352 ? -13.625 -25.955 3.054 1.00 68.50 352 MET A O 1
ATOM 2743 N N . SER A 1 353 ? -12.492 -25.055 1.338 1.00 69.25 353 SER A N 1
ATOM 2744 C CA . SER A 1 353 ? -11.778 -24.117 2.212 1.00 69.25 353 SER A CA 1
ATOM 2745 C C . SER A 1 353 ? -12.737 -23.028 2.662 1.00 69.25 353 SER A C 1
ATOM 2747 O O . SER A 1 353 ? -13.664 -22.689 1.930 1.00 69.25 353 SER A O 1
ATOM 2749 N N . GLU A 1 354 ? -12.476 -22.447 3.828 1.00 64.06 354 GLU A N 1
ATOM 2750 C CA . GLU A 1 354 ? -13.243 -21.314 4.349 1.00 64.06 354 GLU A CA 1
ATOM 2751 C C . GLU A 1 354 ? -13.362 -20.191 3.307 1.00 64.06 354 GLU A C 1
ATOM 2753 O O . GLU A 1 354 ? -14.459 -19.713 3.035 1.00 64.06 354 GLU A O 1
ATOM 2758 N N . SER A 1 355 ? -12.259 -19.882 2.618 1.00 62.19 355 SER A N 1
ATOM 2759 C CA . SER A 1 355 ? -12.237 -18.937 1.498 1.00 62.19 355 SER A CA 1
ATOM 2760 C C . SER A 1 355 ? -13.136 -19.349 0.328 1.00 62.19 355 SER A C 1
ATOM 2762 O O . SER A 1 355 ? -13.837 -18.510 -0.221 1.00 62.19 355 SER A O 1
ATOM 2764 N N . THR A 1 356 ? -13.180 -20.637 -0.033 1.00 73.00 356 THR A N 1
ATOM 2765 C CA . THR A 1 356 ? -14.047 -21.119 -1.123 1.00 73.00 356 THR A CA 1
ATOM 2766 C C . THR A 1 356 ? -15.522 -21.060 -0.718 1.00 73.00 356 THR A C 1
ATOM 2768 O O . THR A 1 356 ? -16.363 -20.715 -1.540 1.00 73.00 356 THR A O 1
ATOM 2771 N N . CYS A 1 357 ? -15.851 -21.389 0.536 1.00 67.88 357 CYS A N 1
ATOM 2772 C CA . CYS A 1 357 ? -17.209 -21.278 1.071 1.00 67.88 357 CYS A CA 1
ATOM 2773 C C . CYS A 1 357 ? -17.677 -19.815 1.119 1.00 67.88 357 CYS A C 1
ATOM 2775 O O . CYS A 1 357 ? -18.785 -19.521 0.677 1.00 67.88 357 CYS A O 1
ATOM 2777 N N . GLY A 1 358 ? -16.824 -18.903 1.598 1.00 66.56 358 GLY A N 1
ATOM 2778 C CA . GLY A 1 358 ? -17.101 -17.465 1.634 1.00 66.56 358 GLY A CA 1
ATOM 2779 C C . GLY A 1 358 ? -17.296 -16.871 0.239 1.00 66.56 358 GLY A C 1
ATOM 2780 O O . GLY A 1 358 ? -18.325 -16.250 -0.022 1.00 66.56 358 GLY A O 1
ATOM 2781 N N . ASP A 1 359 ? -16.375 -17.148 -0.689 1.00 74.88 359 ASP A N 1
ATOM 2782 C CA . ASP A 1 359 ? -16.486 -16.698 -2.083 1.00 74.88 359 ASP A CA 1
ATOM 2783 C C . ASP A 1 359 ? -17.747 -17.244 -2.760 1.00 74.88 359 ASP A C 1
ATOM 2785 O O . ASP A 1 359 ? -18.448 -16.509 -3.460 1.00 74.88 359 ASP A O 1
ATOM 2789 N N . ALA A 1 360 ? -18.057 -18.528 -2.544 1.00 75.62 360 ALA A N 1
ATOM 2790 C CA . ALA A 1 360 ? -19.275 -19.134 -3.059 1.00 75.62 360 ALA A CA 1
ATOM 2791 C C . ALA A 1 360 ? -20.519 -18.453 -2.484 1.00 75.62 360 ALA A C 1
ATOM 2793 O O . ALA A 1 360 ? -21.430 -18.165 -3.250 1.00 75.62 360 ALA A O 1
ATOM 2794 N N . MET A 1 361 ? -20.553 -18.148 -1.182 1.00 75.62 361 MET A N 1
ATOM 2795 C CA . MET A 1 361 ? -21.675 -17.453 -0.549 1.00 75.62 361 MET A CA 1
ATOM 2796 C C . MET A 1 361 ? -21.883 -16.057 -1.135 1.00 75.62 361 MET A C 1
ATOM 2798 O O . MET A 1 361 ? -22.996 -15.743 -1.551 1.00 75.62 361 MET A O 1
ATOM 2802 N N . VAL A 1 362 ? -20.837 -15.234 -1.220 1.00 71.44 362 VAL A N 1
ATOM 2803 C CA . VAL A 1 362 ? -20.954 -13.864 -1.745 1.00 71.44 362 VAL A CA 1
ATOM 2804 C C . VAL A 1 362 ? -21.448 -13.889 -3.188 1.00 71.44 362 VAL A C 1
ATOM 2806 O O . VAL A 1 362 ? -22.476 -13.290 -3.495 1.00 71.44 362 VAL A O 1
ATOM 2809 N N . ARG A 1 363 ? -20.784 -14.661 -4.056 1.00 79.69 363 ARG A N 1
ATOM 2810 C CA . ARG A 1 363 ? -21.149 -14.762 -5.478 1.00 79.69 363 ARG A CA 1
ATOM 2811 C C . ARG A 1 363 ? -22.543 -15.339 -5.680 1.00 79.69 363 ARG A C 1
ATOM 2813 O O . ARG A 1 363 ? -23.271 -14.879 -6.552 1.00 79.69 363 ARG A O 1
ATOM 2820 N N . PHE A 1 364 ? -22.928 -16.315 -4.861 1.00 77.25 364 PHE A N 1
ATOM 2821 C CA . PHE A 1 364 ? -24.269 -16.885 -4.881 1.00 77.25 364 PHE A CA 1
ATOM 2822 C C . PHE A 1 364 ? -25.310 -15.827 -4.518 1.00 77.25 364 PHE A C 1
ATOM 2824 O O . PHE A 1 364 ? -26.273 -15.647 -5.250 1.00 77.25 364 PHE A O 1
ATOM 2831 N N . THR A 1 365 ? -25.104 -15.087 -3.428 1.00 70.62 365 THR A N 1
ATOM 2832 C CA . THR A 1 365 ? -26.069 -14.084 -2.951 1.00 70.62 365 THR A CA 1
ATOM 2833 C C . THR A 1 365 ? -26.211 -12.936 -3.949 1.00 70.62 365 THR A C 1
ATOM 2835 O O . THR A 1 365 ? -27.330 -12.528 -4.251 1.00 70.62 365 THR A O 1
ATOM 2838 N N . THR A 1 366 ? -25.100 -12.476 -4.535 1.00 76.88 366 THR A N 1
ATOM 2839 C CA . THR A 1 366 ? -25.113 -11.492 -5.626 1.00 76.88 366 THR A CA 1
ATOM 2840 C C . THR A 1 366 ? -25.888 -12.014 -6.834 1.00 76.88 366 THR A C 1
ATOM 2842 O O . THR A 1 366 ? -26.797 -11.338 -7.306 1.00 76.88 366 THR A O 1
ATOM 2845 N N . ALA A 1 367 ? -25.603 -13.236 -7.295 1.00 76.81 367 ALA A N 1
ATOM 2846 C CA . ALA A 1 367 ? -26.316 -13.827 -8.426 1.00 76.81 367 ALA A CA 1
ATOM 2847 C C . ALA A 1 367 ? -27.818 -14.002 -8.139 1.00 76.81 367 ALA A C 1
ATOM 2849 O O . ALA A 1 367 ? -28.640 -13.765 -9.016 1.00 76.81 367 ALA A O 1
ATOM 2850 N N . VAL A 1 368 ? -28.207 -14.354 -6.911 1.00 71.94 368 VAL A N 1
ATOM 2851 C CA . VAL A 1 368 ? -29.622 -14.440 -6.517 1.00 71.94 368 VAL A CA 1
ATOM 2852 C C . VAL A 1 368 ? -30.305 -13.078 -6.561 1.00 71.94 368 VAL A C 1
ATOM 2854 O O . VAL A 1 368 ? -31.407 -12.974 -7.100 1.00 71.94 368 VAL A O 1
ATOM 2857 N N . ILE A 1 369 ? -29.674 -12.032 -6.028 1.00 71.69 369 ILE A N 1
ATOM 2858 C CA . ILE A 1 369 ? -30.240 -10.677 -6.049 1.00 71.69 369 ILE A CA 1
ATOM 2859 C C . ILE A 1 369 ? -30.446 -10.212 -7.494 1.00 71.69 369 ILE A C 1
ATOM 2861 O O . ILE A 1 369 ? -31.532 -9.749 -7.826 1.00 71.69 369 ILE A O 1
ATOM 2865 N N . GLU A 1 370 ? -29.459 -10.409 -8.363 1.00 75.00 370 GLU A N 1
ATOM 2866 C CA . GLU A 1 370 ? -29.520 -9.946 -9.753 1.00 75.00 370 GLU A CA 1
ATOM 2867 C C . GLU A 1 370 ? -30.484 -10.774 -10.619 1.00 75.00 370 GLU A C 1
ATOM 2869 O O . GLU A 1 370 ? -31.284 -10.229 -11.380 1.00 75.00 370 GLU A O 1
ATOM 2874 N N . VAL A 1 371 ? -30.456 -12.105 -10.497 1.00 77.31 371 VAL A N 1
ATOM 2875 C CA . VAL A 1 371 ? -31.218 -13.005 -11.382 1.00 77.31 371 VAL A CA 1
ATOM 2876 C C . VAL A 1 371 ? -32.655 -13.217 -10.895 1.00 77.31 371 VAL A C 1
ATOM 2878 O O . VAL A 1 371 ? -33.582 -13.373 -11.696 1.00 77.31 371 VAL A O 1
ATOM 2881 N N . ILE A 1 372 ? -32.865 -13.229 -9.577 1.00 64.88 372 ILE A N 1
ATOM 2882 C CA . ILE A 1 372 ? -34.137 -13.617 -8.949 1.00 64.88 372 ILE A CA 1
ATOM 2883 C C . ILE A 1 372 ? -34.803 -12.437 -8.243 1.00 64.88 372 ILE A C 1
ATOM 2885 O O . ILE A 1 372 ? -36.036 -12.384 -8.206 1.00 64.88 372 ILE A O 1
ATOM 2889 N N . GLY A 1 373 ? -34.033 -11.457 -7.763 1.00 63.16 373 GLY A N 1
ATOM 2890 C CA . GLY A 1 373 ? -34.560 -10.246 -7.128 1.00 63.16 373 GLY A CA 1
ATOM 2891 C C . GLY A 1 373 ? -35.639 -9.538 -7.955 1.00 63.16 373 GLY A C 1
ATOM 2892 O O . GLY A 1 373 ? -36.736 -9.345 -7.429 1.00 63.16 373 GLY A O 1
ATOM 2893 N N . PRO A 1 374 ? -35.440 -9.280 -9.264 1.00 69.81 374 PRO A N 1
ATOM 2894 C CA . PRO A 1 374 ? -36.463 -8.653 -10.108 1.00 69.81 374 PRO A CA 1
ATOM 2895 C C . PRO A 1 374 ? -37.775 -9.447 -10.229 1.00 69.81 374 PRO A C 1
ATOM 2897 O O . PRO A 1 374 ? -38.820 -8.879 -10.552 1.00 69.81 374 PRO A O 1
ATOM 2900 N N . ARG A 1 375 ? -37.736 -10.768 -10.005 1.00 61.69 375 ARG A N 1
ATOM 2901 C CA . ARG A 1 375 ? -38.892 -11.667 -10.138 1.00 61.69 375 ARG A CA 1
ATOM 2902 C C . ARG A 1 375 ? -39.644 -11.883 -8.820 1.00 61.69 375 ARG A C 1
ATOM 2904 O O . ARG A 1 375 ? -40.846 -12.126 -8.875 1.00 61.69 375 ARG A O 1
ATOM 2911 N N . TYR A 1 376 ? -38.972 -11.802 -7.666 1.00 51.91 376 TYR A N 1
ATOM 2912 C CA . TYR A 1 376 ? -39.540 -12.243 -6.380 1.00 51.91 376 TYR A CA 1
ATOM 2913 C C . TYR A 1 376 ? -39.370 -11.271 -5.200 1.00 51.91 376 TYR A C 1
ATOM 2915 O O . TYR A 1 376 ? -40.067 -11.447 -4.206 1.00 51.91 376 TYR A O 1
ATOM 2923 N N . LEU A 1 377 ? -38.495 -10.261 -5.280 1.00 46.59 377 LEU A N 1
ATOM 2924 C CA . LEU A 1 377 ? -38.197 -9.328 -4.177 1.00 46.59 377 LEU A CA 1
ATOM 2925 C C . LEU A 1 377 ? -38.755 -7.915 -4.437 1.00 46.59 377 LEU A C 1
ATOM 2927 O O . LEU A 1 377 ? -38.046 -6.928 -4.257 1.00 46.59 377 LEU A O 1
ATOM 2931 N N . ARG A 1 378 ? -40.009 -7.831 -4.901 1.00 43.78 378 ARG A N 1
ATOM 2932 C CA . ARG A 1 378 ? -40.713 -6.548 -5.079 1.00 43.78 378 ARG A CA 1
ATOM 2933 C C . ARG A 1 378 ? -40.971 -5.828 -3.765 1.00 43.78 378 ARG A C 1
ATOM 2935 O O . ARG A 1 378 ? -41.415 -6.513 -2.817 1.00 43.78 378 ARG A O 1
#

Radius of gyration: 25.37 Å; chains: 1; bounding box: 65×67×52 Å

Organism: Triticum turgidum subsp. durum (NCBI:txid4567)

Foldseek 3Di:
DQVPQDDADELPPPPDDQPSHYDLDDPLEAQDDPVVCVVVVQDGDPPHDYPVNSVVSVVVCCVVPAPPNSLVVLAPDAAEDDPHGPNQLVSVVVVVHDLVVSLVSLDLADDDPSHQHYEHEQDAQCQLALVNCVPPDDPPDPQADPLRGGVSSSVSSVVSLVSNVVNVVVVCVVDVRHHYHYQHLHVQLVVCLVCLVVQQADNCQASAEQKAQDDSRRHDPVTQGPRPRIDGHPDPPNYSHYSDPDVSVSRSSVPDPDDPDPQPQVVLVVVLCQCAPDPNHPCQPCNCVQQVDDPVVLVVLLVLLVVVDVLQPFDQPPVRHTDHHNSLLSSLQRNCVVPVDQLVVCCVRNVDDSVSSVVSNVSSVVSCCVRPVVPPVD

pLDDT: mean 75.22, std 15.93, range [26.78, 96.5]

Sequence (378 aa):
MALDLPLVNPYLDKSADFSGGVNFAVAGATALDRTYLLQNAIIMPPGNTPLSSQLDWFKSHLNDTCQQDCAKKLGGALFLVGEIGGNDYNYAFFQKRSVEAVKAYVPLEVIELGATQIIIPGNFPIGCSPSYLALFSAAGSTDHDERGCLKSYNAFAAYHNEQLQAAIGDLRKVNADISVVYADYYGAFLHLLDHAAVLGFDEGSLLKACCGAGGEHNFDMDMMCGGIGASTCADPARHAVIANVKRAKEHVFNFKGHRVLNRNRVHDHLTLMDDYFTLDVLFVDNFYQSFRMHKNVFDRLYHDIQSFEDYFILKKDGMGRIGFCGYQKCTAALRMLAYGTTANSWNEYLRMSESTCGDAMVRFTTAVIEVIGPRYLR

Secondary structure (DSSP, 8-state):
-TT-PPPPEETT-TT---TT-EE---TT--SS-HHHHHHTT----TT---HHHHHHHHHHHHHHHTTT-HHHHHHT--EE--S-SHHHHHHHHHTT--HHHHGGGS------SS-SEEEEEPPP-GGGSHHHHHHH--TT---B-TTS-BHHHHHHHHHHHHHHHHHHHHHHHH-TT-EEEEE-HHHHHHHHHHTTTTTT--GGGTTS-SEES-TTTT--SSS-TTSTT-EE-S-GGG-S--SSSSHHHHHHTT----------HHHHHHHHHHHHTSSS-TTGGGHHHHHSS-HHHHHHHHHHHHHH-GGGS--B-TTS-B---HHHHHHHHHHHHHHT--GGGGTTTT---HHHHHHHHHHHHHHHHHHHHHHH--

InterPro domains:
  IPR001087 GDSL lipase/esterase [PF00657] (9-189)
  IPR036514 SGNH hydrolase superfamily [G3DSA:3.40.50.1110] (1-307)